Protein AF-A0A6F8TZR4-F1 (afdb_monomer)

Foldseek 3Di:
DVLVCLLVPADAQGKDKDKAWACLLCVLVVVLLVQLQVQLVPVDDVPDDLLVSNVVSLVVVVVVVVVPDVSCVVVVVVVVVSVVLVVDDSVVCCVPRNDPPGDHYALVVVVVSNVVSQKAFDFFPFLLVVVCVQQADPVLVVVLVPDPDVSVSRRSSCNRRSGTMTTTMIGRNDDDDDPVRVVVVQQAWKKAFQFFLVPDAQWDHGSNGIDGHDCLQQVQLSVVRNLRAIDGLNVSVVSNVVSVHDPVRSVSNVSRCVNVSRMATFDDPVQLVVCLVVQLVQLLVLLVCLLPDQPDQWGAFSGRRGTRGHHSLSSLLVNQVVVPDDALQSSLVSSLVSQVVVVHADDDVNHGDPDSVVRSVVSSVVSVCCNVTVVSNCVSSSSD

Organism: NCBI:txid115561

Solvent-accessible surface area (backbone atoms only — not comparable to full-atom values): 21092 Å² total; per-residue (Å²): 112,67,52,60,48,48,42,76,67,53,52,81,66,33,76,43,81,51,71,50,45,18,31,69,46,33,58,84,50,48,65,59,35,52,50,35,35,48,37,36,69,72,72,43,60,93,86,62,53,72,69,56,28,52,53,52,23,52,53,50,50,51,58,52,56,73,73,62,45,67,70,46,74,79,35,61,68,52,61,62,48,54,63,49,57,74,73,50,59,68,70,57,48,45,62,75,50,54,44,85,95,67,77,60,41,49,59,64,58,55,50,61,61,34,44,89,39,43,43,34,85,70,48,66,68,46,45,61,71,74,43,50,82,39,49,42,55,72,67,53,49,52,57,44,69,70,45,86,51,70,67,58,31,52,44,54,46,33,58,74,61,44,30,44,66,46,43,32,35,27,20,21,66,66,76,85,71,53,74,64,57,48,51,55,56,50,33,70,36,32,35,25,46,62,54,49,75,90,74,66,67,62,56,47,79,40,79,77,44,79,44,79,48,60,58,81,65,50,48,65,53,52,59,73,31,62,79,37,49,73,40,41,42,48,57,53,46,51,58,34,47,79,62,73,44,51,70,70,58,49,55,51,49,52,33,49,36,42,53,70,48,40,33,38,60,33,58,55,72,65,61,22,62,75,38,36,72,60,33,38,53,49,28,53,51,54,41,59,46,48,72,82,42,85,86,66,45,61,38,45,19,31,36,53,73,42,73,42,82,39,55,67,68,56,33,37,37,53,47,26,41,77,73,71,37,86,48,30,61,52,21,14,51,50,40,45,56,54,33,54,77,67,79,47,69,51,68,58,98,88,36,77,45,83,48,66,67,62,42,44,52,51,36,23,55,51,31,41,56,36,57,77,48,44,45,61,51,38,47,58,35,43,40,101

pLDDT: mean 93.21, std 5.9, range [65.38, 98.38]

Structure (mmCIF, N/CA/C/O backbone):
data_AF-A0A6F8TZR4-F1
#
_entry.id   AF-A0A6F8TZR4-F1
#
loop_
_atom_site.group_PDB
_atom_site.id
_atom_site.type_symbol
_atom_site.label_atom_id
_atom_site.label_alt_id
_atom_site.label_comp_id
_atom_site.label_asym_id
_atom_site.label_entity_id
_atom_site.label_seq_id
_atom_site.pdbx_PDB_ins_code
_atom_site.Cartn_x
_atom_site.Cartn_y
_atom_site.Cartn_z
_atom_site.occupancy
_atom_site.B_iso_or_equiv
_atom_site.auth_seq_id
_atom_site.auth_comp_id
_atom_site.auth_asym_id
_atom_site.auth_atom_id
_atom_site.pdbx_PDB_model_num
ATOM 1 N N . MET A 1 1 ? 11.010 -25.327 -7.922 1.00 83.56 1 MET A N 1
ATOM 2 C CA . MET A 1 1 ? 10.345 -25.648 -6.637 1.00 83.56 1 MET A CA 1
ATOM 3 C C . MET A 1 1 ? 9.051 -24.848 -6.420 1.00 83.56 1 MET A C 1
ATOM 5 O O . MET A 1 1 ? 8.012 -25.473 -6.262 1.00 83.56 1 MET A O 1
ATOM 9 N N . ILE A 1 2 ? 9.067 -23.506 -6.481 1.00 93.31 2 ILE A N 1
ATOM 10 C CA . ILE A 1 2 ? 7.876 -22.655 -6.230 1.00 93.31 2 ILE A CA 1
ATOM 11 C C . ILE A 1 2 ? 6.729 -22.908 -7.229 1.00 93.31 2 ILE A C 1
ATOM 13 O O . ILE A 1 2 ? 5.598 -23.149 -6.818 1.00 93.31 2 ILE A O 1
ATOM 17 N N . VAL A 1 3 ? 7.012 -22.926 -8.536 1.00 95.62 3 VAL A N 1
ATOM 18 C CA . VAL A 1 3 ? 5.986 -23.160 -9.578 1.00 95.62 3 VAL A CA 1
ATOM 19 C C . VAL A 1 3 ? 5.296 -24.516 -9.404 1.00 95.62 3 VAL A C 1
ATOM 21 O O . VAL A 1 3 ? 4.076 -24.614 -9.508 1.00 95.62 3 VAL A O 1
ATOM 24 N N . ASP A 1 4 ? 6.058 -25.565 -9.084 1.00 97.06 4 ASP A N 1
ATOM 25 C CA . ASP A 1 4 ? 5.491 -26.892 -8.831 1.00 97.06 4 ASP A CA 1
ATOM 26 C C . ASP A 1 4 ? 4.578 -26.902 -7.593 1.00 97.06 4 ASP A C 1
ATOM 28 O O . ASP A 1 4 ? 3.499 -27.499 -7.621 1.00 97.06 4 ASP A O 1
ATOM 32 N N . PHE A 1 5 ? 4.967 -26.192 -6.530 1.00 97.19 5 PHE A N 1
ATOM 33 C CA . PHE A 1 5 ? 4.125 -26.015 -5.350 1.00 97.19 5 PHE A CA 1
ATOM 34 C C . PHE A 1 5 ? 2.800 -25.326 -5.707 1.00 97.19 5 PHE A C 1
ATOM 36 O O . PHE A 1 5 ? 1.735 -25.859 -5.390 1.00 97.19 5 PHE A O 1
ATOM 43 N N . ILE A 1 6 ? 2.846 -24.209 -6.444 1.00 97.56 6 ILE A N 1
ATOM 44 C CA . ILE A 1 6 ? 1.648 -23.491 -6.917 1.00 97.56 6 ILE A CA 1
ATOM 45 C C . ILE A 1 6 ? 0.766 -24.425 -7.755 1.00 97.56 6 ILE A C 1
ATOM 47 O O . ILE A 1 6 ? -0.437 -24.555 -7.507 1.00 97.56 6 ILE A O 1
ATOM 51 N N . ARG A 1 7 ? 1.363 -25.148 -8.709 1.00 97.31 7 ARG A N 1
ATOM 52 C CA . ARG A 1 7 ? 0.655 -26.094 -9.580 1.00 97.31 7 ARG A CA 1
ATOM 53 C C . ARG A 1 7 ? -0.095 -27.162 -8.785 1.00 97.31 7 ARG A C 1
ATOM 55 O O . ARG A 1 7 ? -1.233 -27.470 -9.136 1.00 97.31 7 ARG A O 1
ATOM 62 N N . ARG A 1 8 ? 0.507 -27.721 -7.732 1.00 97.38 8 ARG A N 1
ATOM 63 C CA . ARG A 1 8 ? -0.099 -28.801 -6.934 1.00 97.38 8 ARG A CA 1
ATOM 64 C C . ARG A 1 8 ? -1.078 -28.316 -5.870 1.00 97.38 8 ARG A C 1
ATOM 66 O O . ARG A 1 8 ? -1.984 -29.064 -5.519 1.00 97.38 8 ARG A O 1
ATOM 73 N N . LYS A 1 9 ? -0.873 -27.121 -5.312 1.00 97.62 9 LYS A N 1
ATOM 74 C CA . LYS A 1 9 ? -1.566 -26.683 -4.089 1.00 97.62 9 LYS A CA 1
ATOM 75 C C . LYS A 1 9 ? -2.592 -25.579 -4.308 1.00 97.62 9 LYS A C 1
ATOM 77 O O . LYS A 1 9 ? -3.568 -25.527 -3.565 1.00 97.62 9 LYS A O 1
ATOM 82 N N . LEU A 1 10 ? -2.428 -24.737 -5.328 1.00 98.00 10 LEU A N 1
ATOM 83 C CA . LEU A 1 10 ? -3.420 -23.712 -5.638 1.00 98.00 10 LEU A CA 1
ATOM 84 C C . LEU A 1 10 ? -4.624 -24.352 -6.343 1.00 98.00 10 LEU A C 1
ATOM 86 O O . LEU A 1 10 ? -4.472 -25.018 -7.375 1.00 98.00 10 LEU A O 1
ATOM 90 N N . LYS A 1 11 ? -5.822 -24.165 -5.781 1.00 97.75 11 LYS A N 1
ATOM 91 C CA . LYS A 1 11 ? -7.084 -24.611 -6.392 1.00 97.75 11 LYS A CA 1
ATOM 92 C C . LYS A 1 11 ? -7.347 -23.838 -7.692 1.00 97.75 11 LYS A C 1
ATOM 94 O O . LYS A 1 11 ? -6.839 -22.734 -7.869 1.00 97.75 11 LYS A O 1
ATOM 99 N N . VAL A 1 12 ? -8.133 -24.412 -8.606 1.00 96.75 12 VAL A N 1
ATOM 100 C CA . VAL A 1 12 ? -8.632 -23.676 -9.786 1.00 96.75 12 VAL A CA 1
ATOM 101 C C . VAL A 1 12 ? -9.443 -22.467 -9.308 1.00 96.75 12 VAL A C 1
ATOM 103 O O . VAL A 1 12 ? -10.189 -22.585 -8.339 1.00 96.75 12 VAL A O 1
ATOM 106 N N . GLY A 1 13 ? -9.244 -21.308 -9.938 1.00 96.00 13 GLY A N 1
ATOM 107 C CA . GLY A 1 13 ? -9.779 -20.020 -9.487 1.00 96.00 13 GLY A CA 1
ATOM 108 C C . GLY A 1 13 ? -9.018 -19.389 -8.314 1.00 96.00 13 GLY A C 1
ATOM 109 O O . GLY A 1 13 ? -9.321 -18.267 -7.927 1.00 96.00 13 GLY A O 1
ATOM 110 N N . GLY A 1 14 ? -8.018 -20.074 -7.750 1.00 97.25 14 GLY A N 1
ATOM 111 C CA . GLY A 1 14 ? -7.172 -19.522 -6.698 1.00 97.25 14 GLY A CA 1
ATOM 112 C C . GLY A 1 14 ? -6.299 -18.373 -7.204 1.00 97.25 14 GLY A C 1
ATOM 113 O O . GLY A 1 14 ? -5.836 -18.391 -8.348 1.00 97.25 14 GLY A O 1
ATOM 114 N N . VAL A 1 15 ? -6.060 -17.399 -6.325 1.00 97.81 15 VAL A N 1
ATOM 115 C CA . VAL A 1 15 ? -5.260 -16.199 -6.596 1.00 97.81 15 VAL A CA 1
ATOM 116 C C . VAL A 1 15 ? -3.856 -16.372 -6.018 1.00 97.81 15 VAL A C 1
ATOM 118 O O . VAL A 1 15 ? -3.690 -16.749 -4.859 1.00 97.81 15 VAL A O 1
ATOM 121 N N . LEU A 1 16 ? -2.844 -16.076 -6.826 1.00 98.00 16 LEU A N 1
ATOM 122 C CA . LEU A 1 16 ? -1.448 -15.956 -6.435 1.00 98.00 16 LEU A CA 1
ATOM 123 C C . LEU A 1 16 ? -1.063 -14.477 -6.445 1.00 98.00 16 LEU A C 1
ATOM 125 O O . LEU A 1 16 ? -1.123 -13.835 -7.491 1.00 98.00 16 LEU A O 1
ATOM 129 N N . TYR A 1 17 ? -0.620 -13.966 -5.301 1.00 97.88 17 TYR A N 1
ATOM 130 C CA . TYR A 1 17 ? 0.137 -12.721 -5.224 1.00 97.88 17 TYR A CA 1
ATOM 131 C C . TYR A 1 17 ? 1.622 -13.038 -5.417 1.00 97.88 17 TYR A C 1
ATOM 133 O O . TYR A 1 17 ? 2.163 -13.895 -4.714 1.00 97.88 17 TYR A O 1
ATOM 141 N N . ILE A 1 18 ? 2.284 -12.359 -6.351 1.00 95.50 18 ILE A N 1
ATOM 142 C CA . ILE A 1 18 ? 3.734 -12.461 -6.532 1.00 95.50 18 ILE A CA 1
ATOM 143 C C . ILE A 1 18 ? 4.335 -11.082 -6.751 1.00 95.50 18 ILE A C 1
ATOM 145 O O . ILE A 1 18 ? 3.788 -10.267 -7.493 1.00 95.50 18 ILE A O 1
ATOM 149 N N . SER A 1 19 ? 5.482 -10.837 -6.127 1.00 94.69 19 SER A N 1
ATOM 150 C CA . SER A 1 19 ? 6.227 -9.599 -6.295 1.00 94.69 19 SER A CA 1
ATOM 151 C C . SER A 1 19 ? 7.680 -9.859 -6.660 1.00 94.69 19 SER A C 1
ATOM 153 O O . SER A 1 19 ? 8.279 -10.800 -6.141 1.00 94.69 19 SER A O 1
ATOM 155 N N . TYR A 1 20 ? 8.233 -9.054 -7.564 1.00 93.38 20 TYR A N 1
ATOM 156 C CA . TYR A 1 20 ? 9.579 -9.243 -8.101 1.00 93.38 20 TYR A CA 1
ATOM 157 C C . TYR A 1 20 ? 10.125 -7.963 -8.747 1.00 93.38 20 TYR A C 1
ATOM 159 O O . TYR A 1 20 ? 9.373 -7.126 -9.254 1.00 93.38 20 TYR A O 1
ATOM 167 N N . ASN A 1 21 ? 11.452 -7.834 -8.753 1.00 93.88 21 ASN A N 1
ATOM 168 C CA . ASN A 1 21 ? 12.156 -6.764 -9.454 1.00 93.88 21 ASN A CA 1
ATOM 169 C C . ASN A 1 21 ? 12.135 -6.985 -10.972 1.00 93.88 21 ASN A C 1
ATOM 171 O O . ASN A 1 21 ? 12.234 -8.115 -11.456 1.00 93.88 21 ASN A O 1
ATOM 175 N N . THR A 1 22 ? 12.027 -5.897 -11.731 1.00 94.88 22 THR A N 1
ATOM 176 C CA . THR A 1 22 ? 11.911 -5.923 -13.195 1.00 94.88 22 THR A CA 1
ATOM 177 C C . THR A 1 22 ? 13.104 -5.283 -13.885 1.00 94.88 22 THR A C 1
ATOM 179 O O . THR A 1 22 ? 13.661 -4.294 -13.413 1.00 94.88 22 THR A O 1
ATOM 182 N N . GLN A 1 23 ? 13.482 -5.843 -15.036 1.00 91.94 23 GLN A N 1
ATOM 183 C CA . GLN A 1 23 ? 14.698 -5.450 -15.752 1.00 91.94 23 GLN A CA 1
ATOM 184 C C . GLN A 1 23 ? 14.734 -3.985 -16.201 1.00 91.94 23 GLN A C 1
ATOM 186 O O . GLN A 1 23 ? 15.752 -3.367 -15.916 1.00 91.94 23 GLN A O 1
ATOM 191 N N . PRO A 1 24 ? 13.703 -3.385 -16.837 1.00 92.69 24 PRO A N 1
ATOM 192 C CA . PRO A 1 24 ? 13.831 -2.031 -17.389 1.00 92.69 24 PRO A CA 1
ATOM 193 C C . PRO A 1 24 ? 14.343 -1.001 -16.371 1.00 92.69 24 PRO A C 1
ATOM 195 O O . PRO A 1 24 ? 15.344 -0.334 -16.615 1.00 92.69 24 PRO A O 1
ATOM 198 N N . GLY A 1 25 ? 13.748 -0.963 -15.177 1.00 92.06 25 GLY A N 1
ATOM 199 C CA . GLY A 1 25 ? 14.139 -0.028 -14.123 1.00 92.06 25 GLY A CA 1
ATOM 200 C C . GLY A 1 25 ? 15.373 -0.428 -13.306 1.00 92.06 25 GLY A C 1
ATOM 201 O O . GLY A 1 25 ? 15.919 0.408 -12.576 1.00 92.06 25 GLY A O 1
ATOM 202 N N . TRP A 1 26 ? 15.819 -1.684 -13.393 1.00 92.38 26 TRP A N 1
ATOM 203 C CA . TRP A 1 26 ? 17.013 -2.171 -12.696 1.00 92.38 26 TRP A CA 1
ATOM 204 C C . TRP A 1 26 ? 18.239 -2.323 -13.584 1.00 92.38 26 TRP A C 1
ATOM 206 O O . TRP A 1 26 ? 19.330 -2.368 -13.031 1.00 92.38 26 TRP A O 1
ATOM 216 N N . ALA A 1 27 ? 18.098 -2.361 -14.910 1.00 92.19 27 ALA A N 1
ATOM 217 C CA . ALA A 1 27 ? 19.167 -2.718 -15.845 1.00 92.19 27 ALA A CA 1
ATOM 218 C C . ALA A 1 27 ? 20.449 -1.918 -15.600 1.00 92.19 27 ALA A C 1
ATOM 220 O O . ALA A 1 27 ? 21.527 -2.491 -15.498 1.00 92.19 27 ALA A O 1
ATOM 221 N N . ALA A 1 28 ? 20.309 -0.607 -15.407 1.00 92.56 28 ALA A N 1
ATOM 222 C CA . ALA A 1 28 ? 21.439 0.260 -15.115 1.00 92.56 28 ALA A CA 1
ATOM 223 C C . ALA A 1 28 ? 22.056 0.032 -13.732 1.00 92.56 28 ALA A C 1
ATOM 225 O O . ALA A 1 28 ? 23.201 0.386 -13.547 1.00 92.56 28 ALA A O 1
ATOM 226 N N . MET A 1 29 ? 21.316 -0.490 -12.751 1.00 91.50 29 MET A N 1
ATOM 227 C CA . MET A 1 29 ? 21.781 -0.678 -11.371 1.00 91.50 29 MET A CA 1
ATOM 228 C C . MET A 1 29 ? 22.346 -2.080 -11.112 1.00 91.50 29 MET A C 1
ATOM 230 O O . MET A 1 29 ? 23.111 -2.236 -10.165 1.00 91.50 29 MET A O 1
ATOM 234 N N . VAL A 1 30 ? 22.004 -3.085 -11.931 1.00 92.19 30 VAL A N 1
ATOM 235 C CA . VAL A 1 30 ? 22.500 -4.466 -11.762 1.00 92.19 30 VAL A CA 1
ATOM 236 C C . VAL A 1 30 ? 24.032 -4.518 -11.665 1.00 92.19 30 VAL A C 1
ATOM 238 O O . VAL A 1 30 ? 24.502 -5.048 -10.663 1.00 92.19 30 VAL A O 1
ATOM 241 N N . PRO A 1 31 ? 24.821 -3.890 -12.568 1.00 92.25 31 PRO A N 1
ATOM 242 C CA . PRO A 1 31 ? 26.282 -3.951 -12.474 1.00 92.25 31 PRO A CA 1
ATOM 243 C C . PRO A 1 31 ? 26.834 -3.351 -11.175 1.00 92.25 31 PRO A C 1
ATOM 245 O O . PRO A 1 31 ? 27.737 -3.913 -10.566 1.00 92.25 31 PRO A O 1
ATOM 248 N N . MET A 1 32 ? 26.267 -2.229 -10.713 1.00 91.88 32 MET A N 1
ATOM 249 C CA . MET A 1 32 ? 26.661 -1.627 -9.434 1.00 91.88 32 MET A CA 1
ATOM 250 C C . MET A 1 32 ? 26.309 -2.532 -8.252 1.00 91.88 32 MET A C 1
ATOM 252 O O . MET A 1 32 ? 27.089 -2.657 -7.318 1.00 91.88 32 MET A O 1
ATOM 256 N N . ARG A 1 33 ? 25.138 -3.172 -8.272 1.00 90.12 33 ARG A N 1
ATOM 257 C CA . ARG A 1 33 ? 24.734 -4.100 -7.213 1.00 90.12 33 ARG A CA 1
ATOM 258 C C . ARG A 1 33 ? 25.640 -5.334 -7.173 1.00 90.12 33 ARG A C 1
ATOM 260 O O . ARG A 1 33 ? 26.016 -5.752 -6.083 1.00 90.12 33 ARG A O 1
ATOM 267 N N . ASP A 1 34 ? 26.001 -5.887 -8.327 1.00 90.69 34 ASP A N 1
ATOM 268 C CA . ASP A 1 34 ? 26.897 -7.045 -8.400 1.00 90.69 34 ASP A CA 1
ATOM 269 C C . ASP A 1 34 ? 28.287 -6.684 -7.860 1.00 90.69 34 ASP A C 1
ATOM 271 O O . ASP A 1 34 ? 28.833 -7.423 -7.047 1.00 90.69 34 ASP A O 1
ATOM 275 N N . LEU A 1 35 ? 28.789 -5.490 -8.192 1.00 91.00 35 LEU A N 1
ATOM 276 C CA . LEU A 1 35 ? 30.036 -4.960 -7.642 1.00 91.00 35 LEU A CA 1
ATOM 277 C C . LEU A 1 35 ? 29.984 -4.771 -6.116 1.00 91.00 35 LEU A C 1
ATOM 279 O O . LEU A 1 35 ? 30.945 -5.095 -5.423 1.00 91.00 35 LEU A O 1
ATOM 283 N N . LEU A 1 36 ? 28.869 -4.263 -5.576 1.00 89.94 36 LEU A N 1
ATOM 284 C CA . LEU A 1 36 ? 28.670 -4.131 -4.127 1.00 89.94 36 LEU A CA 1
ATOM 285 C C . LEU A 1 36 ? 28.701 -5.497 -3.428 1.00 89.94 36 LEU A C 1
ATOM 287 O O . LEU A 1 36 ? 29.358 -5.646 -2.398 1.00 89.94 36 LEU A O 1
ATOM 291 N N . ALA A 1 37 ? 28.002 -6.489 -3.985 1.00 88.75 37 ALA A N 1
ATOM 292 C CA . ALA A 1 37 ? 27.975 -7.843 -3.440 1.00 88.75 37 ALA A CA 1
ATOM 293 C C . ALA A 1 37 ? 29.365 -8.500 -3.495 1.00 88.75 37 ALA A C 1
ATOM 295 O O . ALA A 1 37 ? 29.824 -9.047 -2.496 1.00 88.75 37 ALA A O 1
ATOM 296 N N . GLU A 1 38 ? 30.069 -8.366 -4.621 1.00 89.75 38 GLU A N 1
ATOM 297 C CA . GLU A 1 38 ? 31.429 -8.879 -4.793 1.00 89.75 38 GLU A CA 1
ATOM 298 C C . GLU A 1 38 ? 32.420 -8.209 -3.831 1.00 89.75 38 GLU A C 1
ATOM 300 O O . GLU A 1 38 ? 33.231 -8.892 -3.207 1.00 89.75 38 GLU A O 1
ATOM 305 N N . HIS A 1 39 ? 32.312 -6.894 -3.618 1.00 91.12 39 HIS A N 1
ATOM 306 C CA . HIS A 1 39 ? 33.111 -6.195 -2.613 1.00 91.12 39 HIS A CA 1
ATOM 307 C C . HIS A 1 39 ? 32.853 -6.746 -1.202 1.00 91.12 39 HIS A C 1
ATOM 309 O O . HIS A 1 39 ? 33.793 -7.018 -0.453 1.00 91.12 39 HIS A O 1
ATOM 315 N N . ALA A 1 40 ? 31.586 -6.942 -0.825 1.00 86.81 40 ALA A N 1
ATOM 316 C CA . ALA A 1 40 ? 31.244 -7.507 0.479 1.00 86.81 40 ALA A CA 1
ATOM 317 C C . ALA A 1 40 ? 31.772 -8.940 0.671 1.00 86.81 40 ALA A C 1
ATOM 319 O O . ALA A 1 40 ? 32.107 -9.310 1.798 1.00 86.81 40 ALA A O 1
ATOM 320 N N . ASP A 1 41 ? 31.892 -9.725 -0.399 1.00 84.69 41 ASP A N 1
ATOM 321 C CA . ASP A 1 41 ? 32.411 -11.093 -0.339 1.00 84.69 41 ASP A CA 1
ATOM 322 C C . ASP A 1 41 ? 33.948 -11.155 -0.343 1.00 84.69 41 ASP A C 1
ATOM 324 O O . ASP A 1 41 ? 34.527 -11.941 0.410 1.00 84.69 41 ASP A O 1
ATOM 328 N N . LEU A 1 42 ? 34.618 -10.335 -1.161 1.00 86.56 42 LEU A N 1
ATOM 329 C CA . LEU A 1 42 ? 36.065 -10.424 -1.400 1.00 86.56 42 LEU A CA 1
ATOM 330 C C . LEU A 1 42 ? 36.912 -9.506 -0.513 1.00 86.56 42 LEU A C 1
ATOM 332 O O . LEU A 1 42 ? 38.037 -9.863 -0.168 1.00 86.56 42 LEU A O 1
ATOM 336 N N . MET A 1 43 ? 36.400 -8.325 -0.163 1.00 83.25 43 MET A N 1
ATOM 337 C CA . MET A 1 43 ? 37.186 -7.273 0.502 1.00 83.25 43 MET A CA 1
ATOM 338 C C . MET A 1 43 ? 36.932 -7.188 2.009 1.00 83.25 43 MET A C 1
ATOM 340 O O . MET A 1 43 ? 37.626 -6.462 2.719 1.00 83.25 43 MET A O 1
ATOM 344 N N . SER A 1 44 ? 35.955 -7.937 2.520 1.00 77.38 44 SER A N 1
ATOM 345 C CA . SER A 1 44 ? 35.609 -7.917 3.941 1.00 77.38 44 SER A CA 1
ATOM 346 C C . SER A 1 44 ? 36.524 -8.820 4.765 1.00 77.38 44 SER A C 1
ATOM 348 O O . SER A 1 44 ? 36.782 -9.968 4.404 1.00 77.38 44 SER A O 1
ATOM 350 N N . ALA A 1 45 ? 36.964 -8.332 5.927 1.00 76.12 45 ALA A N 1
ATOM 351 C CA . ALA A 1 45 ? 37.766 -9.125 6.853 1.00 76.12 45 ALA A CA 1
ATOM 352 C C . ALA A 1 45 ? 37.033 -10.412 7.285 1.00 76.12 45 ALA A C 1
ATOM 354 O O . ALA A 1 45 ? 35.818 -10.413 7.521 1.00 76.12 45 ALA A O 1
ATOM 355 N N . GLN A 1 46 ? 37.776 -11.513 7.446 1.00 65.38 46 GLN A N 1
ATOM 356 C CA . GLN A 1 46 ? 37.220 -12.747 8.006 1.00 65.38 46 GLN A CA 1
ATOM 357 C C . GLN A 1 46 ? 36.642 -12.470 9.402 1.00 65.38 46 GLN A C 1
ATOM 359 O O . GLN A 1 46 ? 37.343 -12.008 10.297 1.00 65.38 46 GLN A O 1
ATOM 364 N N . GLY A 1 47 ? 35.346 -12.740 9.575 1.00 70.38 47 GLY A N 1
ATOM 365 C CA . GLY A 1 47 ? 34.620 -12.475 10.823 1.00 70.38 47 GLY A CA 1
ATOM 366 C C . GLY A 1 47 ? 33.929 -11.108 10.904 1.00 70.38 47 GLY A C 1
ATOM 367 O O . GLY A 1 47 ? 33.203 -10.876 11.868 1.00 70.38 47 GLY A O 1
ATOM 368 N N . ALA A 1 48 ? 34.067 -10.230 9.901 1.00 74.31 48 ALA A N 1
ATOM 369 C CA . ALA A 1 48 ? 33.295 -8.988 9.842 1.00 74.31 48 ALA A CA 1
ATOM 370 C C . ALA A 1 48 ? 31.788 -9.293 9.785 1.00 74.31 48 ALA A C 1
ATOM 372 O O . ALA A 1 48 ? 31.340 -10.125 8.983 1.00 74.31 48 ALA A O 1
ATOM 373 N N . GLY A 1 49 ? 31.005 -8.623 10.633 1.00 79.25 49 GLY A N 1
ATOM 374 C CA . GLY A 1 49 ? 29.547 -8.745 10.645 1.00 79.25 49 GLY A CA 1
ATOM 375 C C . GLY A 1 49 ? 28.917 -8.161 9.378 1.00 79.25 49 GLY A C 1
ATOM 376 O O . GLY A 1 49 ? 29.445 -7.211 8.807 1.00 79.25 49 GLY A O 1
ATOM 377 N N . THR A 1 50 ? 27.770 -8.700 8.954 1.00 80.19 50 THR A N 1
ATOM 378 C CA . THR A 1 50 ? 27.072 -8.327 7.706 1.00 80.19 50 THR A CA 1
ATOM 379 C C . THR A 1 50 ? 26.885 -6.817 7.534 1.00 80.19 50 THR A C 1
ATOM 381 O O . THR A 1 50 ? 27.070 -6.304 6.438 1.00 80.19 50 THR A O 1
ATOM 384 N N . LEU A 1 51 ? 26.568 -6.096 8.614 1.00 81.50 51 LEU A N 1
ATOM 385 C CA . LEU A 1 51 ? 26.370 -4.643 8.576 1.00 81.50 51 LEU A CA 1
ATOM 386 C C . LEU A 1 51 ? 27.649 -3.879 8.208 1.00 81.50 51 LEU A C 1
ATOM 388 O O . LEU A 1 51 ? 27.584 -2.977 7.381 1.00 81.50 51 LEU A O 1
ATOM 392 N N . SER A 1 52 ? 28.799 -4.280 8.760 1.00 84.12 52 SER A N 1
ATOM 393 C CA . SER A 1 52 ? 30.098 -3.675 8.426 1.00 84.12 52 SER A CA 1
ATOM 394 C C . SER A 1 52 ? 30.406 -3.854 6.943 1.00 84.12 52 SER A C 1
ATOM 396 O O . SER A 1 52 ? 30.731 -2.892 6.264 1.00 84.12 52 SER A O 1
ATOM 398 N N . ARG A 1 53 ? 30.195 -5.066 6.409 1.00 84.75 53 ARG A N 1
ATOM 399 C CA . ARG A 1 53 ? 30.464 -5.367 4.991 1.00 84.75 53 ARG A CA 1
ATOM 400 C C . ARG A 1 53 ? 29.638 -4.502 4.041 1.00 84.75 53 ARG A C 1
ATOM 402 O O . ARG A 1 53 ? 30.122 -4.099 2.988 1.00 84.75 53 ARG A O 1
ATOM 409 N N . ILE A 1 54 ? 28.387 -4.229 4.414 1.00 84.75 54 ILE A N 1
ATOM 410 C CA . ILE A 1 54 ? 27.482 -3.368 3.645 1.00 84.75 54 ILE A CA 1
ATOM 411 C C . ILE A 1 54 ? 27.979 -1.922 3.661 1.00 84.75 54 ILE A C 1
ATOM 413 O O . ILE A 1 54 ? 28.015 -1.283 2.612 1.00 84.75 54 ILE A O 1
ATOM 417 N N . GLU A 1 55 ? 28.367 -1.406 4.828 1.00 86.50 55 GLU A N 1
ATOM 418 C CA . GLU A 1 55 ? 28.908 -0.047 4.965 1.00 86.50 55 GLU A CA 1
ATOM 419 C C . GLU A 1 55 ? 30.204 0.131 4.172 1.00 86.50 55 GLU A C 1
ATOM 421 O O . GLU A 1 55 ? 30.344 1.118 3.445 1.00 86.50 55 GLU A O 1
ATOM 426 N N . ASP A 1 56 ? 31.102 -0.850 4.239 1.00 88.69 56 ASP A N 1
ATOM 427 C CA . ASP A 1 56 ? 32.362 -0.846 3.499 1.00 88.69 56 ASP A CA 1
ATOM 428 C C . ASP A 1 56 ? 32.110 -0.863 1.984 1.00 88.69 56 ASP A C 1
ATOM 430 O O . ASP A 1 56 ? 32.697 -0.073 1.246 1.00 88.69 56 ASP A O 1
ATOM 434 N N . ALA A 1 57 ? 31.178 -1.698 1.509 1.00 90.31 57 ALA A N 1
ATOM 435 C CA . ALA A 1 57 ? 30.810 -1.756 0.095 1.00 90.31 57 ALA A CA 1
ATOM 436 C C . ALA A 1 57 ? 30.175 -0.449 -0.408 1.00 90.31 57 ALA A C 1
ATOM 438 O O . ALA A 1 57 ? 30.507 0.017 -1.498 1.00 90.31 57 ALA A O 1
ATOM 439 N N . ILE A 1 58 ? 29.292 0.175 0.380 1.00 89.38 58 ILE A N 1
ATOM 440 C CA . ILE A 1 58 ? 28.711 1.482 0.033 1.00 89.38 58 ILE A CA 1
ATOM 441 C C . ILE A 1 58 ? 29.804 2.553 -0.024 1.00 89.38 58 ILE A C 1
ATOM 443 O O . ILE A 1 58 ? 29.841 3.327 -0.978 1.00 89.38 58 ILE A O 1
ATOM 447 N N . THR A 1 59 ? 30.707 2.573 0.956 1.00 91.25 59 THR A N 1
ATOM 448 C CA . THR A 1 59 ? 31.830 3.522 1.007 1.00 91.25 59 THR A CA 1
ATOM 449 C C . THR A 1 59 ? 32.740 3.360 -0.211 1.00 91.25 59 THR A C 1
ATOM 451 O O . THR A 1 59 ? 33.105 4.344 -0.853 1.00 91.25 59 THR A O 1
ATOM 454 N N . PHE A 1 60 ? 33.048 2.120 -0.591 1.00 93.06 60 PHE A N 1
ATOM 455 C CA . PHE A 1 60 ? 33.790 1.825 -1.814 1.00 93.06 60 PHE A CA 1
ATOM 456 C C . PHE A 1 60 ? 33.060 2.323 -3.068 1.00 93.06 60 PHE A C 1
ATOM 458 O O . PHE A 1 60 ? 33.675 2.933 -3.942 1.00 93.06 60 PHE A O 1
ATOM 465 N N . ALA A 1 61 ? 31.743 2.117 -3.161 1.00 92.38 61 ALA A N 1
ATOM 466 C CA . ALA A 1 61 ? 30.971 2.632 -4.284 1.00 92.38 61 ALA A CA 1
ATOM 467 C C . ALA A 1 61 ? 31.024 4.166 -4.360 1.00 92.38 61 ALA A C 1
ATOM 469 O O . ALA A 1 61 ? 31.139 4.691 -5.463 1.00 92.38 61 ALA A O 1
ATOM 470 N N . GLU A 1 62 ? 31.004 4.885 -3.231 1.00 91.81 62 GLU A N 1
ATOM 471 C CA . GLU A 1 62 ? 31.195 6.345 -3.203 1.00 91.81 62 GLU A CA 1
ATOM 472 C C . GLU A 1 62 ? 32.566 6.746 -3.765 1.00 91.81 62 GLU A C 1
ATOM 474 O O . GLU A 1 62 ? 32.624 7.565 -4.683 1.00 91.81 62 GLU A O 1
ATOM 479 N N . GLN A 1 63 ? 33.645 6.105 -3.310 1.00 93.56 63 GLN A N 1
ATOM 480 C CA . GLN A 1 63 ? 35.002 6.339 -3.827 1.00 93.56 63 GLN A CA 1
ATOM 481 C C . GLN A 1 63 ? 35.096 6.059 -5.333 1.00 93.56 63 GLN A C 1
ATOM 483 O O . GLN A 1 63 ? 35.704 6.820 -6.088 1.00 93.56 63 GLN A O 1
ATOM 488 N N . LEU A 1 64 ? 34.442 4.992 -5.802 1.00 93.50 64 LEU A N 1
ATOM 489 C CA . LEU A 1 64 ? 34.347 4.700 -7.226 1.00 93.50 64 LEU A CA 1
ATOM 490 C C . LEU A 1 64 ? 33.586 5.801 -7.976 1.00 93.50 64 LEU A C 1
ATOM 492 O O . LEU A 1 64 ? 33.956 6.124 -9.097 1.00 93.50 64 LEU A O 1
ATOM 496 N N . MET A 1 65 ? 32.536 6.398 -7.406 1.00 91.06 65 MET A N 1
ATOM 497 C CA . MET A 1 65 ? 31.827 7.507 -8.060 1.00 91.06 65 MET A CA 1
ATOM 498 C C . MET A 1 65 ? 32.677 8.779 -8.146 1.00 91.06 65 MET A C 1
ATOM 500 O O . MET A 1 65 ? 32.534 9.526 -9.117 1.00 91.06 65 MET A O 1
ATOM 504 N N . GLU A 1 66 ? 33.550 9.025 -7.166 1.00 93.56 66 GLU A N 1
ATOM 505 C CA . GLU A 1 66 ? 34.432 10.200 -7.120 1.00 93.56 66 GLU A CA 1
ATOM 506 C C . GLU A 1 66 ? 35.465 10.205 -8.251 1.00 93.56 66 GLU A C 1
ATOM 508 O O . GLU A 1 66 ? 35.751 11.264 -8.809 1.00 93.56 66 GLU A O 1
ATOM 513 N N . VAL A 1 67 ? 35.951 9.032 -8.674 1.00 95.69 67 VAL A N 1
ATOM 514 C CA . VAL A 1 67 ? 36.847 8.915 -9.843 1.00 95.69 67 VAL A CA 1
ATOM 515 C C . VAL A 1 67 ? 36.115 9.016 -11.191 1.00 95.69 67 VAL A C 1
ATOM 517 O O . VAL A 1 67 ? 36.729 8.863 -12.243 1.00 95.69 67 VAL A O 1
ATOM 520 N N . ASN A 1 68 ? 34.805 9.291 -11.169 1.00 91.75 68 ASN A N 1
ATOM 521 C CA . ASN A 1 68 ? 33.931 9.530 -12.319 1.00 91.75 68 ASN A CA 1
ATOM 522 C C . ASN A 1 68 ? 34.086 8.511 -13.474 1.00 91.75 68 ASN A C 1
ATOM 524 O O . ASN A 1 68 ? 34.423 8.895 -14.599 1.00 91.75 68 ASN A O 1
ATOM 528 N N . PRO A 1 69 ? 33.831 7.212 -13.226 1.00 95.31 69 PRO A N 1
ATOM 529 C CA . PRO A 1 69 ? 33.988 6.173 -14.230 1.00 95.31 69 PRO A CA 1
ATOM 530 C C . PRO A 1 69 ? 32.956 6.347 -15.344 1.00 95.31 69 PRO A C 1
ATOM 532 O O . PRO A 1 69 ? 31.836 6.810 -15.113 1.00 95.31 69 PRO A O 1
ATOM 535 N N . GLU A 1 70 ? 33.297 5.888 -16.548 1.00 96.25 70 GLU A N 1
ATOM 536 C CA . GLU A 1 70 ? 32.435 6.038 -17.727 1.00 96.25 70 GLU A CA 1
ATOM 537 C C . GLU A 1 70 ? 31.050 5.398 -17.543 1.00 96.25 70 GLU A C 1
ATOM 539 O O . GLU A 1 70 ? 30.043 5.911 -18.024 1.00 96.25 70 GLU A O 1
ATOM 544 N N . TYR A 1 71 ? 30.968 4.335 -16.739 1.00 95.00 71 TYR A N 1
ATOM 545 C CA . TYR A 1 71 ? 29.704 3.740 -16.311 1.00 95.00 71 TYR A CA 1
ATOM 546 C C . TYR A 1 71 ? 28.722 4.768 -15.717 1.00 95.00 71 TYR A C 1
ATOM 548 O O . TYR A 1 71 ? 27.527 4.705 -16.003 1.00 95.00 71 TYR A O 1
ATOM 556 N N . CYS A 1 72 ? 29.204 5.731 -14.929 1.00 91.56 72 CYS A N 1
ATOM 557 C CA . CYS A 1 72 ? 28.380 6.776 -14.321 1.00 91.56 72 CYS A CA 1
ATOM 558 C C . CYS A 1 72 ? 28.013 7.889 -15.294 1.00 91.56 72 CYS A C 1
ATOM 560 O O . CYS A 1 72 ? 26.943 8.476 -15.145 1.00 91.56 72 CYS A O 1
ATOM 562 N N . ASN A 1 73 ? 28.871 8.166 -16.277 1.00 91.75 73 ASN A N 1
ATOM 563 C CA . ASN A 1 73 ? 28.556 9.097 -17.358 1.00 91.75 73 ASN A CA 1
ATOM 564 C C . ASN A 1 73 ? 27.425 8.526 -18.228 1.00 91.75 73 ASN A C 1
ATOM 566 O O . ASN A 1 73 ? 26.469 9.231 -18.541 1.00 91.75 73 ASN A O 1
ATOM 570 N N . ALA A 1 74 ? 27.479 7.225 -18.529 1.00 94.56 74 ALA A N 1
ATOM 571 C CA . ALA A 1 74 ? 26.430 6.511 -19.254 1.00 94.56 74 ALA A CA 1
ATOM 572 C C . ALA A 1 74 ? 25.152 6.278 -18.419 1.00 94.56 74 ALA A C 1
ATOM 574 O O . ALA A 1 74 ? 24.068 6.125 -18.981 1.00 94.56 74 ALA A O 1
ATOM 575 N N . ASN A 1 75 ? 25.260 6.250 -17.084 1.00 93.88 75 ASN A N 1
ATOM 576 C CA . ASN A 1 75 ? 24.156 5.975 -16.156 1.00 93.88 75 ASN A CA 1
ATOM 577 C C . ASN A 1 75 ? 24.082 7.017 -15.018 1.00 93.88 75 ASN A C 1
ATOM 579 O O . ASN A 1 75 ? 24.267 6.672 -13.843 1.00 93.88 75 ASN A O 1
ATOM 583 N N . PRO A 1 76 ? 23.776 8.293 -15.318 1.00 91.31 76 PRO A N 1
ATOM 584 C CA . PRO A 1 76 ? 23.814 9.383 -14.336 1.00 91.31 76 PRO A CA 1
ATOM 585 C C . PRO A 1 76 ? 22.870 9.173 -13.139 1.00 91.31 76 PRO A C 1
ATOM 587 O O . PRO A 1 76 ? 23.143 9.629 -12.028 1.00 91.31 76 PRO A O 1
ATOM 590 N N . GLN A 1 77 ? 21.785 8.418 -13.327 1.00 90.12 77 GLN A N 1
ATOM 591 C CA . GLN A 1 77 ? 20.828 8.041 -12.285 1.00 90.12 77 GLN A CA 1
ATOM 592 C C . GLN A 1 77 ? 21.447 7.254 -11.120 1.00 90.12 77 GLN A C 1
ATOM 594 O O . GLN A 1 77 ? 20.875 7.237 -10.028 1.00 90.12 77 GLN A O 1
ATOM 599 N N . ILE A 1 78 ? 22.595 6.599 -11.325 1.00 90.56 78 ILE A N 1
ATOM 600 C CA . ILE A 1 78 ? 23.231 5.765 -10.299 1.00 90.56 78 ILE A CA 1
ATOM 601 C C . ILE A 1 78 ? 23.744 6.605 -9.132 1.00 90.56 78 ILE A C 1
ATOM 603 O O . ILE A 1 78 ? 23.577 6.188 -7.988 1.00 90.56 78 ILE A O 1
ATOM 607 N N . LYS A 1 79 ? 24.256 7.817 -9.388 1.00 87.31 79 LYS A N 1
ATOM 608 C CA . LYS A 1 79 ? 24.732 8.726 -8.330 1.00 87.31 79 LYS A CA 1
ATOM 609 C C . LYS A 1 79 ? 23.611 9.052 -7.336 1.00 87.31 79 LYS A C 1
ATOM 611 O O . LYS A 1 79 ? 23.759 8.849 -6.133 1.00 87.31 79 LYS A O 1
ATOM 616 N N . ASN A 1 80 ? 22.444 9.446 -7.850 1.00 87.75 80 ASN A N 1
ATOM 617 C CA . ASN A 1 80 ? 21.268 9.736 -7.023 1.00 87.75 80 ASN A CA 1
ATOM 618 C C . ASN A 1 80 ? 20.759 8.492 -6.282 1.00 87.75 80 ASN A C 1
ATOM 620 O O . ASN A 1 80 ? 20.288 8.586 -5.149 1.00 87.75 80 ASN A O 1
ATOM 624 N N . ARG A 1 81 ? 20.851 7.314 -6.910 1.00 87.12 81 ARG A N 1
ATOM 625 C CA . ARG A 1 81 ? 20.410 6.056 -6.302 1.00 87.12 81 ARG A CA 1
ATOM 626 C C . ARG A 1 81 ? 21.320 5.625 -5.153 1.00 87.12 81 ARG A C 1
ATOM 628 O O . ARG A 1 81 ? 20.795 5.251 -4.112 1.00 87.12 81 ARG A O 1
ATOM 635 N N . LEU A 1 82 ? 22.641 5.737 -5.299 1.00 86.38 82 LEU A N 1
ATOM 636 C CA . LEU A 1 82 ? 23.605 5.465 -4.224 1.00 86.38 82 LEU A CA 1
ATOM 637 C C . LEU A 1 82 ? 23.420 6.415 -3.035 1.00 86.38 82 LEU A C 1
ATOM 639 O O . LEU A 1 82 ? 23.339 5.957 -1.897 1.00 86.38 82 LEU A O 1
ATOM 643 N N . ALA A 1 83 ? 23.239 7.713 -3.300 1.00 86.62 83 ALA A N 1
ATOM 644 C CA . ALA A 1 83 ? 22.952 8.692 -2.252 1.00 86.62 83 ALA A CA 1
ATOM 645 C C . ALA A 1 83 ? 21.679 8.346 -1.458 1.00 86.62 83 ALA A C 1
ATOM 647 O O . ALA A 1 83 ? 21.638 8.531 -0.243 1.00 86.62 83 ALA A O 1
ATOM 648 N N . LYS A 1 84 ? 20.654 7.803 -2.131 1.00 85.88 84 LYS A N 1
ATOM 649 C CA . LYS A 1 84 ? 19.428 7.332 -1.477 1.00 85.88 84 LYS A CA 1
ATOM 650 C C . LYS A 1 84 ? 19.650 6.057 -0.661 1.00 85.88 84 LYS A C 1
ATOM 652 O O . LYS A 1 84 ? 19.206 6.006 0.479 1.00 85.88 84 LYS A O 1
ATOM 657 N N . ILE A 1 85 ? 20.369 5.072 -1.206 1.00 85.06 85 ILE A N 1
ATOM 658 C CA . ILE A 1 85 ? 20.680 3.810 -0.509 1.00 85.06 85 ILE A CA 1
ATOM 659 C C . ILE A 1 85 ? 21.342 4.094 0.843 1.00 85.06 85 ILE A C 1
ATOM 661 O O . ILE A 1 85 ? 20.976 3.478 1.834 1.00 85.06 85 ILE A O 1
ATOM 665 N N . LYS A 1 86 ? 22.242 5.079 0.924 1.00 80.88 86 LYS A N 1
ATOM 666 C CA . LYS A 1 86 ? 22.907 5.477 2.178 1.00 80.88 86 LYS A CA 1
ATOM 667 C C . LYS A 1 86 ? 21.945 5.900 3.298 1.00 80.88 86 LYS A C 1
ATOM 669 O O . LYS A 1 86 ? 22.287 5.793 4.472 1.00 80.88 86 LYS A O 1
ATOM 674 N N . GLN A 1 87 ? 20.768 6.408 2.940 1.00 82.88 87 GLN A N 1
ATOM 675 C CA . GLN A 1 87 ? 19.759 6.892 3.885 1.00 82.88 87 GLN A CA 1
ATOM 676 C C . GLN A 1 87 ? 18.761 5.800 4.295 1.00 82.88 87 GLN A C 1
ATOM 678 O O . GLN A 1 87 ? 18.011 5.991 5.253 1.00 82.88 87 GLN A O 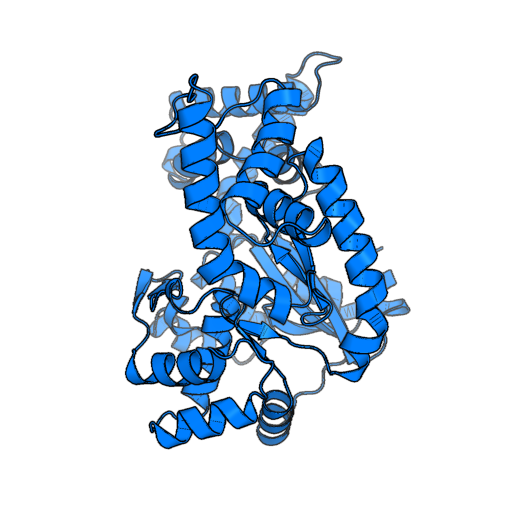1
ATOM 683 N N . ASP A 1 88 ? 18.734 4.671 3.583 1.00 81.12 88 ASP A N 1
ATOM 684 C CA . ASP A 1 88 ? 17.785 3.591 3.829 1.00 81.12 88 ASP A CA 1
ATOM 685 C C . ASP A 1 88 ? 18.196 2.725 5.036 1.00 81.12 88 ASP A C 1
ATOM 687 O O . ASP A 1 88 ? 19.332 2.724 5.516 1.00 81.12 88 ASP A O 1
ATOM 691 N N . ASN A 1 89 ? 17.242 1.948 5.556 1.00 79.69 89 ASN A N 1
ATOM 692 C CA . ASN A 1 89 ? 17.496 1.029 6.662 1.00 79.69 89 ASN A CA 1
ATOM 693 C C . ASN A 1 89 ? 18.511 -0.054 6.245 1.00 79.69 89 ASN A C 1
ATOM 695 O O . ASN A 1 89 ? 18.308 -0.756 5.256 1.00 79.69 89 ASN A O 1
ATOM 699 N N . LYS A 1 90 ? 19.563 -0.259 7.043 1.00 79.12 90 LYS A N 1
ATOM 700 C CA . LYS A 1 90 ? 20.644 -1.211 6.734 1.00 79.12 90 LYS A CA 1
ATOM 701 C C . LYS A 1 90 ? 20.163 -2.652 6.529 1.00 79.12 90 LYS A C 1
ATOM 703 O O . LYS A 1 90 ? 20.692 -3.346 5.666 1.00 79.12 90 LYS A O 1
ATOM 708 N N . ASN A 1 91 ? 19.126 -3.089 7.248 1.00 78.12 91 ASN A N 1
ATOM 709 C CA . ASN A 1 91 ? 18.526 -4.410 7.037 1.00 78.12 91 ASN A CA 1
ATOM 710 C C . ASN A 1 91 ? 17.830 -4.494 5.672 1.00 78.12 91 ASN A C 1
ATOM 712 O O . ASN A 1 91 ? 17.949 -5.500 4.979 1.00 78.12 91 ASN A O 1
ATOM 716 N N . TYR A 1 92 ? 17.144 -3.427 5.251 1.00 77.56 92 TYR A N 1
ATOM 717 C CA . TYR A 1 92 ? 16.546 -3.359 3.917 1.00 77.56 92 TYR A CA 1
ATOM 718 C C . TYR A 1 92 ? 17.620 -3.412 2.824 1.00 77.56 92 TYR A C 1
ATOM 720 O O . TYR A 1 92 ? 17.493 -4.190 1.883 1.00 77.56 92 TYR A O 1
ATOM 728 N N . ILE A 1 93 ? 18.715 -2.663 2.986 1.00 80.50 93 ILE A N 1
ATOM 729 C CA . ILE A 1 93 ? 19.839 -2.676 2.041 1.00 80.50 93 ILE A CA 1
ATOM 730 C C . ILE A 1 93 ? 20.440 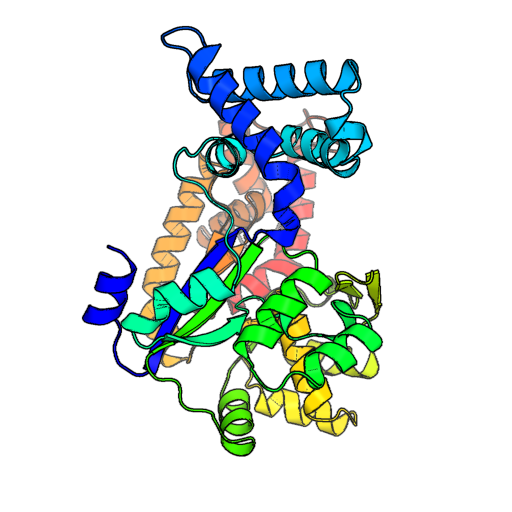-4.081 1.927 1.00 80.50 93 ILE A C 1
ATOM 732 O O . ILE A 1 93 ? 20.673 -4.556 0.815 1.00 80.50 93 ILE A O 1
ATOM 736 N N . ALA A 1 94 ? 20.642 -4.765 3.058 1.00 78.38 94 ALA A N 1
ATOM 737 C CA . ALA A 1 94 ? 21.138 -6.139 3.088 1.00 78.38 94 ALA A CA 1
ATOM 738 C C . ALA A 1 94 ? 20.260 -7.076 2.244 1.00 78.38 94 ALA A C 1
ATOM 740 O O . ALA A 1 94 ? 20.767 -7.839 1.421 1.00 78.38 94 ALA A O 1
ATOM 741 N N . HIS A 1 95 ? 18.939 -6.992 2.424 1.00 74.44 95 HIS A N 1
ATOM 742 C CA . HIS A 1 95 ? 17.983 -7.821 1.695 1.00 74.44 95 HIS A CA 1
ATOM 743 C C . HIS A 1 95 ? 17.892 -7.472 0.204 1.00 74.44 95 HIS A C 1
ATOM 745 O O . HIS A 1 95 ? 17.760 -8.382 -0.614 1.00 74.44 95 HIS A O 1
ATOM 751 N N . GLU A 1 96 ? 17.967 -6.188 -0.147 1.00 77.56 96 GLU A N 1
ATOM 752 C CA . GLU A 1 96 ? 17.740 -5.717 -1.516 1.00 77.56 96 GLU A CA 1
ATOM 753 C C . GLU A 1 96 ? 18.989 -5.825 -2.405 1.00 77.56 96 GLU A C 1
ATOM 755 O O . GLU A 1 96 ? 18.872 -6.166 -3.580 1.00 77.56 96 GLU A O 1
ATOM 760 N N . TYR A 1 97 ? 20.184 -5.565 -1.864 1.00 77.31 97 TYR A N 1
ATOM 761 C CA . TYR A 1 97 ? 21.416 -5.451 -2.658 1.00 77.31 97 TYR A CA 1
ATOM 762 C C . TYR A 1 97 ? 22.391 -6.617 -2.464 1.00 77.31 97 TYR A C 1
ATOM 764 O O . TYR A 1 97 ? 23.100 -6.970 -3.404 1.00 77.31 97 TYR A O 1
ATOM 772 N N . PHE A 1 98 ? 22.396 -7.264 -1.296 1.00 78.81 98 PHE A N 1
ATOM 773 C CA . PHE A 1 98 ? 23.425 -8.247 -0.924 1.00 78.81 98 PHE A CA 1
ATOM 774 C C . PHE A 1 98 ? 22.912 -9.694 -0.874 1.00 78.81 98 PHE A C 1
ATOM 776 O O . PHE A 1 98 ? 23.658 -10.612 -0.541 1.00 78.81 98 PHE A O 1
ATOM 783 N N . ASN A 1 99 ? 21.647 -9.939 -1.229 1.00 76.25 99 ASN A N 1
ATOM 784 C CA . ASN A 1 99 ? 21.134 -11.301 -1.365 1.00 76.25 99 ASN A CA 1
ATOM 785 C C . ASN A 1 99 ? 21.725 -11.967 -2.614 1.00 76.25 99 ASN A C 1
ATOM 787 O O . ASN A 1 99 ? 21.493 -11.470 -3.708 1.00 76.25 99 ASN A O 1
ATOM 791 N N . ARG A 1 100 ? 22.447 -13.085 -2.468 1.00 68.12 100 ARG A N 1
ATOM 792 C CA . ARG A 1 100 ? 23.179 -13.747 -3.563 1.00 68.12 100 ARG A CA 1
ATOM 793 C C . ARG A 1 100 ? 22.288 -14.118 -4.752 1.00 68.12 100 ARG A C 1
ATOM 795 O O . ARG A 1 100 ? 22.629 -13.816 -5.893 1.00 68.12 100 ARG A O 1
ATOM 802 N N . ASP A 1 101 ? 21.132 -14.717 -4.480 1.00 69.88 101 ASP A N 1
ATOM 803 C CA . ASP A 1 101 ? 20.232 -15.254 -5.505 1.00 69.88 101 ASP A CA 1
ATOM 804 C C . ASP A 1 101 ? 19.142 -14.224 -5.861 1.00 69.88 101 ASP A C 1
ATOM 806 O O . ASP A 1 101 ? 17.953 -14.403 -5.585 1.00 69.88 101 ASP A O 1
ATOM 810 N N . TRP A 1 102 ? 19.567 -13.109 -6.458 1.00 75.69 102 TRP A N 1
ATOM 811 C CA . TRP A 1 102 ? 18.713 -11.987 -6.860 1.00 75.69 102 TRP A CA 1
ATOM 812 C C . TRP A 1 102 ? 18.896 -11.694 -8.355 1.00 75.69 102 TRP A C 1
ATOM 814 O O . TRP A 1 102 ? 20.011 -11.472 -8.817 1.00 75.69 102 TRP A O 1
ATOM 824 N N . GLU A 1 103 ? 17.801 -11.707 -9.122 1.00 83.50 103 GLU A N 1
ATOM 825 C CA . GLU A 1 103 ? 17.805 -11.413 -10.562 1.00 83.50 103 GLU A CA 1
ATOM 826 C C . GLU A 1 103 ? 16.520 -10.649 -10.942 1.00 83.50 103 GLU A C 1
ATOM 828 O O . GLU A 1 103 ? 15.419 -11.207 -10.841 1.00 83.50 103 GLU A O 1
ATOM 833 N N . PRO A 1 104 ? 16.610 -9.389 -11.412 1.00 90.50 104 PRO A N 1
ATOM 834 C CA . PRO A 1 104 ? 15.483 -8.708 -12.026 1.00 90.50 104 PRO A CA 1
ATOM 835 C C . PRO A 1 104 ? 15.059 -9.447 -13.291 1.00 90.50 104 PRO A C 1
ATOM 837 O O . PRO A 1 104 ? 15.888 -9.806 -14.130 1.00 90.50 104 PRO A O 1
ATOM 840 N N . MET A 1 105 ? 13.755 -9.633 -13.478 1.00 93.12 105 MET A N 1
ATOM 841 C CA . MET A 1 105 ? 13.233 -10.389 -14.615 1.00 93.12 105 MET A CA 1
ATOM 842 C C . MET A 1 105 ? 12.170 -9.623 -15.390 1.00 93.12 105 MET A C 1
ATOM 844 O O . MET A 1 105 ? 11.366 -8.878 -14.833 1.00 93.12 105 MET A O 1
ATOM 848 N N . ALA A 1 106 ? 12.155 -9.818 -16.705 1.00 94.94 106 ALA A N 1
ATOM 849 C CA . ALA A 1 106 ? 11.089 -9.302 -17.550 1.00 94.94 106 ALA A CA 1
ATOM 850 C C . ALA A 1 106 ? 9.750 -9.983 -17.221 1.00 94.94 106 ALA A C 1
ATOM 852 O O . ALA A 1 106 ? 9.709 -11.187 -16.948 1.00 94.94 106 ALA A O 1
ATOM 853 N N . PHE A 1 107 ? 8.641 -9.247 -17.348 1.00 96.44 107 PHE A N 1
ATOM 854 C CA . PHE A 1 107 ? 7.291 -9.793 -17.181 1.00 96.44 107 PHE A CA 1
ATOM 855 C C . PHE A 1 107 ? 7.055 -11.065 -18.013 1.00 96.44 107 PHE A C 1
ATOM 857 O O . PHE A 1 107 ? 6.542 -12.058 -17.502 1.00 96.44 107 PHE A O 1
ATOM 864 N N . ALA A 1 108 ? 7.510 -11.090 -19.269 1.00 96.12 108 ALA A N 1
ATOM 865 C CA . ALA A 1 108 ? 7.378 -12.264 -20.132 1.00 96.12 108 ALA A CA 1
ATOM 866 C C . ALA A 1 108 ? 8.109 -13.513 -19.591 1.00 96.12 108 ALA A C 1
ATOM 868 O O . ALA A 1 108 ? 7.640 -14.633 -19.796 1.00 96.12 108 ALA A O 1
ATOM 869 N N . LYS A 1 109 ? 9.240 -13.353 -18.882 1.00 95.69 109 LYS A N 1
ATOM 870 C CA . LYS A 1 109 ? 9.949 -14.472 -18.228 1.00 95.69 109 LYS A CA 1
ATOM 871 C C . LYS A 1 109 ? 9.111 -15.020 -17.070 1.00 95.69 109 LYS A C 1
ATOM 873 O O . LYS A 1 109 ? 8.922 -16.231 -17.009 1.00 95.69 109 LYS A O 1
ATOM 878 N N . MET A 1 110 ? 8.533 -14.141 -16.245 1.00 95.56 110 MET A N 1
ATOM 879 C CA . MET A 1 110 ? 7.616 -14.537 -15.169 1.00 95.56 110 MET A CA 1
ATOM 880 C C . MET A 1 110 ? 6.376 -15.268 -15.708 1.00 95.56 110 MET A C 1
ATOM 882 O O . MET A 1 110 ? 6.035 -16.343 -15.221 1.00 95.56 110 MET A O 1
ATOM 886 N N . ALA A 1 111 ? 5.744 -14.737 -16.759 1.00 96.31 111 ALA A N 1
ATOM 887 C CA . ALA A 1 111 ? 4.575 -15.359 -17.381 1.00 96.31 111 ALA A CA 1
ATOM 888 C C . ALA A 1 111 ? 4.871 -16.795 -17.855 1.00 96.31 111 ALA A C 1
ATOM 890 O O . ALA A 1 111 ? 4.132 -17.720 -17.524 1.00 96.31 111 ALA A O 1
ATOM 891 N N . ARG A 1 112 ? 6.002 -17.002 -18.548 1.00 96.25 112 ARG A N 1
ATOM 892 C CA . ARG A 1 112 ? 6.444 -18.337 -18.993 1.00 96.25 112 ARG A CA 1
ATOM 893 C C . ARG A 1 112 ? 6.741 -19.285 -17.833 1.00 96.25 112 ARG A C 1
ATOM 895 O O . ARG A 1 112 ? 6.457 -20.472 -17.924 1.00 96.25 112 ARG A O 1
ATOM 902 N N . TRP A 1 113 ? 7.306 -18.791 -16.732 1.00 95.50 113 TRP A N 1
ATOM 903 C CA . TRP A 1 113 ? 7.548 -19.622 -15.548 1.00 95.50 113 TRP A CA 1
ATOM 904 C C . TRP A 1 113 ? 6.257 -20.105 -14.895 1.00 95.50 113 TRP A C 1
ATOM 906 O O . TRP A 1 113 ? 6.221 -21.220 -14.380 1.00 95.50 113 TRP A O 1
ATOM 916 N N . LEU A 1 114 ? 5.207 -19.286 -14.906 1.00 97.00 114 LEU A N 1
ATOM 917 C CA . LEU A 1 114 ? 3.932 -19.615 -14.275 1.00 97.00 114 LEU A CA 1
ATOM 918 C C . LEU A 1 114 ? 2.979 -20.403 -15.195 1.00 97.00 114 LEU A C 1
ATOM 920 O O . LEU A 1 114 ? 2.037 -21.030 -14.702 1.00 97.00 114 LEU A O 1
ATOM 924 N N . GLU A 1 115 ? 3.245 -20.444 -16.502 1.00 96.19 115 GLU A N 1
ATOM 925 C CA . GLU A 1 115 ? 2.444 -21.161 -17.504 1.00 96.19 115 GLU A CA 1
ATOM 926 C C . GLU A 1 115 ? 2.205 -22.649 -17.161 1.00 96.19 115 GLU A C 1
ATOM 928 O O . GLU A 1 115 ? 1.043 -23.069 -17.168 1.00 96.19 115 GLU A O 1
ATOM 933 N N . PRO A 1 116 ? 3.203 -23.462 -16.738 1.00 96.75 116 PRO A N 1
ATOM 934 C CA . PRO A 1 116 ? 2.967 -24.865 -16.374 1.00 96.75 116 PRO A CA 1
ATOM 935 C C . PRO A 1 116 ? 2.043 -25.049 -15.160 1.00 96.75 116 PRO A C 1
ATOM 937 O O . PRO A 1 116 ? 1.495 -26.134 -14.944 1.00 96.75 116 PRO A O 1
ATOM 940 N N . ALA A 1 117 ? 1.872 -24.003 -14.345 1.00 97.69 117 ALA A N 1
ATOM 941 C CA . ALA A 1 117 ? 0.929 -23.973 -13.233 1.00 97.69 117 ALA A CA 1
ATOM 942 C C . ALA A 1 117 ? -0.473 -23.474 -13.640 1.00 97.69 117 ALA A C 1
ATOM 944 O O . ALA A 1 117 ? -1.365 -23.454 -12.788 1.00 97.69 117 ALA A O 1
ATOM 945 N N . LYS A 1 118 ? -0.685 -23.168 -14.931 1.00 97.19 118 LYS A N 1
ATOM 946 C CA . LYS A 1 118 ? -1.921 -22.637 -15.532 1.00 97.19 118 LYS A CA 1
ATOM 947 C C . LYS A 1 118 ? -2.344 -21.300 -14.925 1.00 97.19 118 LYS A C 1
ATOM 949 O O . LYS A 1 118 ? -3.515 -21.108 -14.603 1.00 97.19 118 LYS A O 1
ATOM 954 N N . MET A 1 119 ? -1.371 -20.426 -14.694 1.00 97.81 119 MET A N 1
ATOM 955 C CA . MET A 1 119 ? -1.607 -19.110 -14.114 1.00 97.81 119 MET A CA 1
ATOM 956 C C . MET A 1 119 ? -1.793 -18.069 -15.211 1.00 97.81 119 MET A C 1
ATOM 958 O O . MET A 1 119 ? -0.907 -17.864 -16.036 1.00 97.81 119 MET A O 1
ATOM 962 N N . ASP A 1 120 ? -2.908 -17.357 -15.149 1.00 96.19 120 ASP A N 1
ATOM 963 C CA . ASP A 1 120 ? -3.219 -16.242 -16.029 1.00 96.19 120 ASP A CA 1
ATOM 964 C C . ASP A 1 120 ? -3.010 -14.927 -15.280 1.00 96.19 120 ASP A C 1
ATOM 966 O O . ASP A 1 120 ? -3.437 -14.780 -14.130 1.00 96.19 120 ASP A O 1
ATOM 970 N N . TRP A 1 121 ? -2.376 -13.947 -15.923 1.00 96.31 121 TRP A N 1
ATOM 971 C CA . TRP A 1 121 ? -2.243 -12.619 -15.329 1.00 96.31 121 TRP A CA 1
ATOM 972 C C . TRP A 1 121 ? -3.622 -11.953 -15.205 1.00 96.31 121 TRP A C 1
ATOM 974 O O . TRP A 1 121 ? -4.389 -11.880 -16.178 1.00 96.31 121 TRP A O 1
ATOM 984 N N . ALA A 1 122 ? -3.939 -11.469 -14.001 1.00 94.94 122 ALA A N 1
ATOM 985 C CA . ALA A 1 122 ? -5.207 -10.813 -13.710 1.00 94.94 122 ALA A CA 1
ATOM 986 C C . ALA A 1 122 ? -5.063 -9.289 -13.702 1.00 94.94 122 ALA A C 1
ATOM 988 O O . ALA A 1 122 ? -5.715 -8.622 -14.506 1.00 94.94 122 ALA A O 1
ATOM 989 N N . CYS A 1 123 ? -4.226 -8.753 -12.814 1.00 94.56 123 CYS A N 1
ATOM 990 C CA . CYS A 1 123 ? -3.963 -7.322 -12.676 1.00 94.56 123 CYS A CA 1
ATOM 991 C C . CYS A 1 123 ? -2.735 -7.067 -11.785 1.00 94.56 123 CYS A C 1
ATOM 993 O O 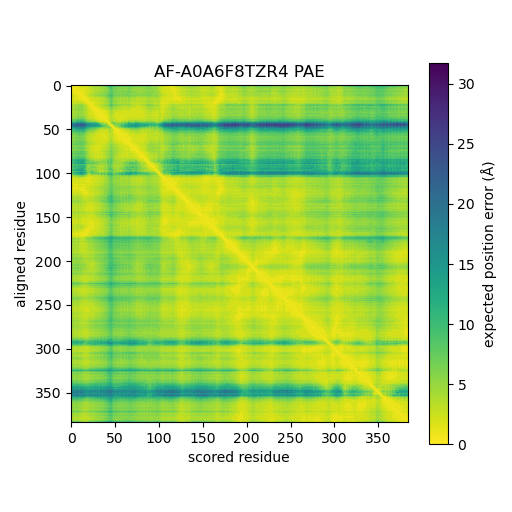. CYS A 1 123 ? -2.244 -7.975 -11.112 1.00 94.56 123 CYS A O 1
ATOM 995 N N . SER A 1 124 ? -2.279 -5.813 -11.741 1.00 95.38 124 SER A N 1
ATOM 996 C CA . SER A 1 124 ? -1.371 -5.362 -10.682 1.00 95.38 124 SER A CA 1
ATOM 997 C C . SER A 1 124 ? -2.080 -5.381 -9.325 1.00 95.38 124 SER A C 1
ATOM 999 O O . SER A 1 124 ? -3.258 -5.041 -9.218 1.00 95.38 124 SER A O 1
ATOM 1001 N N . ALA A 1 125 ? -1.338 -5.723 -8.277 1.00 96.19 125 ALA A N 1
ATOM 1002 C CA . ALA A 1 125 ? -1.775 -5.618 -6.891 1.00 96.19 125 ALA A CA 1
ATOM 1003 C C . ALA A 1 125 ? -1.681 -4.185 -6.332 1.00 96.19 125 ALA A C 1
ATOM 1005 O O . ALA A 1 125 ? -2.090 -3.937 -5.199 1.00 96.19 125 ALA A O 1
ATOM 1006 N N . ARG A 1 126 ? -1.151 -3.227 -7.106 1.00 93.38 126 ARG A N 1
ATOM 1007 C CA . ARG A 1 126 ? -1.087 -1.808 -6.732 1.00 93.38 126 ARG A CA 1
ATOM 1008 C C . ARG A 1 126 ? -2.203 -1.037 -7.427 1.00 93.38 126 ARG A C 1
ATOM 1010 O O . ARG A 1 126 ? -2.180 -0.864 -8.641 1.00 93.38 126 ARG A O 1
ATOM 1017 N N . TYR A 1 127 ? -3.127 -0.482 -6.647 1.00 93.06 127 TYR A N 1
ATOM 1018 C CA . TYR A 1 127 ? -4.262 0.282 -7.178 1.00 93.06 127 TYR A CA 1
ATOM 1019 C C . TYR A 1 127 ? -3.858 1.447 -8.096 1.00 93.06 127 TYR A C 1
ATOM 1021 O O . TYR A 1 127 ? -4.509 1.675 -9.110 1.00 93.06 127 TYR A O 1
ATOM 1029 N N . ALA A 1 128 ? -2.761 2.148 -7.787 1.00 90.69 128 ALA A N 1
ATOM 1030 C CA . ALA A 1 128 ? -2.279 3.271 -8.597 1.00 90.69 128 ALA A CA 1
ATOM 1031 C C . ALA A 1 128 ? -1.871 2.870 -10.027 1.00 90.69 128 ALA A C 1
ATOM 1033 O O . ALA A 1 128 ? -1.870 3.721 -10.915 1.00 90.69 128 ALA A O 1
ATOM 1034 N N . ASP A 1 129 ? -1.549 1.594 -10.269 1.00 91.44 129 ASP A N 1
ATOM 1035 C CA . ASP A 1 129 ? -1.228 1.105 -11.614 1.00 91.44 129 ASP A CA 1
ATOM 1036 C C . ASP A 1 129 ? -2.483 0.970 -12.487 1.00 91.44 129 ASP A C 1
ATOM 1038 O O . ASP A 1 129 ? -2.387 0.988 -13.712 1.00 91.44 129 ASP A O 1
ATOM 1042 N N . ALA A 1 130 ? -3.672 0.855 -11.888 1.00 89.88 130 ALA A N 1
ATOM 1043 C CA . ALA A 1 130 ? -4.928 0.810 -12.634 1.00 89.88 130 ALA A CA 1
ATOM 1044 C C . ALA A 1 130 ? -5.325 2.181 -13.213 1.00 89.88 130 ALA A C 1
ATOM 1046 O O . ALA A 1 130 ? -6.206 2.249 -14.068 1.00 89.88 130 ALA A O 1
ATOM 1047 N N . ILE A 1 131 ? -4.683 3.266 -12.767 1.00 92.25 131 ILE A N 1
ATOM 1048 C CA . ILE A 1 131 ? -4.963 4.634 -13.211 1.00 92.25 131 ILE A CA 1
ATOM 1049 C C . ILE A 1 131 ? -3.958 5.018 -14.298 1.00 92.25 131 ILE A C 1
ATOM 1051 O O . ILE A 1 131 ? -2.897 5.569 -14.021 1.00 92.25 131 ILE A O 1
ATOM 1055 N N . GLU A 1 132 ? -4.265 4.705 -15.553 1.00 92.44 132 GLU A N 1
ATOM 1056 C CA . GLU A 1 132 ? -3.306 4.885 -16.655 1.00 92.44 132 GLU A CA 1
ATOM 1057 C C . GLU A 1 132 ? -2.924 6.350 -16.888 1.00 92.44 132 GLU A C 1
ATOM 1059 O O . GLU A 1 132 ? -1.756 6.640 -17.132 1.00 92.44 132 GLU A O 1
ATOM 1064 N N . SER A 1 133 ? -3.866 7.279 -16.715 1.00 91.56 133 SER A N 1
ATOM 1065 C CA . SER A 1 133 ? -3.671 8.712 -16.974 1.00 91.56 133 SER A CA 1
ATOM 1066 C C . SER A 1 133 ? -2.609 9.387 -16.104 1.00 91.56 133 SER A C 1
ATOM 1068 O O . SER A 1 133 ? -2.083 10.425 -16.496 1.00 91.56 133 SER A O 1
ATOM 1070 N N . ILE A 1 134 ? -2.268 8.813 -14.945 1.00 93.06 134 ILE A N 1
ATOM 1071 C CA . ILE A 1 134 ? -1.204 9.339 -14.075 1.00 93.06 134 ILE A CA 1
ATOM 1072 C C . ILE A 1 134 ? 0.136 8.614 -14.277 1.00 93.06 134 ILE A C 1
ATOM 1074 O O . ILE A 1 134 ? 1.164 9.071 -13.774 1.00 93.06 134 ILE A O 1
ATOM 1078 N N . GLN A 1 135 ? 0.138 7.485 -14.998 1.00 94.00 135 GLN A N 1
ATOM 1079 C CA . GLN A 1 135 ? 1.323 6.649 -15.227 1.00 94.00 135 GLN A CA 1
ATOM 1080 C C . GLN A 1 135 ? 1.886 6.779 -16.648 1.00 94.00 135 GLN A C 1
ATOM 1082 O O . GLN A 1 135 ? 3.102 6.712 -16.836 1.00 94.00 135 GLN A O 1
ATOM 1087 N N . LEU A 1 136 ? 1.010 6.953 -17.639 1.00 96.31 136 LEU A N 1
ATOM 1088 C CA . LEU A 1 136 ? 1.306 6.819 -19.062 1.00 96.31 136 LEU A CA 1
ATOM 1089 C C . LEU A 1 136 ? 0.813 8.038 -19.838 1.00 96.31 136 LEU A C 1
ATOM 1091 O O . LEU A 1 136 ? -0.303 8.510 -19.613 1.00 96.31 136 LEU A O 1
ATOM 1095 N N . THR A 1 137 ? 1.619 8.527 -20.784 1.00 97.19 137 THR A N 1
ATOM 1096 C CA . THR A 1 137 ? 1.176 9.597 -21.696 1.00 97.19 137 THR A CA 1
ATOM 1097 C C . THR A 1 137 ? 0.068 9.089 -22.621 1.00 97.19 137 THR A C 1
ATOM 1099 O O . THR A 1 137 ? -0.119 7.878 -22.774 1.00 97.19 137 THR A O 1
ATOM 1102 N N . ASN A 1 138 ? -0.658 9.996 -23.275 1.00 97.31 138 ASN A N 1
ATOM 1103 C CA . ASN A 1 138 ? -1.727 9.616 -24.203 1.00 97.31 138 ASN A CA 1
ATOM 1104 C C . ASN A 1 138 ? -1.199 8.753 -25.363 1.00 97.31 138 ASN A C 1
ATOM 1106 O O . ASN A 1 138 ? -1.842 7.784 -25.761 1.00 97.31 138 ASN A O 1
ATOM 1110 N N . GLU A 1 139 ? 0.004 9.044 -25.861 1.00 98.06 139 GLU A N 1
ATOM 1111 C CA . GLU A 1 139 ? 0.661 8.284 -26.930 1.00 98.06 139 GLU A CA 1
ATOM 1112 C C . GLU A 1 139 ? 1.039 6.877 -26.456 1.00 98.06 139 GLU A C 1
ATOM 1114 O O . GLU A 1 139 ? 0.868 5.903 -27.190 1.00 98.06 139 GLU A O 1
ATOM 1119 N N . GLN A 1 140 ? 1.512 6.749 -25.211 1.00 98.06 140 GLN A N 1
ATOM 1120 C CA . GLN A 1 140 ? 1.822 5.455 -24.603 1.00 98.06 140 GLN A CA 1
ATOM 1121 C C . GLN A 1 140 ? 0.556 4.618 -24.392 1.00 98.06 140 GLN A C 1
ATOM 1123 O O . GLN A 1 140 ? 0.556 3.427 -24.703 1.00 98.06 140 GLN A O 1
ATOM 1128 N N . GLN A 1 141 ? -0.531 5.233 -23.914 1.00 97.31 141 GLN A N 1
ATOM 1129 C CA . GLN A 1 141 ? -1.832 4.573 -23.774 1.00 97.31 141 GLN A CA 1
ATOM 1130 C C . GLN A 1 141 ? -2.351 4.085 -25.133 1.00 97.31 141 GLN A C 1
ATOM 1132 O O . GLN A 1 141 ? -2.743 2.925 -25.258 1.00 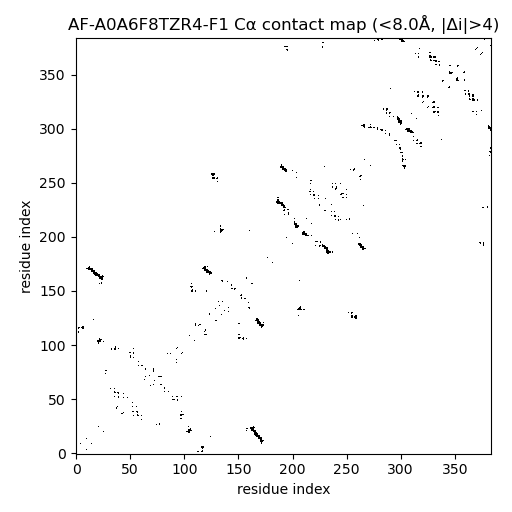97.31 141 GLN A O 1
ATOM 1137 N N . ALA A 1 142 ? -2.278 4.923 -26.172 1.00 97.75 142 ALA A N 1
ATOM 1138 C CA . ALA A 1 142 ? -2.686 4.555 -27.527 1.00 97.75 142 ALA A CA 1
ATOM 1139 C C . ALA A 1 142 ? -1.850 3.390 -28.089 1.00 97.75 142 ALA A C 1
ATOM 1141 O O . ALA A 1 142 ? -2.404 2.427 -28.622 1.00 97.75 142 ALA A O 1
ATOM 1142 N N . LEU A 1 143 ? -0.523 3.434 -27.920 1.00 97.94 143 LEU A N 1
ATOM 1143 C CA . LEU A 1 143 ? 0.374 2.350 -28.328 1.00 97.94 143 LEU A CA 1
ATOM 1144 C C . LEU A 1 143 ? 0.013 1.031 -27.633 1.00 97.94 143 LEU A C 1
ATOM 1146 O O . LEU A 1 143 ? -0.136 0.006 -28.296 1.00 97.94 143 LEU A O 1
ATOM 1150 N N . ILE A 1 144 ? -0.146 1.051 -26.307 1.00 97.31 144 ILE A N 1
ATOM 1151 C CA . ILE A 1 144 ? -0.457 -0.146 -25.516 1.00 97.31 144 ILE A CA 1
ATOM 1152 C C . ILE A 1 144 ? -1.850 -0.687 -25.864 1.00 97.31 144 ILE A C 1
ATOM 1154 O O . ILE A 1 144 ? -2.017 -1.903 -26.000 1.00 97.31 144 ILE A O 1
ATOM 1158 N N . GLY A 1 145 ? -2.835 0.194 -26.055 1.00 96.31 145 GLY A N 1
ATOM 1159 C CA . GLY A 1 145 ? -4.203 -0.169 -26.428 1.00 96.31 145 GLY A CA 1
ATOM 1160 C C . GLY A 1 145 ? -4.288 -0.931 -27.753 1.00 96.31 145 GLY A C 1
ATOM 1161 O O . GLY A 1 145 ? -5.079 -1.867 -27.872 1.00 96.31 145 GLY A O 1
ATOM 1162 N N . ASN A 1 146 ? -3.412 -0.608 -28.710 1.00 96.94 146 ASN A N 1
ATOM 1163 C CA . ASN A 1 146 ? -3.374 -1.239 -30.033 1.00 96.94 146 ASN A CA 1
ATOM 1164 C C . ASN A 1 146 ? -2.715 -2.629 -30.060 1.00 96.94 146 ASN A C 1
ATOM 1166 O O . ASN A 1 146 ? -2.840 -3.347 -31.050 1.00 96.94 146 ASN A O 1
ATOM 1170 N N . ILE A 1 147 ? -2.020 -3.048 -29.000 1.00 98.00 147 ILE A N 1
ATOM 1171 C CA . ILE A 1 147 ? -1.372 -4.367 -28.944 1.00 98.00 147 ILE A CA 1
ATOM 1172 C C . ILE A 1 147 ? -2.438 -5.437 -28.663 1.00 98.00 147 ILE A C 1
ATOM 1174 O O . ILE A 1 147 ? -3.069 -5.359 -27.617 1.00 98.00 147 ILE A O 1
ATOM 1178 N N . PRO A 1 148 ? -2.647 -6.482 -29.483 1.00 96.38 148 PRO A N 1
ATOM 1179 C CA . PRO A 1 148 ? -3.691 -7.481 -29.205 1.00 96.38 148 PRO A CA 1
ATOM 1180 C C . PRO A 1 148 ? -3.351 -8.431 -28.048 1.00 96.38 148 PRO A C 1
ATOM 1182 O O . PRO A 1 148 ? -4.228 -8.835 -27.287 1.00 96.38 148 PRO A O 1
ATOM 1185 N N . ASN A 1 149 ? -2.072 -8.794 -27.903 1.00 95.50 149 ASN A N 1
ATOM 1186 C CA . ASN A 1 149 ? -1.630 -9.758 -26.898 1.00 95.50 149 ASN A CA 1
ATOM 1187 C C . ASN A 1 149 ? -1.531 -9.098 -25.502 1.00 95.50 149 ASN A C 1
ATOM 1189 O O . ASN A 1 149 ? -0.672 -8.234 -25.300 1.00 95.50 149 ASN A O 1
ATOM 1193 N N . PRO A 1 150 ? -2.337 -9.522 -24.508 1.00 92.19 150 PRO A N 1
ATOM 1194 C CA . PRO A 1 150 ? -2.378 -8.877 -23.195 1.00 92.19 150 PRO A CA 1
ATOM 1195 C C . PRO A 1 150 ? -1.093 -9.055 -22.375 1.00 92.19 150 PRO A C 1
ATOM 1197 O O . PRO A 1 150 ? -0.774 -8.191 -21.563 1.00 92.19 150 PRO A O 1
ATOM 1200 N N . LEU A 1 151 ? -0.329 -10.132 -22.590 1.00 94.44 151 LEU A N 1
ATOM 1201 C CA . LEU A 1 151 ? 0.958 -10.327 -21.917 1.00 94.44 151 LEU A CA 1
ATOM 1202 C C . LEU A 1 151 ? 2.034 -9.416 -22.514 1.00 94.44 151 LEU A C 1
ATOM 1204 O O . LEU A 1 151 ? 2.839 -8.835 -21.784 1.00 94.44 151 LEU A O 1
ATOM 1208 N N . PHE A 1 152 ? 2.023 -9.238 -23.837 1.00 97.12 152 PHE A N 1
ATOM 1209 C CA . PHE A 1 152 ? 2.955 -8.327 -24.493 1.00 97.12 152 PHE A CA 1
ATOM 1210 C C . PHE A 1 152 ? 2.665 -6.862 -24.145 1.00 97.12 152 PHE A C 1
ATOM 1212 O O . PHE A 1 152 ? 3.611 -6.111 -23.915 1.00 97.12 152 PHE A O 1
ATOM 1219 N N . ARG A 1 153 ? 1.386 -6.478 -23.968 1.00 96.75 153 ARG A N 1
ATOM 1220 C CA . ARG A 1 153 ? 1.008 -5.161 -23.411 1.00 96.75 153 ARG A CA 1
ATOM 1221 C C . ARG A 1 153 ? 1.756 -4.854 -22.117 1.00 96.75 153 ARG A C 1
ATOM 1223 O O . ARG A 1 153 ? 2.285 -3.760 -21.972 1.00 96.75 153 ARG A O 1
ATOM 1230 N N . GLN A 1 154 ? 1.826 -5.818 -21.197 1.00 96.38 154 GLN A N 1
ATOM 1231 C CA . GLN A 1 154 ? 2.507 -5.636 -19.913 1.00 96.38 154 GLN A CA 1
ATOM 1232 C C . GLN A 1 154 ? 4.020 -5.471 -20.073 1.00 96.38 154 GLN A C 1
ATOM 1234 O O . GLN A 1 154 ? 4.615 -4.635 -19.402 1.00 96.38 154 GLN A O 1
ATOM 1239 N N . SER A 1 155 ? 4.636 -6.207 -21.002 1.00 96.56 155 SER A N 1
ATOM 1240 C CA . SER A 1 155 ? 6.062 -6.026 -21.301 1.00 96.56 155 SER A CA 1
ATOM 1241 C C . SER A 1 155 ? 6.350 -4.648 -21.898 1.00 96.56 155 SER A C 1
ATOM 1243 O O . SER A 1 155 ? 7.280 -3.994 -21.448 1.00 96.56 155 SER A O 1
ATOM 1245 N N . VAL A 1 156 ? 5.536 -4.162 -22.843 1.00 97.62 156 VAL A N 1
ATOM 1246 C CA . VAL A 1 156 ? 5.684 -2.800 -23.395 1.00 97.62 156 VAL A CA 1
ATOM 1247 C C . VAL A 1 156 ? 5.446 -1.740 -22.319 1.00 97.62 156 VAL A C 1
ATOM 1249 O O . VAL A 1 156 ? 6.225 -0.796 -22.196 1.00 97.62 156 VAL A O 1
ATOM 1252 N N . ARG A 1 157 ? 4.425 -1.933 -21.480 1.00 96.62 157 ARG A N 1
ATOM 1253 C CA . ARG A 1 157 ? 4.127 -1.046 -20.355 1.00 96.62 157 ARG A CA 1
ATOM 1254 C C . ARG A 1 157 ? 5.298 -0.927 -19.379 1.00 96.62 157 ARG A C 1
ATOM 1256 O O . ARG A 1 157 ? 5.586 0.182 -18.936 1.00 96.62 157 ARG A O 1
ATOM 1263 N N . ASP A 1 158 ? 6.015 -2.018 -19.102 1.00 96.81 158 ASP A N 1
ATOM 1264 C CA . ASP A 1 158 ? 7.194 -1.978 -18.228 1.00 96.81 158 ASP A CA 1
ATOM 1265 C C . ASP A 1 158 ? 8.292 -1.044 -18.762 1.00 96.81 158 ASP A C 1
ATOM 1267 O O . ASP A 1 158 ? 8.955 -0.369 -17.972 1.00 96.81 158 ASP A O 1
ATOM 1271 N N . PHE A 1 159 ? 8.458 -0.951 -20.086 1.00 96.75 159 PHE A N 1
ATOM 1272 C CA . PHE A 1 159 ? 9.369 0.016 -20.707 1.00 96.75 159 PHE A CA 1
ATOM 1273 C C . PHE A 1 159 ? 8.825 1.443 -20.637 1.00 96.75 159 PHE A C 1
ATOM 1275 O O . PHE A 1 159 ? 9.571 2.355 -20.283 1.00 96.75 159 PHE A O 1
ATOM 1282 N N . CYS A 1 160 ? 7.531 1.648 -20.910 1.00 96.50 160 CYS A N 1
ATOM 1283 C CA . CYS A 1 160 ? 6.908 2.970 -20.796 1.00 96.50 160 CYS A CA 1
ATOM 1284 C C . CYS A 1 160 ? 7.030 3.543 -19.380 1.00 96.50 160 CYS A C 1
ATOM 1286 O O . CYS A 1 160 ? 7.259 4.740 -19.228 1.00 96.50 160 CYS A O 1
ATOM 1288 N N . GLU A 1 161 ? 6.917 2.700 -18.352 1.00 94.69 161 GLU A N 1
ATOM 1289 C CA . GLU A 1 161 ? 6.994 3.110 -16.949 1.00 94.69 161 GLU A CA 1
ATOM 1290 C C . GLU A 1 161 ? 8.425 3.129 -16.390 1.00 94.69 161 GLU A C 1
ATOM 1292 O O . GLU A 1 161 ? 8.645 3.693 -15.317 1.00 94.69 161 GLU A O 1
ATOM 1297 N N . ASN A 1 162 ? 9.407 2.575 -17.111 1.00 94.81 162 ASN A N 1
ATOM 1298 C CA . ASN A 1 162 ? 10.723 2.221 -16.569 1.00 94.81 162 ASN A CA 1
ATOM 1299 C C . ASN A 1 162 ? 10.595 1.403 -15.267 1.00 94.81 162 ASN A C 1
ATOM 1301 O O . ASN A 1 162 ? 11.170 1.724 -14.223 1.00 94.81 162 ASN A O 1
ATOM 1305 N N . ARG A 1 163 ? 9.740 0.377 -15.318 1.00 94.62 163 ARG A N 1
ATOM 1306 C CA . ARG A 1 163 ? 9.275 -0.379 -14.155 1.00 94.62 163 ARG A CA 1
ATOM 1307 C C . ARG A 1 163 ? 10.456 -1.004 -13.414 1.00 94.62 163 ARG A C 1
ATOM 1309 O O . ARG A 1 163 ? 11.255 -1.728 -14.012 1.00 94.62 163 ARG A O 1
ATOM 1316 N N . GLN A 1 164 ? 10.539 -0.759 -12.106 1.00 93.12 164 GLN A N 1
ATOM 1317 C CA . GLN A 1 164 ? 11.548 -1.351 -11.212 1.00 93.12 164 GLN A CA 1
ATOM 1318 C C . GLN A 1 164 ? 11.026 -2.567 -10.448 1.00 93.12 164 GLN A C 1
ATOM 1320 O O . GLN A 1 164 ? 11.783 -3.486 -10.156 1.00 93.12 164 GLN A O 1
ATOM 1325 N N . PHE A 1 165 ? 9.739 -2.570 -10.117 1.00 93.75 165 PHE A N 1
ATOM 1326 C CA . PHE A 1 165 ? 9.144 -3.578 -9.256 1.00 93.75 165 PHE A CA 1
ATOM 1327 C C . PHE A 1 165 ? 7.712 -3.866 -9.685 1.00 93.75 165 PHE A C 1
ATOM 1329 O O . PHE A 1 165 ? 6.932 -2.950 -9.977 1.00 93.75 165 PHE A O 1
ATOM 1336 N N . ARG A 1 166 ? 7.345 -5.141 -9.681 1.00 95.19 166 ARG A N 1
ATOM 1337 C CA . ARG A 1 166 ? 5.978 -5.606 -9.886 1.00 95.19 166 ARG A CA 1
ATOM 1338 C C . ARG A 1 166 ? 5.470 -6.300 -8.637 1.00 95.19 166 ARG A C 1
ATOM 1340 O O . ARG A 1 166 ? 6.214 -6.994 -7.957 1.00 95.19 166 ARG A O 1
ATOM 1347 N N . ALA A 1 167 ? 4.187 -6.104 -8.378 1.00 96.75 167 ALA A N 1
ATOM 1348 C CA . ALA A 1 167 ? 3.383 -6.908 -7.479 1.00 96.75 167 ALA A CA 1
ATOM 1349 C C . ALA A 1 167 ? 2.101 -7.197 -8.253 1.00 96.75 167 ALA A C 1
ATOM 1351 O O . ALA A 1 167 ? 1.381 -6.263 -8.594 1.00 96.75 167 ALA A O 1
ATOM 1352 N N . ASP A 1 168 ? 1.870 -8.454 -8.603 1.00 97.12 168 ASP A N 1
ATOM 1353 C CA . ASP A 1 168 ? 0.821 -8.863 -9.531 1.00 97.12 168 ASP A CA 1
ATOM 1354 C C . ASP A 1 168 ? -0.052 -9.953 -8.905 1.00 97.12 168 ASP A C 1
ATOM 1356 O O . ASP A 1 168 ? 0.439 -10.841 -8.199 1.00 97.12 168 ASP A O 1
ATOM 1360 N N . TYR A 1 169 ? -1.343 -9.912 -9.230 1.00 97.62 169 TYR A N 1
ATOM 1361 C CA . TYR A 1 169 ? -2.267 -11.012 -9.009 1.00 97.62 169 TYR A CA 1
ATOM 1362 C C . TYR A 1 169 ? -2.359 -11.883 -10.264 1.00 97.62 169 TYR A C 1
ATOM 1364 O O . TYR A 1 169 ? -2.625 -11.405 -11.370 1.00 97.62 169 TYR A O 1
ATOM 1372 N N . TRP A 1 170 ? -2.182 -13.186 -10.070 1.00 97.75 170 TRP A N 1
ATOM 1373 C CA . TRP A 1 170 ? -2.343 -14.219 -11.088 1.00 97.75 170 TRP A CA 1
ATOM 1374 C C . TRP A 1 170 ? -3.423 -15.195 -10.643 1.00 97.75 170 TRP A C 1
ATOM 1376 O O . TRP A 1 170 ? -3.483 -15.556 -9.470 1.00 97.75 170 TRP A O 1
ATOM 1386 N N . VAL A 1 171 ? -4.265 -15.657 -11.559 1.00 97.75 171 VAL A N 1
ATOM 1387 C CA . VAL A 1 171 ? -5.375 -16.561 -11.239 1.00 97.75 171 VAL A CA 1
ATOM 1388 C C . VAL A 1 171 ? -5.198 -17.869 -11.984 1.00 97.75 171 VAL A C 1
ATOM 1390 O O . VAL A 1 171 ? -4.881 -17.881 -13.170 1.00 97.75 171 VAL A O 1
ATOM 1393 N N . LYS A 1 172 ? -5.396 -18.989 -11.289 1.00 98.06 172 LYS A N 1
ATOM 1394 C CA . LYS A 1 172 ? -5.278 -20.309 -11.906 1.00 98.06 172 LYS A CA 1
ATOM 1395 C C . LYS A 1 172 ? -6.504 -20.634 -12.758 1.00 98.06 172 LYS A C 1
ATOM 1397 O O . LYS A 1 172 ? -7.558 -20.939 -12.197 1.00 98.06 172 LYS A O 1
ATOM 1402 N N . GLY A 1 173 ? -6.360 -20.628 -14.082 1.00 95.12 173 GLY A N 1
ATOM 1403 C CA . GLY A 1 173 ? -7.464 -20.836 -15.021 1.00 95.12 173 GLY A CA 1
ATOM 1404 C C . GLY A 1 173 ? -8.507 -19.726 -14.915 1.00 95.12 173 GLY A C 1
ATOM 1405 O O . GLY A 1 173 ? -9.666 -19.988 -14.585 1.00 95.12 173 GLY A O 1
ATOM 1406 N N . ALA A 1 174 ? -8.075 -18.483 -15.123 1.00 92.88 174 ALA A N 1
ATOM 1407 C CA . ALA A 1 174 ? -8.915 -17.307 -14.960 1.00 92.88 174 ALA A CA 1
ATOM 1408 C C . ALA A 1 174 ? -10.121 -17.329 -15.905 1.00 92.88 174 ALA A C 1
ATOM 1410 O O . ALA A 1 174 ? -10.019 -17.669 -17.084 1.00 92.88 174 ALA A O 1
ATOM 1411 N N . ARG A 1 175 ? -11.270 -16.878 -15.397 1.00 90.44 175 ARG A N 1
ATOM 1412 C CA . ARG A 1 175 ? -12.451 -16.567 -16.206 1.00 90.44 175 ARG A CA 1
ATOM 1413 C C . ARG A 1 175 ? -12.672 -15.067 -16.183 1.00 90.44 175 ARG A C 1
ATOM 1415 O O . ARG A 1 175 ? -12.560 -14.439 -15.132 1.00 90.44 175 ARG A O 1
ATOM 1422 N N . ARG A 1 176 ? -12.942 -14.485 -17.349 1.00 90.31 176 ARG A N 1
ATOM 1423 C CA . ARG A 1 176 ? -13.255 -13.059 -17.446 1.00 90.31 176 ARG A CA 1
ATOM 1424 C C . ARG A 1 176 ? -14.695 -12.842 -16.997 1.00 90.31 176 ARG A C 1
ATOM 1426 O O . ARG A 1 176 ? -15.590 -13.541 -17.461 1.00 90.31 176 ARG A O 1
ATOM 1433 N N . LEU A 1 177 ? -14.872 -11.893 -16.086 1.00 91.81 177 LEU A N 1
ATOM 1434 C CA . LEU A 1 177 ? -16.181 -11.405 -15.673 1.00 91.81 177 LEU A CA 1
ATOM 1435 C C . LEU A 1 177 ? -16.791 -10.580 -16.807 1.00 91.81 177 LEU A C 1
ATOM 1437 O O . LEU A 1 177 ? -16.059 -9.883 -17.521 1.00 91.81 177 LEU A O 1
ATOM 1441 N N . SER A 1 178 ? -18.114 -10.643 -16.956 1.00 94.31 178 SER A N 1
ATOM 1442 C CA . SER A 1 178 ? -18.821 -9.671 -17.784 1.00 94.31 178 SER A CA 1
ATOM 1443 C C . SER A 1 178 ? -18.763 -8.279 -17.136 1.00 94.31 178 SER A C 1
ATOM 1445 O O . SER A 1 178 ? -18.382 -8.129 -15.972 1.00 94.31 178 SER A O 1
ATOM 1447 N N . GLY A 1 179 ? -19.129 -7.238 -17.891 1.00 91.62 179 GLY A N 1
ATOM 1448 C CA . GLY A 1 179 ? -19.249 -5.889 -17.328 1.00 91.62 179 GLY A CA 1
ATOM 1449 C C . GLY A 1 179 ? -20.253 -5.840 -16.173 1.00 91.62 179 GLY A C 1
ATOM 1450 O O . GLY A 1 179 ? -19.943 -5.266 -15.135 1.00 91.62 179 GLY A O 1
ATOM 1451 N N . LEU A 1 180 ? -21.392 -6.524 -16.335 1.00 92.81 180 LEU A N 1
ATOM 1452 C CA . LEU A 1 180 ? -22.438 -6.622 -15.319 1.00 92.81 180 LEU A CA 1
ATOM 1453 C C . LEU A 1 180 ? -21.931 -7.326 -14.055 1.00 92.81 180 LEU A C 1
ATOM 1455 O O . LEU A 1 180 ? -21.999 -6.739 -12.982 1.00 92.81 180 LEU A O 1
ATOM 1459 N N . ASP A 1 181 ? -21.335 -8.519 -14.187 1.00 94.88 181 ASP A N 1
ATOM 1460 C CA . ASP A 1 181 ? -20.818 -9.265 -13.027 1.00 94.88 181 ASP A CA 1
ATOM 1461 C C . ASP A 1 181 ? -19.761 -8.451 -12.273 1.00 94.88 181 ASP A C 1
ATOM 1463 O O . ASP A 1 181 ? -19.699 -8.463 -11.047 1.00 94.88 181 ASP A O 1
ATOM 1467 N N . LYS A 1 182 ? -18.905 -7.726 -13.005 1.00 93.00 182 LYS A N 1
ATOM 1468 C CA . LYS A 1 182 ? -17.891 -6.865 -12.396 1.00 93.00 182 LYS A CA 1
ATOM 1469 C C . LYS A 1 182 ? -18.539 -5.755 -11.570 1.00 93.00 182 LYS A C 1
ATOM 1471 O O . LYS A 1 182 ? -18.079 -5.505 -10.459 1.00 93.00 182 LYS A O 1
ATOM 1476 N N . ASP A 1 183 ? -19.546 -5.077 -12.114 1.00 91.12 183 ASP A N 1
ATOM 1477 C CA . ASP A 1 183 ? -20.229 -3.994 -11.409 1.00 91.12 183 ASP A CA 1
ATOM 1478 C C . ASP A 1 183 ? -21.009 -4.511 -10.193 1.00 91.12 183 ASP A C 1
ATOM 1480 O O . ASP A 1 183 ? -20.860 -3.931 -9.120 1.00 91.12 183 ASP A O 1
ATOM 1484 N N . GLU A 1 184 ? -21.725 -5.633 -10.312 1.00 94.69 184 GLU A N 1
ATOM 1485 C CA . GLU A 1 184 ? -22.439 -6.270 -9.193 1.00 94.69 184 GLU A CA 1
ATOM 1486 C C . GLU A 1 184 ? -21.482 -6.727 -8.081 1.00 94.69 184 GLU A C 1
ATOM 1488 O O . GLU A 1 184 ? -21.728 -6.492 -6.897 1.00 94.69 184 GLU A O 1
ATOM 1493 N N . MET A 1 185 ? -20.347 -7.335 -8.445 1.00 95.00 185 MET A N 1
ATOM 1494 C CA . MET A 1 185 ? -19.331 -7.736 -7.470 1.00 95.00 185 MET A CA 1
ATOM 1495 C C . MET A 1 185 ? -18.690 -6.532 -6.781 1.00 95.00 185 MET A C 1
ATOM 1497 O O . MET A 1 185 ? -18.453 -6.591 -5.576 1.00 95.00 185 MET A O 1
ATOM 1501 N N . LEU A 1 186 ? -18.402 -5.453 -7.521 1.00 94.00 186 LEU A N 1
ATOM 1502 C CA . LEU A 1 186 ? -17.882 -4.215 -6.940 1.00 94.00 186 LEU A CA 1
ATOM 1503 C C . LEU A 1 186 ? -18.892 -3.600 -5.976 1.00 94.00 186 LEU A C 1
ATOM 1505 O O . LEU A 1 186 ? -18.500 -3.240 -4.875 1.00 94.00 186 LEU A O 1
ATOM 1509 N N . ASP A 1 187 ? -20.167 -3.537 -6.358 1.00 96.50 187 ASP A N 1
ATOM 1510 C CA . ASP A 1 187 ? -21.260 -2.994 -5.546 1.00 96.50 187 ASP A CA 1
ATOM 1511 C C . ASP A 1 187 ? -21.453 -3.739 -4.220 1.00 96.50 187 ASP A C 1
ATOM 1513 O O . ASP A 1 187 ? -21.811 -3.122 -3.215 1.00 96.50 187 ASP A O 1
ATOM 1517 N N . GLY A 1 188 ? -21.163 -5.043 -4.202 1.00 96.88 188 GLY A N 1
ATOM 1518 C CA . GLY A 1 188 ? -21.178 -5.872 -2.998 1.00 96.88 188 GLY A CA 1
ATOM 1519 C C . GLY A 1 188 ? -19.969 -5.695 -2.070 1.00 96.88 188 GLY A C 1
ATOM 1520 O O . GLY A 1 188 ? -19.991 -6.208 -0.949 1.00 96.88 188 GLY A O 1
ATOM 1521 N N . LEU A 1 189 ? -18.912 -4.989 -2.489 1.00 97.12 189 LEU A N 1
ATOM 1522 C CA . LEU A 1 189 ? -17.771 -4.704 -1.617 1.00 97.12 189 LEU A CA 1
ATOM 1523 C C . LEU A 1 189 ? -18.132 -3.635 -0.588 1.00 97.12 189 LEU A C 1
ATOM 1525 O O . LEU A 1 189 ? -18.817 -2.660 -0.893 1.00 97.12 189 LEU A O 1
ATOM 1529 N N . ARG A 1 190 ? -17.593 -3.788 0.623 1.00 97.94 190 ARG A N 1
ATOM 1530 C CA . ARG A 1 190 ? -17.667 -2.774 1.676 1.00 97.94 190 ARG A CA 1
ATOM 1531 C C . ARG A 1 190 ? -16.331 -2.067 1.819 1.00 97.94 190 ARG A C 1
ATOM 1533 O O . ARG A 1 190 ? -15.273 -2.698 1.745 1.00 97.94 190 ARG A O 1
ATOM 1540 N N . VAL A 1 191 ? -16.387 -0.769 2.070 1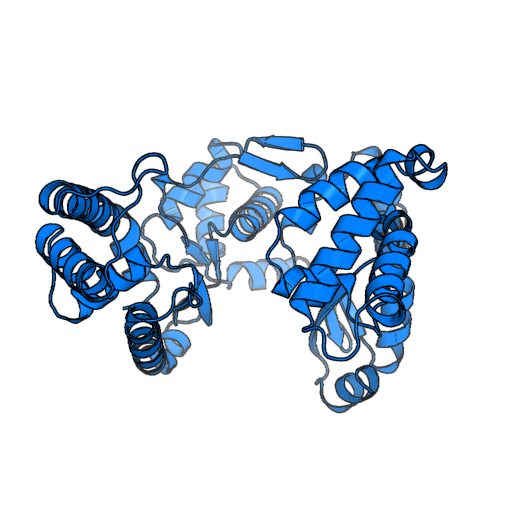.00 98.25 191 VAL A N 1
ATOM 1541 C CA . VAL A 1 191 ? -15.220 0.072 2.324 1.00 98.25 191 VAL A CA 1
ATOM 1542 C C . VAL A 1 191 ? -15.436 0.937 3.559 1.00 98.25 191 VAL A C 1
ATOM 1544 O O . VAL A 1 191 ? -16.563 1.262 3.919 1.00 98.25 191 VAL A O 1
ATOM 1547 N N . ILE A 1 192 ? -14.340 1.302 4.214 1.00 98.12 192 ILE A N 1
ATOM 1548 C CA . ILE A 1 192 ? -14.317 2.173 5.393 1.00 98.12 192 ILE A CA 1
ATOM 1549 C C . ILE A 1 192 ? -13.202 3.210 5.243 1.00 98.12 192 ILE A C 1
ATOM 1551 O O . ILE A 1 192 ? -12.160 2.920 4.651 1.00 98.12 192 ILE A O 1
ATOM 1555 N N . MET A 1 193 ? -13.401 4.414 5.783 1.00 97.38 193 MET A N 1
ATOM 1556 C CA . MET A 1 193 ? -12.357 5.437 5.840 1.00 97.38 193 MET A CA 1
ATOM 1557 C C . MET A 1 193 ? -11.237 5.016 6.806 1.00 97.38 193 MET A C 1
ATOM 1559 O O . MET A 1 193 ? -11.495 4.712 7.965 1.00 97.38 193 MET A O 1
ATOM 1563 N N . GLY A 1 194 ? -9.995 4.988 6.318 1.00 96.06 194 GLY A N 1
ATOM 1564 C CA . GLY A 1 194 ? -8.801 4.543 7.048 1.00 96.06 194 GLY A CA 1
ATOM 1565 C C . GLY A 1 194 ? -7.926 5.669 7.606 1.00 96.06 194 GLY A C 1
ATOM 1566 O O . GLY A 1 194 ? -6.942 5.394 8.288 1.00 96.06 194 GLY A O 1
ATOM 1567 N N . VAL A 1 195 ? -8.264 6.928 7.321 1.00 96.00 195 VAL A N 1
ATOM 1568 C CA . VAL A 1 195 ? -7.551 8.125 7.795 1.00 96.00 195 VAL A CA 1
ATOM 1569 C C . VAL A 1 195 ? -8.559 9.200 8.189 1.00 96.00 195 VAL A C 1
ATOM 1571 O O . VAL A 1 195 ? -9.646 9.222 7.623 1.00 96.00 195 VAL A O 1
ATOM 1574 N N . PRO A 1 196 ? -8.247 10.128 9.102 1.00 95.56 196 PRO A N 1
ATOM 1575 C CA . PRO A 1 196 ? -9.226 11.150 9.451 1.00 95.56 196 PRO A CA 1
ATOM 1576 C C . PRO A 1 196 ? -9.567 12.068 8.282 1.00 95.56 196 PRO A C 1
ATOM 1578 O O . PRO A 1 196 ? -8.691 12.478 7.521 1.00 95.56 196 PRO A O 1
ATOM 1581 N N . ARG A 1 197 ? -10.847 12.436 8.166 1.00 94.88 197 ARG A N 1
ATOM 1582 C CA . ARG A 1 197 ? -11.385 13.248 7.060 1.00 94.88 197 ARG A CA 1
ATOM 1583 C C . ARG A 1 197 ? -10.597 14.539 6.803 1.00 94.88 197 ARG A C 1
ATOM 1585 O O . ARG A 1 197 ? -10.463 14.940 5.645 1.00 94.88 197 ARG A O 1
ATOM 1592 N N . LYS A 1 198 ? -10.083 15.172 7.866 1.00 94.19 198 LYS A N 1
ATOM 1593 C CA . LYS A 1 198 ? -9.285 16.410 7.809 1.00 94.19 198 LYS A CA 1
ATOM 1594 C C . LYS A 1 198 ? -7.903 16.223 7.163 1.00 94.19 198 LYS A C 1
ATOM 1596 O O . LYS A 1 198 ? -7.358 17.177 6.622 1.00 94.19 198 LYS A O 1
ATOM 1601 N N . ASP A 1 199 ? -7.369 15.002 7.175 1.00 94.81 199 ASP A N 1
ATOM 1602 C CA . ASP A 1 199 ? -6.029 14.683 6.665 1.00 94.81 199 ASP A CA 1
ATOM 1603 C C . ASP A 1 199 ? -6.047 14.238 5.194 1.00 94.81 199 ASP A C 1
ATOM 1605 O O . ASP A 1 199 ? -4.998 14.032 4.577 1.00 94.81 199 ASP A O 1
ATOM 1609 N N . VAL A 1 200 ? -7.237 14.071 4.607 1.00 96.69 200 VAL A N 1
ATOM 1610 C CA . VAL A 1 200 ? -7.372 13.640 3.217 1.00 96.69 200 VAL A CA 1
ATOM 1611 C C . VAL A 1 200 ? -6.977 14.776 2.278 1.00 96.69 200 VAL A C 1
ATOM 1613 O O . VAL A 1 200 ? -7.699 15.755 2.106 1.00 96.69 200 VAL A O 1
ATOM 1616 N N . GLN A 1 201 ? -5.840 14.608 1.607 1.00 96.69 201 GLN A N 1
ATOM 1617 C CA . GLN A 1 201 ? -5.388 15.525 0.565 1.00 96.69 201 GLN A CA 1
ATOM 1618 C C . GLN A 1 201 ? -5.982 15.156 -0.797 1.00 96.69 201 GLN A C 1
ATOM 1620 O O . GLN A 1 201 ? -5.791 14.035 -1.284 1.00 96.69 201 GLN A O 1
ATOM 1625 N N . LEU A 1 202 ? -6.610 16.134 -1.455 1.00 97.44 202 LEU A N 1
ATOM 1626 C CA . LEU A 1 202 ? -7.141 16.032 -2.819 1.00 97.44 202 LEU A CA 1
ATOM 1627 C C . LEU A 1 202 ? -6.046 16.171 -3.889 1.00 97.44 202 LEU A C 1
ATOM 1629 O O . LEU A 1 202 ? -6.160 16.951 -4.828 1.00 97.44 202 LEU A O 1
ATOM 1633 N N . LYS A 1 203 ? -4.965 15.407 -3.726 1.00 96.38 203 LYS A N 1
ATOM 1634 C CA . LYS A 1 203 ? -3.835 15.328 -4.658 1.00 96.38 203 LYS A CA 1
ATOM 1635 C C . LYS A 1 203 ? -3.343 13.895 -4.778 1.00 96.38 203 LYS A C 1
ATOM 1637 O O . LYS A 1 203 ? -3.376 13.144 -3.799 1.00 96.38 203 LYS A O 1
ATOM 1642 N N . ILE A 1 204 ? -2.836 13.514 -5.942 1.00 94.81 204 ILE A N 1
ATOM 1643 C CA . ILE A 1 204 ? -2.170 12.229 -6.160 1.00 94.81 204 ILE A CA 1
ATOM 1644 C C . ILE A 1 204 ? -0.906 12.418 -6.998 1.00 94.81 204 ILE A C 1
ATOM 1646 O O . ILE A 1 204 ? -0.902 13.162 -7.974 1.00 94.81 204 ILE A O 1
ATOM 1650 N N . ALA A 1 205 ? 0.167 11.735 -6.607 1.00 93.31 205 ALA A N 1
ATOM 1651 C CA . ALA A 1 205 ? 1.382 11.647 -7.401 1.00 93.31 205 ALA A CA 1
ATOM 1652 C C . ALA A 1 205 ? 1.319 10.398 -8.290 1.00 93.31 205 ALA A C 1
ATOM 1654 O O . ALA A 1 205 ? 1.002 9.304 -7.818 1.00 93.31 205 ALA A O 1
ATOM 1655 N N . GLY A 1 206 ? 1.644 10.565 -9.565 1.00 92.62 206 GLY A N 1
ATOM 1656 C CA . GLY A 1 206 ? 1.897 9.488 -10.513 1.00 92.62 206 GLY A CA 1
ATOM 1657 C C . GLY A 1 206 ? 3.249 9.679 -11.192 1.00 92.62 206 GLY A C 1
ATOM 1658 O O . GLY A 1 206 ? 3.969 10.641 -10.923 1.00 92.62 206 GLY A O 1
ATOM 1659 N N . ARG A 1 207 ? 3.607 8.770 -12.100 1.00 92.06 207 ARG A N 1
ATOM 1660 C CA . ARG A 1 207 ? 4.860 8.867 -12.861 1.00 92.06 207 ARG A CA 1
ATOM 1661 C C . ARG A 1 207 ? 4.956 10.157 -13.682 1.00 92.06 207 ARG A C 1
ATOM 1663 O O . ARG A 1 207 ? 6.048 10.691 -13.842 1.00 92.06 207 ARG A O 1
ATOM 1670 N N . LEU A 1 208 ? 3.830 10.649 -14.198 1.00 93.56 208 LEU A N 1
ATOM 1671 C CA . LEU A 1 208 ? 3.786 11.864 -15.017 1.00 93.56 208 LEU A CA 1
ATOM 1672 C C . LEU A 1 208 ? 3.791 13.172 -14.207 1.00 93.56 208 LEU A C 1
ATOM 1674 O O . LEU A 1 208 ? 3.850 14.243 -14.803 1.00 93.56 208 LEU A O 1
ATOM 1678 N N . GLY A 1 209 ? 3.734 13.105 -12.874 1.00 94.50 209 GLY A N 1
ATOM 1679 C CA . GLY A 1 209 ? 3.733 14.280 -12.004 1.00 94.50 209 GLY A CA 1
ATOM 1680 C C . GLY A 1 209 ? 2.648 14.237 -10.933 1.00 94.50 209 GLY A C 1
ATOM 1681 O O . GLY A 1 209 ? 2.167 13.172 -10.545 1.00 94.50 209 GLY A O 1
ATOM 1682 N N . ASN A 1 210 ? 2.280 15.415 -10.433 1.00 95.50 210 ASN A N 1
ATOM 1683 C CA . ASN A 1 210 ? 1.234 15.581 -9.427 1.00 95.50 210 ASN A CA 1
ATOM 1684 C C . ASN A 1 210 ? -0.074 16.016 -10.087 1.00 95.50 210 ASN A C 1
ATOM 1686 O O . ASN A 1 210 ? -0.072 16.890 -10.950 1.00 95.50 210 ASN A O 1
ATOM 1690 N N . PHE A 1 211 ? -1.179 15.434 -9.635 1.00 95.44 211 PHE A N 1
ATOM 1691 C CA . PHE A 1 211 ? -2.519 15.673 -10.153 1.00 95.44 211 PHE A CA 1
ATOM 1692 C C . PHE A 1 211 ? -3.450 16.083 -9.017 1.00 95.44 211 PHE A C 1
ATOM 1694 O O . PHE A 1 211 ? -3.423 15.482 -7.938 1.00 95.44 211 PHE A O 1
ATOM 1701 N N . ASP A 1 212 ? -4.291 17.080 -9.271 1.00 96.88 212 ASP A N 1
ATOM 1702 C CA . ASP A 1 212 ? -5.361 17.463 -8.358 1.00 96.88 212 ASP A CA 1
ATOM 1703 C C . ASP A 1 212 ? -6.563 16.526 -8.517 1.00 96.88 212 ASP A C 1
ATOM 1705 O O . ASP A 1 212 ? -6.898 16.077 -9.615 1.00 96.88 212 ASP A O 1
ATOM 1709 N N . LEU A 1 213 ? -7.213 16.220 -7.397 1.00 96.69 213 LEU A N 1
ATOM 1710 C CA . LEU A 1 213 ? -8.424 15.409 -7.355 1.00 96.69 213 LEU A CA 1
ATOM 1711 C C . LEU A 1 213 ? -9.646 16.346 -7.342 1.00 96.69 213 LEU A C 1
ATOM 1713 O O . LEU A 1 213 ? -9.793 17.109 -6.384 1.00 96.69 213 LEU A O 1
ATOM 1717 N N . PRO A 1 214 ? -10.527 16.318 -8.363 1.00 96.31 214 PRO A N 1
ATOM 1718 C CA . PRO A 1 214 ? -11.642 17.261 -8.459 1.00 96.31 214 PRO A CA 1
ATOM 1719 C C . PRO A 1 214 ? -12.587 17.188 -7.253 1.00 96.31 214 PRO A C 1
ATOM 1721 O O . PRO A 1 214 ? -13.219 16.163 -7.000 1.00 96.31 214 PRO A O 1
ATOM 1724 N N . SER A 1 215 ? -12.713 18.281 -6.499 1.00 97.00 215 SER A N 1
ATOM 1725 C CA . SER A 1 215 ? -13.487 18.304 -5.248 1.00 97.00 215 SER A CA 1
ATOM 1726 C C . SER A 1 215 ? -14.958 17.927 -5.440 1.00 97.00 215 SER A C 1
ATOM 1728 O O . SER A 1 215 ? -15.527 17.262 -4.579 1.00 97.00 215 SER A O 1
ATOM 1730 N N . ASN A 1 216 ? -15.551 18.261 -6.588 1.00 95.62 216 ASN A N 1
ATOM 1731 C CA . ASN A 1 216 ? -16.920 17.885 -6.944 1.00 95.62 216 ASN A CA 1
ATOM 1732 C C . ASN A 1 216 ? -17.133 16.363 -7.047 1.00 95.62 216 ASN A C 1
ATOM 1734 O O . ASN A 1 216 ? -18.260 15.906 -6.901 1.00 95.62 216 ASN A O 1
ATOM 1738 N N . ILE A 1 217 ? -16.071 15.585 -7.285 1.00 96.56 217 ILE A N 1
ATOM 1739 C CA . ILE A 1 217 ? -16.121 14.117 -7.300 1.00 96.56 217 ILE A CA 1
ATOM 1740 C C . ILE A 1 217 ? -15.806 13.560 -5.911 1.00 96.56 217 ILE A C 1
ATOM 1742 O O . ILE A 1 217 ? -16.511 12.689 -5.416 1.00 96.56 217 ILE A O 1
ATOM 1746 N N . TYR A 1 218 ? -14.723 14.028 -5.287 1.00 98.12 218 TYR A N 1
ATOM 1747 C CA . TYR A 1 218 ? -14.170 13.364 -4.105 1.00 98.12 218 TYR A CA 1
ATOM 1748 C C . TYR A 1 218 ? -14.828 13.795 -2.795 1.00 98.12 218 TYR A C 1
ATOM 1750 O O . TYR A 1 218 ? -15.004 12.954 -1.918 1.00 98.12 218 TYR A O 1
ATOM 1758 N N . THR A 1 219 ? -15.205 15.068 -2.642 1.00 97.94 219 THR A N 1
ATOM 1759 C CA . THR A 1 219 ? -15.794 15.569 -1.391 1.00 97.94 219 THR A CA 1
ATOM 1760 C C . THR A 1 219 ? -17.078 14.820 -1.013 1.00 97.94 219 THR A C 1
ATOM 1762 O O . THR A 1 219 ? -17.112 14.305 0.102 1.00 97.94 219 THR A O 1
ATOM 1765 N N . PRO A 1 220 ? -18.068 14.620 -1.911 1.00 97.75 220 PRO A N 1
ATOM 1766 C CA . PRO A 1 220 ? -19.288 13.885 -1.560 1.00 97.75 220 PRO A CA 1
ATOM 1767 C C . PRO A 1 220 ? -19.022 12.449 -1.091 1.00 97.75 220 PRO A C 1
ATOM 1769 O O . PRO A 1 220 ? -19.617 11.982 -0.121 1.00 97.75 220 PRO A O 1
ATOM 1772 N N . LEU A 1 221 ? -18.081 11.754 -1.740 1.00 98.19 221 LEU A N 1
ATOM 1773 C CA . LEU A 1 221 ? -17.701 10.388 -1.366 1.00 98.19 221 LEU A CA 1
ATOM 1774 C C . LEU A 1 221 ? -17.033 10.351 0.013 1.00 98.19 221 LEU A C 1
ATOM 1776 O O . LEU A 1 221 ? -17.329 9.483 0.831 1.00 98.19 221 LEU A O 1
ATOM 1780 N N . LEU A 1 222 ? -16.128 11.296 0.279 1.00 98.19 222 LEU A N 1
ATOM 1781 C CA . LEU A 1 222 ? -15.433 11.403 1.561 1.00 98.19 222 LEU A CA 1
ATOM 1782 C C . LEU A 1 222 ? -16.380 11.782 2.700 1.00 98.19 222 LEU A C 1
ATOM 1784 O O . LEU A 1 222 ? -16.194 11.313 3.820 1.00 98.19 222 LEU A O 1
ATOM 1788 N N . ASP A 1 223 ? -17.386 12.604 2.423 1.00 97.25 223 ASP A N 1
ATOM 1789 C CA . ASP A 1 223 ? -18.373 13.012 3.415 1.00 97.25 223 ASP A CA 1
ATOM 1790 C C . ASP A 1 223 ? -19.310 11.842 3.759 1.00 97.25 223 ASP A C 1
ATOM 1792 O O . ASP A 1 223 ? -19.548 11.592 4.941 1.00 97.25 223 ASP A O 1
ATOM 1796 N N . ALA A 1 224 ? -19.715 11.025 2.777 1.00 96.94 224 ALA A N 1
ATOM 1797 C CA . ALA A 1 224 ? -20.445 9.772 3.019 1.00 96.94 224 ALA A CA 1
ATOM 1798 C C . ALA A 1 224 ? -19.650 8.774 3.889 1.00 96.94 224 ALA A C 1
ATOM 1800 O O . ALA A 1 224 ? -20.214 8.058 4.715 1.00 96.94 224 ALA A O 1
ATOM 1801 N N . LEU A 1 225 ? -18.323 8.761 3.746 1.00 97.06 225 LEU A N 1
ATOM 1802 C CA . LEU A 1 225 ? -17.406 7.908 4.508 1.00 97.06 225 LEU A CA 1
ATOM 1803 C C . LEU A 1 225 ? -17.010 8.481 5.885 1.00 97.06 225 LEU A C 1
ATOM 1805 O O . LEU A 1 225 ? -16.368 7.787 6.677 1.00 97.06 225 LEU A O 1
ATOM 1809 N N . SER A 1 226 ? -17.362 9.737 6.183 1.00 95.06 226 SER A N 1
ATOM 1810 C CA . SER A 1 226 ? -16.896 10.465 7.376 1.00 95.06 226 SER A CA 1
ATOM 1811 C C . SER A 1 226 ? -17.495 9.966 8.697 1.00 95.06 226 SER A C 1
ATOM 1813 O O . SER A 1 226 ? -16.977 10.285 9.766 1.00 95.06 226 SER A O 1
ATOM 1815 N N . SER A 1 227 ? -18.534 9.127 8.632 1.00 92.81 227 SER A N 1
ATOM 1816 C CA . SER A 1 227 ? -19.089 8.407 9.786 1.00 92.81 227 SER A CA 1
ATOM 1817 C C . SER A 1 227 ? -18.154 7.313 10.324 1.00 92.81 227 SER A C 1
ATOM 1819 O O . SER A 1 227 ? -18.417 6.741 11.385 1.00 92.81 227 SER A O 1
ATOM 1821 N N . TYR A 1 228 ? -17.082 6.994 9.584 1.00 95.75 228 TYR A N 1
ATOM 1822 C CA . TYR A 1 228 ? -16.172 5.876 9.839 1.00 95.75 228 TYR A CA 1
ATOM 1823 C C . TYR A 1 228 ? -16.890 4.525 9.969 1.00 95.75 228 TYR A C 1
ATOM 1825 O O . TYR A 1 228 ? -16.372 3.607 10.593 1.00 95.75 228 TYR A O 1
ATOM 1833 N N . GLN A 1 229 ? -18.076 4.369 9.381 1.00 96.00 229 GLN A N 1
ATOM 1834 C CA . GLN A 1 229 ? -18.745 3.073 9.303 1.00 96.00 229 GLN A CA 1
ATOM 1835 C C . GLN A 1 229 ? -18.435 2.384 7.970 1.00 96.00 229 GLN A C 1
ATOM 1837 O O . GLN A 1 229 ? -18.251 3.067 6.959 1.00 96.00 229 GLN A O 1
ATOM 1842 N N . PRO A 1 230 ? -18.370 1.040 7.934 1.00 97.50 230 PRO A N 1
ATOM 1843 C CA . PRO A 1 230 ? -18.315 0.324 6.671 1.00 97.50 230 PRO A CA 1
ATOM 1844 C C . PRO A 1 230 ? -19.583 0.575 5.850 1.00 97.50 230 PRO A C 1
ATOM 1846 O O . PRO A 1 230 ? -20.681 0.279 6.320 1.00 97.50 230 PRO A O 1
ATOM 1849 N N . ILE A 1 231 ? -19.419 1.039 4.616 1.00 97.56 231 ILE A N 1
ATOM 1850 C CA . ILE A 1 231 ? -20.507 1.245 3.650 1.00 97.56 231 ILE A CA 1
ATOM 1851 C C . ILE A 1 231 ? -20.249 0.428 2.390 1.00 97.56 231 ILE A C 1
ATOM 1853 O O . ILE A 1 231 ? -19.097 0.125 2.062 1.00 97.56 231 ILE A O 1
ATOM 1857 N N . PHE A 1 232 ? -21.305 0.063 1.676 1.00 98.25 232 PHE A N 1
ATOM 1858 C CA . PHE A 1 232 ? -21.183 -0.617 0.396 1.00 98.25 232 PHE A CA 1
ATOM 1859 C C . PHE A 1 232 ? -20.756 0.349 -0.711 1.00 98.25 232 PHE A C 1
ATOM 1861 O O . PHE A 1 232 ? -21.109 1.530 -0.735 1.00 98.25 232 PHE A O 1
ATOM 1868 N N . VAL A 1 233 ? -20.024 -0.168 -1.694 1.00 98.12 233 VAL A N 1
ATOM 1869 C CA . VAL A 1 233 ? -19.687 0.581 -2.912 1.00 98.12 233 VAL A CA 1
ATOM 1870 C C . VAL A 1 233 ? -20.948 0.985 -3.686 1.00 98.12 233 VAL A C 1
ATOM 1872 O O . VAL A 1 233 ? -20.962 2.046 -4.308 1.00 98.12 233 VAL A O 1
ATOM 1875 N N . SER A 1 234 ? -22.028 0.205 -3.599 1.00 98.12 234 SER A N 1
ATOM 1876 C CA . SER A 1 234 ? -23.332 0.566 -4.170 1.00 98.12 234 SER A CA 1
ATOM 1877 C C . SER A 1 234 ? -23.932 1.841 -3.564 1.00 98.12 234 SER A C 1
ATOM 1879 O O . SER A 1 234 ? -24.574 2.612 -4.278 1.00 98.12 234 SER A O 1
ATOM 1881 N N . GLU A 1 235 ? -23.687 2.113 -2.280 1.00 98.25 235 GLU A N 1
ATOM 1882 C CA . GLU A 1 235 ? -24.116 3.348 -1.610 1.00 98.25 235 GLU A CA 1
ATOM 1883 C C . GLU A 1 235 ? -23.280 4.538 -2.090 1.00 98.25 235 GLU A C 1
ATOM 1885 O O . GLU A 1 235 ? -23.827 5.576 -2.466 1.00 98.25 235 GLU A O 1
ATOM 1890 N N . LEU A 1 236 ? -21.956 4.361 -2.197 1.00 97.94 236 LEU A N 1
ATOM 1891 C CA . LEU A 1 236 ? -21.069 5.356 -2.812 1.00 97.94 236 LEU A CA 1
ATOM 1892 C C . LEU A 1 236 ? -21.456 5.657 -4.262 1.00 97.94 236 LEU A C 1
ATOM 1894 O O . LEU A 1 236 ? -21.299 6.785 -4.728 1.00 97.94 236 LEU A O 1
ATOM 1898 N N . TRP A 1 237 ? -21.982 4.664 -4.976 1.00 97.75 237 TRP A N 1
ATOM 1899 C CA . TRP A 1 237 ? -22.504 4.855 -6.319 1.00 97.75 237 TRP A CA 1
ATOM 1900 C C . TRP A 1 237 ? -23.747 5.735 -6.370 1.00 97.75 237 TRP A C 1
ATOM 1902 O O . TRP A 1 237 ? -23.822 6.584 -7.259 1.00 97.75 237 TRP A O 1
ATOM 1912 N N . GLN A 1 238 ? -24.672 5.618 -5.414 1.00 98.12 238 GLN A N 1
ATOM 1913 C CA . GLN A 1 238 ? -25.808 6.543 -5.345 1.00 98.12 238 GLN A CA 1
ATOM 1914 C C . GLN A 1 238 ? -25.335 7.979 -5.101 1.00 98.12 238 GLN A C 1
ATOM 1916 O O . GLN A 1 238 ? -25.699 8.873 -5.863 1.00 98.12 238 GLN A O 1
ATOM 1921 N N . VAL A 1 239 ? -24.425 8.177 -4.140 1.00 97.94 239 VAL A N 1
ATOM 1922 C CA . VAL A 1 239 ? -23.840 9.497 -3.839 1.00 97.94 239 VAL A CA 1
ATOM 1923 C C . VAL A 1 239 ? -23.155 10.095 -5.071 1.00 97.94 239 VAL A C 1
ATOM 1925 O O . VAL A 1 239 ? -23.371 11.259 -5.411 1.00 97.94 239 VAL A O 1
ATOM 1928 N N . ALA A 1 240 ? -22.352 9.297 -5.778 1.00 97.56 240 ALA A N 1
ATOM 1929 C CA . ALA A 1 240 ? -21.677 9.718 -7.001 1.00 97.56 240 ALA A CA 1
ATOM 1930 C C . ALA A 1 240 ? -22.682 10.147 -8.084 1.00 97.56 240 ALA A C 1
ATOM 1932 O O . ALA A 1 240 ? -22.529 11.205 -8.699 1.00 97.56 240 ALA A O 1
ATOM 1933 N N . LYS A 1 241 ? -23.730 9.345 -8.292 1.00 97.44 241 LYS A N 1
ATOM 1934 C CA . LYS A 1 241 ? -24.761 9.586 -9.303 1.00 97.44 241 LYS A CA 1
ATOM 1935 C C . LYS A 1 241 ? -25.551 10.868 -9.030 1.00 97.44 241 LYS A C 1
ATOM 1937 O O . LYS A 1 241 ? -25.792 11.625 -9.968 1.00 97.44 241 LYS A O 1
ATOM 1942 N N . GLU A 1 242 ? -25.904 11.140 -7.776 1.00 97.56 242 GLU A N 1
ATOM 1943 C CA . GLU A 1 242 ? -26.575 12.383 -7.357 1.00 97.56 242 GLU A CA 1
ATOM 1944 C C . GLU A 1 242 ? -25.740 13.634 -7.666 1.00 97.56 242 GLU A C 1
ATOM 1946 O O . GLU A 1 242 ? -26.287 14.688 -7.981 1.00 97.56 242 GLU A O 1
ATOM 1951 N N . HIS A 1 243 ? -24.412 13.495 -7.668 1.00 97.12 243 HIS A N 1
ATOM 1952 C CA . HIS A 1 243 ? -23.464 14.559 -7.999 1.00 97.12 243 HIS A CA 1
ATOM 1953 C C . HIS A 1 243 ? -23.026 14.547 -9.476 1.00 97.12 243 HIS A C 1
ATOM 1955 O O . HIS A 1 243 ? -22.051 15.204 -9.846 1.00 97.12 243 HIS A O 1
ATOM 1961 N N . GLY A 1 244 ? -23.723 13.800 -10.342 1.00 96.88 244 GLY A N 1
ATOM 1962 C CA . GLY A 1 244 ? -23.442 13.744 -11.780 1.00 96.88 244 GLY A CA 1
ATOM 1963 C C . GLY A 1 244 ? -22.151 13.004 -12.151 1.00 96.88 244 GLY A C 1
ATOM 1964 O O . GLY A 1 244 ? -21.649 13.157 -13.265 1.00 96.88 244 GLY A O 1
ATOM 1965 N N . VAL A 1 245 ? -21.593 12.199 -11.244 1.00 97.06 245 VAL A N 1
ATOM 1966 C CA . VAL A 1 245 ? -20.371 11.420 -11.479 1.00 97.06 245 VAL A CA 1
ATOM 1967 C C . VAL A 1 245 ? -20.724 10.088 -12.141 1.00 97.06 245 VAL A C 1
ATOM 1969 O O . VAL A 1 245 ? -21.491 9.288 -11.610 1.00 97.06 245 VAL A O 1
ATOM 1972 N N . GLY A 1 246 ? -20.138 9.818 -13.309 1.00 95.62 246 GLY A N 1
ATOM 1973 C CA . GLY A 1 246 ? -20.328 8.552 -14.023 1.00 95.62 246 GLY A CA 1
ATOM 1974 C C . GLY A 1 246 ? -19.613 7.362 -13.368 1.00 95.62 246 GLY A C 1
ATOM 1975 O O . GLY A 1 246 ? -18.590 7.517 -12.700 1.00 95.62 246 GLY A O 1
ATOM 1976 N N . ARG A 1 247 ? -20.101 6.141 -13.630 1.00 93.50 247 ARG A N 1
ATOM 1977 C CA . ARG A 1 247 ? -19.564 4.889 -13.056 1.00 93.50 247 ARG A CA 1
ATOM 1978 C C . ARG A 1 247 ? -18.052 4.693 -13.276 1.00 93.50 247 ARG A C 1
ATOM 1980 O O . ARG A 1 247 ? -17.368 4.344 -12.314 1.00 93.50 247 ARG A O 1
ATOM 1987 N N . PRO A 1 248 ? -17.474 4.966 -14.467 1.00 92.50 248 PRO A N 1
ATOM 1988 C CA . PRO A 1 248 ? -16.025 4.869 -14.654 1.00 92.50 248 PRO A CA 1
ATOM 1989 C C . PRO A 1 248 ? -15.231 5.833 -13.761 1.00 92.50 248 PRO A C 1
ATOM 1991 O O . PRO A 1 248 ? -14.181 5.459 -13.244 1.00 92.50 248 PRO A O 1
ATOM 1994 N N . ALA A 1 249 ? -15.742 7.050 -13.543 1.00 94.19 249 ALA A N 1
ATOM 1995 C CA . ALA A 1 249 ? -15.098 8.042 -12.685 1.00 94.19 249 ALA A CA 1
ATOM 1996 C C . ALA A 1 249 ? -15.163 7.636 -11.204 1.00 94.19 249 ALA A C 1
ATOM 1998 O O . ALA A 1 249 ? -14.157 7.767 -10.509 1.00 94.19 249 ALA A O 1
ATOM 1999 N N . LEU A 1 250 ? -16.283 7.059 -10.743 1.00 95.56 250 LEU A N 1
ATOM 2000 C CA . LEU A 1 250 ? -16.368 6.459 -9.406 1.00 95.56 250 LEU A CA 1
ATOM 2001 C C . LEU A 1 250 ? -15.345 5.330 -9.234 1.00 95.56 250 LEU A C 1
ATOM 2003 O O . LEU A 1 250 ? -14.608 5.321 -8.253 1.00 95.56 250 LEU A O 1
ATOM 2007 N N . ASN A 1 251 ? -15.275 4.392 -10.181 1.00 93.75 251 ASN A N 1
ATOM 2008 C CA . ASN A 1 251 ? -14.353 3.258 -10.092 1.00 93.75 251 ASN A CA 1
ATOM 2009 C C . ASN A 1 251 ? -12.889 3.730 -9.999 1.00 93.75 251 ASN A C 1
ATOM 2011 O O . ASN A 1 251 ? -12.120 3.220 -9.181 1.00 93.75 251 ASN A O 1
ATOM 2015 N N . SER A 1 252 ? -12.519 4.753 -10.777 1.00 94.00 252 SER A N 1
ATOM 2016 C CA . SER A 1 252 ? -11.214 5.415 -10.669 1.00 94.00 252 SER A CA 1
ATOM 2017 C C . SER A 1 252 ? -11.026 6.118 -9.321 1.00 94.00 252 SER A C 1
ATOM 2019 O O . SER A 1 252 ? -9.960 5.997 -8.718 1.00 94.00 252 SER A O 1
ATOM 2021 N N . ALA A 1 253 ? -12.047 6.811 -8.806 1.00 96.25 253 ALA A N 1
ATOM 2022 C CA . ALA A 1 253 ? -11.990 7.470 -7.503 1.00 96.25 253 ALA A CA 1
ATOM 2023 C C . ALA A 1 253 ? -11.773 6.465 -6.361 1.00 96.25 253 ALA A C 1
ATOM 2025 O O . ALA A 1 253 ? -10.892 6.686 -5.531 1.00 96.25 253 ALA A O 1
ATOM 2026 N N . ILE A 1 254 ? -12.486 5.334 -6.361 1.00 96.31 254 ILE A N 1
ATOM 2027 C CA . ILE A 1 254 ? -12.310 4.236 -5.397 1.00 96.31 254 ILE A CA 1
ATOM 2028 C C . ILE A 1 254 ? -10.876 3.700 -5.457 1.00 96.31 254 ILE A C 1
ATOM 2030 O O . ILE A 1 254 ? -10.211 3.610 -4.426 1.00 96.31 254 ILE A O 1
ATOM 2034 N N . ALA A 1 255 ? -10.355 3.404 -6.651 1.00 95.12 255 ALA A N 1
ATOM 2035 C CA . ALA A 1 255 ? -8.982 2.925 -6.808 1.00 95.12 255 ALA A CA 1
ATOM 2036 C C . ALA A 1 255 ? -7.939 3.955 -6.332 1.00 95.12 255 ALA A C 1
ATOM 2038 O O . ALA A 1 255 ? -6.967 3.588 -5.672 1.00 95.12 255 ALA A O 1
ATOM 2039 N N . ILE A 1 256 ? -8.147 5.250 -6.592 1.00 96.81 256 ILE A N 1
ATOM 2040 C CA . ILE A 1 256 ? -7.265 6.326 -6.115 1.00 96.81 256 ILE A CA 1
ATOM 2041 C C . ILE A 1 256 ? -7.314 6.420 -4.588 1.00 96.81 256 ILE A C 1
ATOM 2043 O O . ILE A 1 256 ? -6.261 6.401 -3.949 1.00 96.81 256 ILE A O 1
ATOM 2047 N N . LEU A 1 257 ? -8.502 6.467 -3.986 1.00 97.38 257 LEU A N 1
ATOM 2048 C CA . LEU A 1 257 ? -8.659 6.521 -2.532 1.00 97.38 257 LEU A CA 1
ATOM 2049 C C . LEU A 1 257 ? -8.034 5.292 -1.854 1.00 97.38 257 LEU A C 1
ATOM 2051 O O . LEU A 1 257 ? -7.333 5.443 -0.854 1.00 97.38 257 LEU A O 1
ATOM 2055 N N . ALA A 1 258 ? -8.208 4.101 -2.433 1.00 96.25 258 ALA A N 1
ATOM 2056 C CA . ALA A 1 258 ? -7.589 2.869 -1.950 1.00 96.25 258 ALA A CA 1
ATOM 2057 C C . ALA A 1 258 ? -6.058 2.900 -2.101 1.00 96.25 258 ALA A C 1
ATOM 2059 O O . ALA A 1 258 ? -5.337 2.526 -1.179 1.00 96.25 258 ALA A O 1
ATOM 2060 N N . SER A 1 259 ? -5.534 3.420 -3.220 1.00 95.00 259 SER A N 1
ATOM 2061 C CA . SER A 1 259 ? -4.086 3.582 -3.437 1.00 95.00 259 SER A CA 1
ATOM 2062 C C . SER A 1 259 ? -3.428 4.513 -2.419 1.00 95.00 259 SER A C 1
ATOM 2064 O O . SER A 1 259 ? -2.275 4.308 -2.047 1.00 95.00 259 SER A O 1
ATOM 2066 N N . LYS A 1 260 ? -4.175 5.521 -1.954 1.00 95.00 260 LYS A N 1
ATOM 2067 C CA . LYS A 1 260 ? -3.743 6.488 -0.943 1.00 95.00 260 LYS A CA 1
ATOM 2068 C C . LYS A 1 260 ? -3.945 5.977 0.490 1.00 95.00 260 LYS A C 1
ATOM 2070 O O . LYS A 1 260 ? -3.609 6.698 1.423 1.00 95.00 260 LYS A O 1
ATOM 2075 N N . GLY A 1 261 ? -4.530 4.788 0.669 1.00 94.81 261 GLY A N 1
ATOM 2076 C CA . GLY A 1 261 ? -4.915 4.253 1.978 1.00 94.81 261 GLY A CA 1
ATOM 2077 C C . GLY A 1 261 ? -6.033 5.042 2.669 1.00 94.81 261 GLY A C 1
ATOM 2078 O O . GLY A 1 261 ? -6.246 4.872 3.865 1.00 94.81 261 GLY A O 1
ATOM 2079 N N . VAL A 1 262 ? -6.741 5.913 1.938 1.00 97.44 262 VAL A N 1
ATOM 2080 C CA . VAL A 1 262 ? -7.845 6.719 2.484 1.00 97.44 262 VAL A CA 1
ATOM 2081 C C . VAL A 1 262 ? -9.066 5.852 2.742 1.00 97.44 262 VAL A C 1
ATOM 2083 O O . VAL A 1 262 ? -9.752 6.054 3.739 1.00 97.44 262 VAL A O 1
ATOM 2086 N N . ILE A 1 263 ? -9.317 4.876 1.868 1.00 97.56 263 ILE A N 1
ATOM 2087 C CA . ILE A 1 263 ? -10.319 3.835 2.089 1.00 97.56 263 ILE A CA 1
ATOM 2088 C C . ILE A 1 263 ? -9.652 2.470 2.167 1.00 97.56 263 ILE A C 1
ATOM 2090 O O . ILE A 1 263 ? -8.663 2.204 1.480 1.00 97.56 263 ILE A O 1
ATOM 2094 N N . LEU A 1 264 ? -10.223 1.606 2.993 1.00 97.56 264 LEU A N 1
ATOM 2095 C CA . LEU A 1 264 ? -9.785 0.237 3.213 1.00 97.56 264 LEU A CA 1
ATOM 2096 C C . LEU A 1 264 ? -10.962 -0.708 2.952 1.00 97.56 264 LEU A C 1
ATOM 2098 O O . LEU A 1 264 ? -12.107 -0.317 3.200 1.00 97.56 264 LEU A O 1
ATOM 2102 N N . PRO A 1 265 ? -10.718 -1.938 2.468 1.00 96.94 265 PRO A N 1
ATOM 2103 C CA . PRO A 1 265 ? -11.771 -2.941 2.394 1.00 96.94 265 PRO A CA 1
ATOM 2104 C C . PRO A 1 265 ? -12.284 -3.257 3.803 1.00 96.94 265 PRO A C 1
ATOM 2106 O O . PRO A 1 265 ? -11.508 -3.266 4.760 1.00 96.94 265 PRO A O 1
ATOM 2109 N N . ALA A 1 266 ? -13.578 -3.539 3.922 1.00 97.94 266 ALA A N 1
ATOM 2110 C CA . ALA A 1 266 ? -14.203 -3.970 5.164 1.00 97.94 266 ALA A CA 1
ATOM 2111 C C . ALA A 1 266 ? -14.823 -5.366 5.009 1.00 97.94 266 ALA A C 1
ATOM 2113 O O . ALA A 1 266 ? -15.470 -5.674 4.008 1.00 97.94 266 ALA A O 1
ATOM 2114 N N . GLN A 1 267 ? -14.616 -6.217 6.011 1.00 97.50 267 GLN A N 1
ATOM 2115 C CA . GLN A 1 267 ? -15.184 -7.561 6.098 1.00 97.50 267 GLN A CA 1
ATOM 2116 C C . GLN A 1 267 ? -16.694 -7.509 6.387 1.00 97.50 267 GLN A C 1
ATOM 2118 O O . GLN A 1 267 ? -17.243 -6.452 6.698 1.00 97.50 267 GLN A O 1
ATOM 2123 N N . SER A 1 268 ? -17.388 -8.648 6.295 1.00 97.12 268 SER A N 1
ATOM 2124 C CA . SER A 1 268 ? -18.782 -8.758 6.748 1.00 97.12 268 SER A CA 1
ATOM 2125 C C . SER A 1 268 ? -18.874 -8.666 8.274 1.00 97.12 268 SER A C 1
ATOM 2127 O O . SER A 1 268 ? -17.924 -8.995 8.983 1.00 97.12 268 SER A O 1
ATOM 2129 N N . ASP A 1 269 ? -20.030 -8.264 8.802 1.00 96.94 269 ASP A N 1
ATOM 2130 C CA . ASP A 1 269 ? -20.207 -8.126 10.255 1.00 96.94 269 ASP A CA 1
ATOM 2131 C C . ASP A 1 269 ? -20.042 -9.464 10.999 1.00 96.94 269 ASP A C 1
ATOM 2133 O O . ASP A 1 269 ? -19.539 -9.490 12.124 1.00 96.94 269 ASP A O 1
ATOM 2137 N N . ASP A 1 270 ? -20.385 -10.577 10.347 1.00 97.81 270 ASP A N 1
ATOM 2138 C CA . ASP A 1 270 ? -20.178 -11.936 10.855 1.00 97.81 270 ASP A CA 1
ATOM 2139 C C . ASP A 1 270 ? -18.681 -12.270 10.999 1.00 97.81 270 ASP A C 1
ATOM 2141 O O . ASP A 1 270 ? -18.232 -12.671 12.076 1.00 97.81 270 ASP A O 1
ATOM 2145 N N . GLU A 1 271 ? -17.871 -12.010 9.967 1.00 97.50 271 GLU A N 1
ATOM 2146 C CA . GLU A 1 271 ? -16.417 -12.220 10.029 1.00 97.50 271 GLU A CA 1
ATOM 2147 C C . GLU A 1 271 ? -15.749 -11.299 11.057 1.00 97.50 271 GLU A C 1
ATOM 2149 O O . GLU A 1 271 ? -14.924 -11.755 11.853 1.00 97.50 271 GLU A O 1
ATOM 2154 N N . ILE A 1 272 ? -16.164 -10.028 11.124 1.00 98.12 272 ILE A N 1
ATOM 2155 C CA . ILE A 1 272 ? -15.684 -9.076 12.136 1.00 98.12 272 ILE A CA 1
ATOM 2156 C C . ILE A 1 272 ? -15.946 -9.625 13.542 1.00 98.12 272 ILE A C 1
ATOM 2158 O O . ILE A 1 272 ? -15.052 -9.620 14.392 1.00 98.12 272 ILE A O 1
ATOM 2162 N N . SER A 1 273 ? -17.163 -10.110 13.789 1.00 97.94 273 SER A N 1
ATOM 2163 C CA . SER A 1 273 ? -17.589 -10.613 15.097 1.00 97.94 273 SER A CA 1
ATOM 2164 C C . SER A 1 273 ? -16.818 -11.870 15.507 1.00 97.94 273 SER A C 1
ATOM 2166 O O . SER A 1 273 ? -16.378 -11.967 16.654 1.00 97.94 273 SER A O 1
ATOM 2168 N N . LYS A 1 274 ? -16.565 -12.791 14.566 1.00 98.00 274 LYS A N 1
ATOM 2169 C CA . LYS A 1 274 ? -15.781 -14.018 14.799 1.00 98.00 274 LYS A CA 1
ATOM 2170 C C . LYS A 1 274 ? -14.353 -13.742 15.271 1.00 98.00 274 LYS A C 1
ATOM 2172 O O . LYS A 1 274 ? -13.833 -14.483 16.108 1.00 98.00 274 LYS A O 1
ATOM 2177 N N . VAL A 1 275 ? -13.696 -12.707 14.740 1.00 97.56 275 VAL A N 1
ATOM 2178 C CA . VAL A 1 275 ? -12.263 -12.464 15.001 1.00 97.56 275 VAL A CA 1
ATOM 2179 C C . VAL A 1 275 ? -11.981 -11.331 15.989 1.00 97.56 275 VAL A C 1
ATOM 2181 O O . VAL A 1 275 ? -10.874 -11.285 16.527 1.00 97.56 275 VAL A O 1
ATOM 2184 N N . ALA A 1 276 ? -12.959 -10.474 16.309 1.00 97.81 276 ALA A N 1
ATOM 2185 C CA . ALA A 1 276 ? -12.778 -9.287 17.156 1.00 97.81 276 ALA A CA 1
ATOM 2186 C C . ALA A 1 276 ? -12.061 -9.577 18.486 1.00 97.81 276 ALA A C 1
ATOM 2188 O O . ALA A 1 276 ? -11.050 -8.948 18.797 1.00 97.81 276 ALA A O 1
ATOM 2189 N N . ALA A 1 277 ? -12.514 -10.582 19.243 1.00 97.88 277 ALA A N 1
ATOM 2190 C CA . ALA A 1 277 ? -11.911 -10.918 20.534 1.00 97.88 277 ALA A CA 1
ATOM 2191 C C . ALA A 1 277 ? -10.452 -11.398 20.405 1.00 97.88 277 ALA A C 1
ATOM 2193 O O . ALA A 1 277 ? -9.618 -11.116 21.267 1.00 97.88 277 ALA A O 1
ATOM 2194 N N . LYS A 1 278 ? -10.121 -12.133 19.333 1.00 97.75 278 LYS A N 1
ATOM 2195 C CA . LYS A 1 278 ? -8.748 -12.591 19.066 1.00 97.75 278 LYS A CA 1
ATOM 2196 C C . LYS A 1 278 ? -7.858 -11.419 18.653 1.00 97.75 278 LYS A C 1
ATOM 2198 O O . LYS A 1 278 ? -6.730 -11.329 19.134 1.00 97.75 278 LYS A O 1
ATOM 2203 N N . THR A 1 279 ? -8.381 -10.518 17.825 1.00 98.25 279 THR A N 1
ATOM 2204 C CA . THR A 1 279 ? -7.690 -9.295 17.412 1.00 98.25 279 THR A CA 1
ATOM 2205 C C . THR A 1 279 ? -7.391 -8.388 18.603 1.00 98.25 279 THR A C 1
ATOM 2207 O O . THR A 1 279 ? -6.247 -7.973 18.761 1.00 98.25 279 THR A O 1
ATOM 2210 N N . GLY A 1 280 ? -8.352 -8.177 19.508 1.00 97.94 280 GLY A N 1
ATOM 2211 C CA . GLY A 1 280 ? -8.136 -7.383 20.723 1.00 97.94 280 GLY A CA 1
ATOM 2212 C C . GLY A 1 280 ? -7.019 -7.939 21.616 1.00 97.94 280 GLY A C 1
ATOM 2213 O O . GLY A 1 280 ? -6.179 -7.183 22.104 1.00 97.94 280 GLY A O 1
ATOM 2214 N N . ARG A 1 281 ? -6.933 -9.271 21.776 1.00 98.06 281 ARG A N 1
ATOM 2215 C CA . ARG A 1 281 ? -5.820 -9.909 22.510 1.00 98.06 281 ARG A CA 1
ATOM 2216 C C . ARG A 1 281 ? -4.471 -9.698 21.824 1.00 98.06 281 ARG A C 1
ATOM 2218 O O . ARG A 1 281 ? -3.498 -9.385 22.507 1.00 98.06 281 ARG A O 1
ATOM 2225 N N . LEU A 1 282 ? -4.411 -9.856 20.499 1.00 97.88 282 LEU A N 1
ATOM 2226 C CA . LEU A 1 282 ? -3.189 -9.610 19.728 1.00 97.88 282 LEU A CA 1
ATOM 2227 C C . LEU A 1 282 ? -2.744 -8.149 19.857 1.00 97.88 282 LEU A C 1
ATOM 2229 O O . LEU A 1 282 ? -1.589 -7.893 20.174 1.00 97.88 282 LEU A O 1
ATOM 2233 N N . ASN A 1 283 ? -3.657 -7.197 19.679 1.00 98.19 283 ASN A N 1
ATOM 2234 C CA . ASN A 1 283 ? -3.332 -5.777 19.767 1.00 98.19 283 ASN A CA 1
ATOM 2235 C C . ASN A 1 283 ? -2.868 -5.388 21.166 1.00 98.19 283 ASN A C 1
ATOM 2237 O O . ASN A 1 283 ? -1.876 -4.677 21.291 1.00 98.19 283 ASN A O 1
ATOM 2241 N N . ARG A 1 284 ? -3.517 -5.893 22.224 1.00 97.06 284 ARG A N 1
ATOM 2242 C CA . ARG A 1 284 ? -3.060 -5.669 23.602 1.00 97.06 284 ARG A CA 1
ATOM 2243 C C . ARG A 1 284 ? -1.640 -6.194 23.814 1.00 97.06 284 ARG A C 1
ATOM 2245 O O . ARG A 1 284 ? -0.837 -5.510 24.443 1.00 97.06 284 ARG A O 1
ATOM 2252 N N . PHE A 1 285 ? -1.310 -7.364 23.266 1.00 96.44 285 PHE A N 1
ATOM 2253 C CA . PHE A 1 285 ? 0.054 -7.892 23.302 1.00 96.44 285 PHE A CA 1
ATOM 2254 C C . PHE A 1 285 ? 1.040 -6.979 22.555 1.00 96.44 285 PHE A C 1
ATOM 2256 O O . PHE A 1 285 ? 2.051 -6.586 23.131 1.00 96.44 285 PHE A O 1
ATOM 2263 N N . LEU A 1 286 ? 0.729 -6.575 21.319 1.00 96.12 286 LEU A N 1
ATOM 2264 C CA . LEU A 1 286 ? 1.596 -5.709 20.507 1.00 96.12 286 LEU A CA 1
ATOM 2265 C C . LEU A 1 286 ? 1.828 -4.337 21.161 1.00 96.12 286 LEU A C 1
ATOM 2267 O O . LEU A 1 286 ? 2.970 -3.900 21.273 1.00 96.12 286 LEU A O 1
ATOM 2271 N N . MET A 1 287 ? 0.773 -3.701 21.674 1.00 95.81 287 MET A N 1
ATOM 2272 C CA . MET A 1 287 ? 0.878 -2.441 22.420 1.00 95.81 287 MET A CA 1
ATOM 2273 C C . MET A 1 287 ? 1.663 -2.601 23.726 1.00 95.81 287 MET A C 1
ATOM 2275 O O . MET A 1 287 ? 2.385 -1.699 24.130 1.00 95.81 287 MET A O 1
ATOM 2279 N N . SER A 1 288 ? 1.577 -3.756 24.391 1.00 94.06 288 SER A N 1
ATOM 2280 C CA . SER A 1 288 ? 2.398 -4.016 25.581 1.00 94.06 288 SER A CA 1
ATOM 2281 C C . SER A 1 288 ? 3.881 -4.133 25.217 1.00 94.06 288 SER A C 1
ATOM 2283 O O . SER A 1 288 ? 4.728 -3.616 25.943 1.00 94.06 288 SER A O 1
ATOM 2285 N N . GLN A 1 289 ? 4.196 -4.755 24.076 1.00 94.25 289 GLN A N 1
ATOM 2286 C CA . GLN A 1 289 ? 5.564 -4.854 23.560 1.00 94.25 289 GLN A CA 1
ATOM 2287 C C . GLN A 1 289 ? 6.127 -3.495 23.126 1.00 94.25 289 GLN A C 1
ATOM 2289 O O . GLN A 1 289 ? 7.327 -3.266 23.276 1.00 94.25 289 GLN A O 1
ATOM 2294 N N . SER A 1 290 ? 5.291 -2.562 22.653 1.00 91.38 290 SER A N 1
ATOM 2295 C CA . SER A 1 290 ? 5.755 -1.228 22.240 1.00 91.38 290 SER A CA 1
ATOM 2296 C C . SER A 1 290 ? 6.419 -0.438 23.378 1.00 91.38 290 SER A C 1
ATOM 2298 O O . SER A 1 290 ? 7.198 0.485 23.142 1.00 91.38 290 SER A O 1
ATOM 2300 N N . ARG A 1 291 ? 6.182 -0.840 24.636 1.00 89.56 291 ARG A N 1
ATOM 2301 C CA . ARG A 1 291 ? 6.863 -0.292 25.815 1.00 89.56 291 ARG A CA 1
ATOM 2302 C C . ARG A 1 291 ? 8.372 -0.525 25.793 1.00 89.56 291 ARG A C 1
ATOM 2304 O O . ARG A 1 291 ? 9.077 0.252 26.421 1.00 89.56 291 ARG A O 1
ATOM 2311 N N . SER A 1 292 ? 8.872 -1.561 25.119 1.00 87.12 292 SER A N 1
ATOM 2312 C CA . SER A 1 292 ? 10.302 -1.909 25.085 1.00 87.12 292 SER A CA 1
ATOM 2313 C C . SER A 1 292 ? 10.905 -1.962 23.680 1.00 87.12 292 SER A C 1
ATOM 2315 O O . SER A 1 292 ? 12.125 -1.889 23.553 1.00 87.12 292 SER A O 1
ATOM 2317 N N . THR A 1 293 ? 10.088 -2.042 22.625 1.00 83.12 293 THR A N 1
ATOM 2318 C CA . THR A 1 293 ? 10.545 -2.037 21.226 1.00 83.12 293 THR A CA 1
ATOM 2319 C C . THR A 1 293 ? 9.819 -0.990 20.386 1.00 83.12 293 THR A C 1
ATOM 2321 O O . THR A 1 293 ? 8.631 -0.738 20.564 1.00 83.12 293 THR A O 1
ATOM 2324 N N . THR A 1 294 ? 10.531 -0.399 19.429 1.00 80.81 294 THR A N 1
ATOM 2325 C CA . THR A 1 294 ? 9.977 0.538 18.440 1.00 80.81 294 THR A CA 1
ATOM 2326 C C . THR A 1 294 ? 9.778 -0.103 17.065 1.00 80.81 294 THR A C 1
ATOM 2328 O O . THR A 1 294 ? 9.400 0.580 16.119 1.00 80.81 294 THR A O 1
ATOM 2331 N N . GLU A 1 295 ? 10.048 -1.404 16.926 1.00 81.94 295 GLU A N 1
ATOM 2332 C CA . GLU A 1 295 ? 9.984 -2.114 15.640 1.00 81.94 295 GLU A CA 1
ATOM 2333 C C . GLU A 1 295 ? 8.544 -2.414 15.196 1.00 81.94 295 GLU A C 1
ATOM 2335 O O . GLU A 1 295 ? 8.276 -2.632 14.014 1.00 81.94 295 GLU A O 1
ATOM 2340 N N . LEU A 1 296 ? 7.594 -2.403 16.134 1.00 86.50 296 LEU A N 1
ATOM 2341 C CA . LEU A 1 296 ? 6.188 -2.693 15.874 1.00 86.50 296 LEU A CA 1
ATOM 2342 C C . LEU A 1 296 ? 5.419 -1.391 15.644 1.00 86.50 296 LEU A C 1
ATOM 2344 O O . LEU A 1 296 ? 5.236 -0.598 16.561 1.00 86.50 296 LEU A O 1
ATOM 2348 N N . SER A 1 297 ? 4.951 -1.180 14.413 1.00 91.00 297 SER A N 1
ATOM 2349 C CA . SER A 1 297 ? 4.191 0.018 14.007 1.00 91.00 297 SER A CA 1
ATOM 2350 C C . SER A 1 297 ? 2.824 -0.308 13.399 1.00 91.00 297 SER A C 1
ATOM 2352 O O . SER A 1 297 ? 2.243 0.522 12.703 1.00 91.00 297 SER A O 1
ATOM 2354 N N . TYR A 1 298 ? 2.311 -1.520 13.627 1.00 96.00 298 TYR A N 1
ATOM 2355 C CA . TYR A 1 298 ? 1.032 -1.973 13.084 1.00 96.00 298 TYR A CA 1
ATOM 2356 C C . TYR A 1 298 ? 0.212 -2.705 14.143 1.00 96.00 298 TYR A C 1
ATOM 2358 O O . TYR A 1 298 ? 0.744 -3.537 14.876 1.00 96.00 298 TYR A O 1
ATOM 2366 N N . LEU A 1 299 ? -1.092 -2.434 14.172 1.00 97.75 299 LEU A N 1
ATOM 2367 C CA . LEU A 1 299 ? -2.086 -3.179 14.947 1.00 97.75 299 LEU A CA 1
ATOM 2368 C C . LEU A 1 299 ? -3.094 -3.823 13.993 1.00 97.75 299 LEU A C 1
ATOM 2370 O O . LEU A 1 299 ? -3.367 -3.294 12.920 1.00 97.75 299 LEU A O 1
ATOM 2374 N N . ALA A 1 300 ? -3.645 -4.975 14.351 1.00 98.06 300 ALA A N 1
ATOM 2375 C CA . ALA A 1 300 ? -4.626 -5.662 13.522 1.00 98.06 300 ALA A CA 1
ATOM 2376 C C . ALA A 1 300 ? -6.013 -5.009 13.649 1.00 98.06 300 ALA A C 1
ATOM 2378 O O . ALA A 1 300 ? -6.417 -4.593 14.732 1.00 98.06 300 ALA A O 1
ATOM 2379 N N . SER A 1 301 ? -6.776 -4.961 12.559 1.00 98.38 301 SER A N 1
ATOM 2380 C CA . SER A 1 301 ? -8.184 -4.555 12.575 1.00 98.38 301 SER A CA 1
ATOM 2381 C C . SER A 1 301 ? -9.060 -5.739 12.165 1.00 98.38 301 SER A C 1
ATOM 2383 O O . SER A 1 301 ? -8.880 -6.279 11.070 1.00 98.38 301 SER A O 1
ATOM 2385 N N . PRO A 1 302 ? -10.042 -6.155 12.990 1.00 98.12 302 PRO A N 1
ATOM 2386 C CA . PRO A 1 302 ? -11.003 -7.159 12.562 1.00 98.12 302 PRO A CA 1
ATOM 2387 C C . PRO A 1 302 ? -11.937 -6.595 11.483 1.00 98.12 302 PRO A C 1
ATOM 2389 O O . PRO A 1 302 ? -12.515 -7.374 10.743 1.00 98.12 302 PRO A O 1
ATOM 2392 N N . VAL A 1 303 ? -12.068 -5.268 11.354 1.00 98.25 303 VAL A N 1
ATOM 2393 C CA . VAL A 1 303 ? -12.887 -4.632 10.312 1.00 98.25 303 VAL A CA 1
ATOM 2394 C C . VAL A 1 303 ? -12.256 -4.804 8.942 1.00 98.25 303 VAL A C 1
ATOM 2396 O O . VAL A 1 303 ? -12.945 -5.218 8.020 1.00 98.25 303 VAL A O 1
ATOM 2399 N N . THR A 1 304 ? -10.953 -4.561 8.805 1.00 97.62 304 THR A N 1
ATOM 2400 C CA . THR A 1 304 ? -10.276 -4.661 7.501 1.00 97.62 304 THR A CA 1
ATOM 2401 C C . THR A 1 304 ? -9.684 -6.040 7.221 1.00 97.62 304 THR A C 1
ATOM 2403 O O . THR A 1 304 ? -9.359 -6.351 6.078 1.00 97.62 304 THR A O 1
ATOM 2406 N N . GLY A 1 305 ? -9.510 -6.867 8.258 1.00 95.75 305 GLY A N 1
ATOM 2407 C CA . GLY A 1 305 ? -8.804 -8.147 8.168 1.00 95.75 305 GLY A CA 1
ATOM 2408 C C . GLY A 1 305 ? -7.286 -8.003 8.005 1.00 95.75 305 GLY A C 1
ATOM 2409 O O . GLY A 1 305 ? -6.600 -8.998 7.780 1.00 95.75 305 GLY A O 1
ATOM 2410 N N . GLY A 1 306 ? -6.755 -6.780 8.116 1.00 94.69 306 GLY A N 1
ATOM 2411 C CA . GLY A 1 306 ? -5.346 -6.454 7.904 1.00 94.69 306 GLY A CA 1
ATOM 2412 C C . GLY A 1 306 ? -4.732 -5.620 9.029 1.00 94.69 306 GLY A C 1
ATOM 2413 O O . GLY A 1 306 ? -5.360 -5.341 10.052 1.00 94.69 306 GLY A O 1
ATOM 2414 N N . GLY A 1 307 ? -3.470 -5.233 8.833 1.00 95.75 307 GLY A N 1
ATOM 2415 C CA . GLY A 1 307 ? -2.743 -4.336 9.731 1.00 95.75 307 GLY A CA 1
ATOM 2416 C C . GLY A 1 307 ? -3.016 -2.864 9.421 1.00 95.75 307 GLY A C 1
ATOM 2417 O O . GLY A 1 307 ? -3.032 -2.461 8.260 1.00 95.75 307 GLY A O 1
ATOM 2418 N N . ILE A 1 308 ? -3.190 -2.060 10.464 1.00 96.88 308 ILE A N 1
ATOM 2419 C CA . ILE A 1 308 ? -3.327 -0.605 10.425 1.00 96.88 308 ILE A CA 1
ATOM 2420 C C . ILE A 1 308 ? -2.067 -0.002 11.031 1.00 96.88 308 ILE A C 1
ATOM 2422 O O . ILE A 1 308 ? -1.651 -0.417 12.112 1.00 96.88 308 ILE A O 1
ATOM 2426 N N . ALA A 1 309 ? -1.458 0.960 10.341 1.00 94.88 309 ALA A N 1
ATOM 2427 C CA . ALA A 1 309 ? -0.286 1.652 10.854 1.00 94.88 309 ALA A CA 1
ATOM 2428 C C . ALA A 1 309 ? -0.662 2.489 12.087 1.00 94.88 309 ALA A C 1
ATOM 2430 O O . ALA A 1 309 ? -1.549 3.341 12.026 1.00 94.88 309 ALA A O 1
ATOM 2431 N N . VAL A 1 310 ? 0.027 2.257 13.203 1.00 95.62 310 VAL A N 1
ATOM 2432 C CA . VAL A 1 310 ? -0.175 2.978 14.462 1.00 95.62 310 VAL A CA 1
ATOM 2433 C C . VAL A 1 310 ? 1.193 3.364 15.015 1.00 95.62 310 VAL A C 1
ATOM 2435 O O . VAL A 1 310 ? 2.005 2.502 15.354 1.00 95.62 310 VAL A O 1
ATOM 2438 N N . SER A 1 311 ? 1.454 4.671 15.088 1.00 93.25 311 SER A N 1
ATOM 2439 C CA . SER A 1 311 ? 2.711 5.209 15.617 1.00 93.25 311 SER A CA 1
ATOM 2440 C C . SER A 1 311 ? 2.911 4.824 17.085 1.00 93.25 311 SER A C 1
ATOM 2442 O O . SER A 1 311 ? 1.955 4.507 17.795 1.00 93.25 311 SER A O 1
ATOM 2444 N N . LEU A 1 312 ? 4.156 4.886 17.559 1.00 93.19 312 LEU A N 1
ATOM 2445 C CA . LEU A 1 312 ? 4.506 4.517 18.931 1.00 93.19 312 LEU A CA 1
ATOM 2446 C C . LEU A 1 312 ? 3.668 5.265 19.983 1.00 93.19 312 LEU A C 1
ATOM 2448 O O . LEU A 1 312 ? 3.087 4.635 20.863 1.00 93.19 312 LEU A O 1
ATOM 2452 N N . PHE A 1 313 ? 3.551 6.593 19.867 1.00 94.06 313 PHE A N 1
ATOM 2453 C CA . PHE A 1 313 ? 2.771 7.391 20.819 1.00 94.06 313 PHE A CA 1
ATOM 2454 C C . PHE A 1 313 ? 1.282 7.042 20.783 1.00 94.06 313 PHE A C 1
ATOM 2456 O O . PHE A 1 313 ? 0.668 6.894 21.834 1.00 94.06 313 PHE A O 1
ATOM 2463 N N . HIS A 1 314 ? 0.711 6.799 19.599 1.00 96.12 314 HIS A N 1
ATOM 2464 C CA . HIS A 1 314 ? -0.675 6.340 19.503 1.00 96.12 314 HIS A CA 1
ATOM 2465 C C . HIS A 1 314 ? -0.869 4.956 20.137 1.00 96.12 314 HIS A C 1
ATOM 2467 O O . HIS A 1 314 ? -1.914 4.713 20.730 1.00 96.12 314 HIS A O 1
ATOM 2473 N N . GLN A 1 315 ? 0.120 4.057 20.072 1.00 97.19 315 GLN A N 1
ATOM 2474 C CA . GLN A 1 315 ? 0.057 2.778 20.790 1.00 97.19 315 GLN A CA 1
ATOM 2475 C C . GLN A 1 315 ? 0.069 2.977 22.312 1.00 97.19 315 GLN A C 1
ATOM 2477 O O . GLN A 1 315 ? -0.685 2.300 23.006 1.00 97.19 315 GLN A O 1
ATOM 2482 N N . PHE A 1 316 ? 0.865 3.916 22.839 1.00 96.69 316 PHE A N 1
ATOM 2483 C CA . PHE A 1 316 ? 0.830 4.256 24.269 1.00 96.69 316 PHE A CA 1
ATOM 2484 C C . PHE A 1 316 ? -0.520 4.835 24.684 1.00 96.69 316 PHE A C 1
ATOM 2486 O O . PHE A 1 316 ? -1.066 4.423 25.703 1.00 96.69 316 PHE A O 1
ATOM 2493 N N . PHE A 1 317 ? -1.081 5.737 23.882 1.00 98.06 317 PHE A N 1
ATOM 2494 C CA . PHE A 1 317 ? -2.390 6.333 24.133 1.00 98.06 317 PHE A CA 1
ATOM 2495 C C . PHE A 1 317 ? -3.518 5.299 24.083 1.00 98.06 317 PHE A C 1
ATOM 2497 O O . PHE A 1 317 ? -4.339 5.256 24.992 1.00 98.06 317 PHE A O 1
ATOM 2504 N N . LEU A 1 318 ? -3.520 4.400 23.094 1.00 97.81 318 LEU A N 1
ATOM 2505 C CA . LEU A 1 318 ? -4.477 3.290 23.028 1.00 97.81 318 LEU A CA 1
ATOM 2506 C C . LEU A 1 318 ? -4.342 2.339 24.224 1.00 97.81 318 LEU A C 1
ATOM 2508 O O . LEU A 1 318 ? -5.353 1.900 24.773 1.00 97.81 318 LEU A O 1
ATOM 2512 N N . LEU A 1 319 ? -3.112 2.028 24.647 1.00 96.75 319 LEU A N 1
ATOM 2513 C CA . LEU A 1 319 ? -2.876 1.196 25.826 1.00 96.75 319 LEU A CA 1
ATOM 2514 C C . LEU A 1 319 ? -3.384 1.877 27.103 1.00 96.75 319 LEU A C 1
ATOM 2516 O O . LEU A 1 319 ? -4.068 1.230 27.890 1.00 96.75 319 LEU A O 1
ATOM 2520 N N . ALA A 1 320 ? -3.132 3.179 27.266 1.00 97.44 320 ALA A N 1
ATOM 2521 C CA . ALA A 1 320 ? -3.666 3.973 28.370 1.00 97.44 320 ALA A CA 1
ATOM 2522 C C . ALA A 1 320 ? -5.203 3.959 28.384 1.00 97.44 320 ALA A C 1
ATOM 2524 O O . ALA A 1 320 ? -5.808 3.749 29.433 1.00 97.44 320 ALA A O 1
ATOM 2525 N N . THR A 1 321 ? -5.842 4.094 27.216 1.00 97.56 321 THR A N 1
ATOM 2526 C CA . THR A 1 321 ? -7.303 3.989 27.088 1.00 97.56 321 THR A CA 1
ATOM 2527 C C . THR A 1 321 ? -7.822 2.616 27.515 1.00 97.56 321 THR A C 1
ATOM 2529 O O . THR A 1 321 ? -8.827 2.523 28.215 1.00 97.56 321 THR A O 1
ATOM 2532 N N . LEU A 1 322 ? -7.124 1.536 27.154 1.00 96.00 322 LEU A N 1
ATOM 2533 C CA . LEU A 1 322 ? -7.473 0.179 27.589 1.00 96.00 322 LEU A CA 1
ATOM 2534 C C . LEU A 1 322 ? -7.266 -0.070 29.093 1.00 96.00 322 LEU A C 1
ATOM 2536 O O . LEU A 1 322 ? -7.814 -1.045 29.617 1.00 96.00 322 LEU A O 1
ATOM 2540 N N . GLU A 1 323 ? -6.476 0.769 29.763 1.00 95.25 323 GLU A N 1
ATOM 2541 C CA . GLU A 1 323 ? -6.260 0.772 31.215 1.00 95.25 323 GLU A CA 1
ATOM 2542 C C . GLU A 1 323 ? -7.184 1.758 31.958 1.00 95.25 323 GLU A C 1
ATOM 2544 O O . GLU A 1 323 ? -7.082 1.892 33.175 1.00 95.25 323 GLU A O 1
ATOM 2549 N N . GLY A 1 324 ? -8.121 2.398 31.249 1.00 95.50 324 GLY A N 1
ATOM 2550 C CA . GLY A 1 324 ? -9.149 3.265 31.832 1.00 95.50 324 GLY A CA 1
ATOM 2551 C C . GLY A 1 324 ? -8.874 4.766 31.734 1.00 95.50 324 GLY A C 1
ATOM 2552 O O . GLY A 1 324 ? -9.640 5.534 32.302 1.00 95.50 324 GLY A O 1
ATOM 2553 N N . GLY A 1 325 ? -7.824 5.195 31.027 1.00 95.44 325 GLY A N 1
ATOM 2554 C CA . GLY A 1 325 ? -7.604 6.614 30.729 1.00 95.44 325 GLY A CA 1
ATOM 2555 C C . GLY A 1 325 ? -8.607 7.147 29.701 1.00 95.44 325 GLY A C 1
ATOM 2556 O O . GLY A 1 325 ? -8.822 6.529 28.655 1.00 95.44 325 GLY A O 1
ATOM 2557 N N . ASP A 1 326 ? -9.205 8.300 29.974 1.00 93.94 326 ASP A N 1
ATOM 2558 C CA . ASP A 1 326 ? -10.270 8.894 29.159 1.00 93.94 326 ASP A CA 1
ATOM 2559 C C . ASP A 1 326 ? -10.025 10.361 28.768 1.00 93.94 326 ASP A C 1
ATOM 2561 O O . ASP A 1 326 ? -10.758 10.890 27.931 1.00 93.94 326 ASP A O 1
ATOM 2565 N N . ASP A 1 327 ? -8.965 10.992 29.281 1.00 97.25 327 ASP A N 1
ATOM 2566 C CA . ASP A 1 327 ? -8.608 12.382 28.993 1.00 97.25 327 ASP A CA 1
ATOM 2567 C C . ASP A 1 327 ? -7.142 12.556 28.545 1.00 97.25 327 ASP A C 1
ATOM 2569 O O . ASP A 1 327 ? -6.273 11.707 28.755 1.00 97.25 327 ASP A O 1
ATOM 2573 N N . ALA A 1 328 ? -6.835 13.686 27.905 1.00 97.88 328 ALA A N 1
ATOM 2574 C CA . ALA A 1 328 ? -5.503 13.935 27.353 1.00 97.88 328 ALA A CA 1
ATOM 2575 C C . ALA A 1 328 ? -4.388 13.853 28.414 1.00 97.88 328 ALA A C 1
ATOM 2577 O O . ALA A 1 328 ? -3.300 13.341 28.142 1.00 97.88 328 ALA A O 1
ATO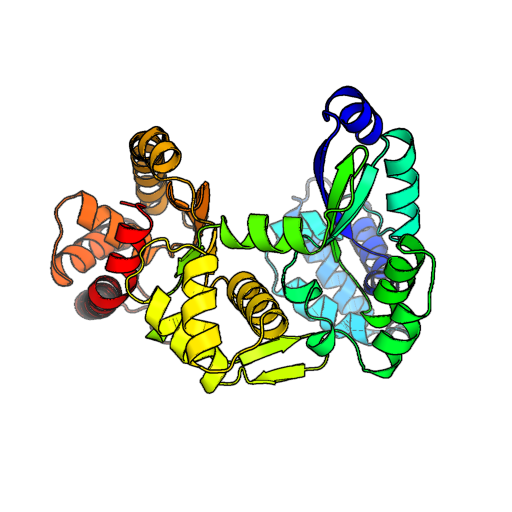M 2578 N N . LYS A 1 329 ? -4.673 14.303 29.639 1.00 97.75 329 LYS A N 1
ATOM 2579 C CA . LYS A 1 329 ? -3.716 14.360 30.744 1.00 97.75 329 LYS A CA 1
ATOM 2580 C C . LYS A 1 329 ? -3.343 12.971 31.260 1.00 97.75 329 LYS A C 1
ATOM 2582 O O . LYS A 1 329 ? -2.163 12.690 31.490 1.00 97.75 329 LYS A O 1
ATOM 2587 N N . THR A 1 330 ? -4.318 12.084 31.429 1.00 97.75 330 THR A N 1
ATOM 2588 C CA . THR A 1 330 ? -4.108 10.696 31.863 1.00 97.75 330 THR A CA 1
ATOM 2589 C C . THR A 1 330 ? -3.344 9.904 30.806 1.00 97.75 330 THR A C 1
ATOM 2591 O O . THR A 1 330 ? -2.376 9.213 31.138 1.00 97.75 330 THR A O 1
ATOM 2594 N N . LEU A 1 331 ? -3.693 10.078 29.527 1.00 98.06 331 LEU A N 1
ATOM 2595 C CA . LEU A 1 331 ? -2.994 9.468 28.394 1.00 98.06 331 LEU A CA 1
ATOM 2596 C C . LEU A 1 331 ? -1.530 9.940 28.305 1.00 98.06 331 LEU A C 1
ATOM 2598 O O . LEU A 1 331 ? -0.617 9.121 28.155 1.00 98.06 331 LEU A O 1
ATOM 2602 N N . ALA A 1 332 ? -1.291 11.245 28.444 1.00 97.56 332 ALA A N 1
ATOM 2603 C CA . ALA A 1 332 ? 0.046 11.833 28.438 1.00 97.56 332 ALA A CA 1
ATOM 2604 C C . ALA A 1 332 ? 0.903 11.347 29.610 1.00 97.56 332 ALA A C 1
ATOM 2606 O O . ALA A 1 332 ? 2.041 10.921 29.414 1.00 97.56 332 ALA A O 1
ATOM 2607 N N . THR A 1 333 ? 0.335 11.333 30.818 1.00 97.00 333 THR A N 1
ATOM 2608 C CA . THR A 1 333 ? 1.010 10.849 32.031 1.00 97.00 333 THR A CA 1
ATOM 2609 C C . THR A 1 333 ? 1.421 9.383 31.887 1.00 97.00 333 THR A C 1
ATOM 2611 O O . THR A 1 333 ? 2.534 8.996 32.252 1.00 97.00 333 THR A O 1
ATOM 2614 N N . PHE A 1 334 ? 0.548 8.556 31.304 1.00 96.88 334 PHE A N 1
ATOM 2615 C CA . PHE A 1 334 ? 0.848 7.155 31.028 1.00 96.88 334 PHE A CA 1
ATOM 2616 C C . PHE A 1 334 ? 2.030 6.996 30.061 1.00 96.88 334 PHE A C 1
ATOM 2618 O O . PHE A 1 334 ? 2.961 6.235 30.345 1.00 96.88 334 PHE A O 1
ATOM 2625 N N . ALA A 1 335 ? 2.009 7.723 28.940 1.00 96.12 335 ALA A N 1
ATOM 2626 C CA . ALA A 1 335 ? 3.085 7.700 27.953 1.00 96.12 335 ALA A CA 1
ATOM 2627 C C . ALA A 1 335 ? 4.413 8.191 28.554 1.00 96.12 335 ALA A C 1
ATOM 2629 O O . ALA A 1 335 ? 5.447 7.543 28.377 1.00 96.12 335 ALA A O 1
ATOM 2630 N N . TRP A 1 336 ? 4.379 9.280 29.327 1.00 95.88 336 TRP A N 1
ATOM 2631 C CA . TRP A 1 336 ? 5.554 9.832 29.999 1.00 95.88 336 TRP A CA 1
ATOM 2632 C C . TRP A 1 336 ? 6.198 8.831 30.956 1.00 95.88 336 TRP A C 1
ATOM 2634 O O . TRP A 1 336 ? 7.402 8.600 30.874 1.00 95.88 336 TRP A O 1
ATOM 2644 N N . ARG A 1 337 ? 5.402 8.146 31.788 1.00 94.75 337 ARG A N 1
ATOM 2645 C CA . ARG A 1 337 ? 5.898 7.109 32.708 1.00 94.75 337 ARG A CA 1
ATOM 2646 C C . ARG A 1 337 ? 6.718 6.034 31.985 1.00 94.75 337 ARG A C 1
ATOM 2648 O O . ARG A 1 337 ? 7.732 5.575 32.508 1.00 94.75 337 ARG A O 1
ATOM 2655 N N . ILE A 1 338 ? 6.297 5.632 30.783 1.00 93.50 338 ILE A N 1
ATOM 2656 C CA . ILE A 1 338 ? 7.019 4.643 29.970 1.00 93.50 338 ILE A CA 1
ATOM 2657 C C . ILE A 1 338 ? 8.344 5.219 29.457 1.00 93.50 338 ILE A C 1
ATOM 2659 O O . ILE A 1 338 ? 9.371 4.544 29.561 1.00 93.50 338 ILE A O 1
ATOM 2663 N N . LEU A 1 339 ? 8.338 6.446 28.930 1.00 92.44 339 LEU A N 1
ATOM 2664 C CA . LEU A 1 339 ? 9.535 7.104 28.394 1.00 92.44 339 LEU A CA 1
ATOM 2665 C C . LEU A 1 339 ? 10.572 7.389 29.486 1.00 92.44 339 LEU A C 1
ATOM 2667 O O . LEU A 1 339 ? 11.732 7.000 29.341 1.00 92.44 339 LEU A O 1
ATOM 2671 N N . ALA A 1 340 ? 10.140 7.982 30.601 1.00 91.56 340 ALA A N 1
ATOM 2672 C CA . ALA A 1 340 ? 10.989 8.320 31.737 1.00 91.56 340 ALA A CA 1
ATOM 2673 C C . ALA A 1 340 ? 11.668 7.074 32.325 1.00 91.56 340 ALA A C 1
ATOM 2675 O O . ALA A 1 340 ? 12.869 7.090 32.583 1.00 91.56 340 ALA A O 1
ATOM 2676 N N . SER A 1 341 ? 10.950 5.944 32.424 1.00 91.88 341 SER A N 1
ATOM 2677 C CA . SER A 1 341 ? 11.527 4.670 32.896 1.00 91.88 341 SER A CA 1
ATOM 2678 C C . SER A 1 341 ? 12.651 4.113 32.008 1.00 91.88 341 SER A C 1
ATOM 2680 O O . SER A 1 341 ? 13.407 3.245 32.437 1.00 91.88 341 SER A O 1
ATOM 2682 N N . G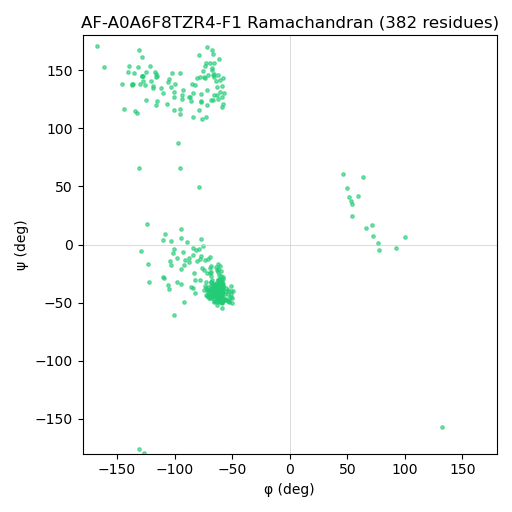LN A 1 342 ? 12.764 4.607 30.774 1.00 89.50 342 GLN A N 1
ATOM 2683 C CA . GLN A 1 342 ? 13.789 4.230 29.801 1.00 89.50 342 GLN A CA 1
ATOM 2684 C C . GLN A 1 342 ? 14.831 5.332 29.581 1.00 89.50 342 GLN A C 1
ATOM 2686 O O . GLN A 1 342 ? 15.626 5.221 28.649 1.00 89.50 342 GLN A O 1
ATOM 2691 N N . ASN A 1 343 ? 14.819 6.399 30.388 1.00 87.25 343 ASN A N 1
ATOM 2692 C CA . ASN A 1 343 ? 15.636 7.599 30.184 1.00 87.25 343 ASN A CA 1
ATOM 2693 C C . ASN A 1 343 ? 15.460 8.213 28.778 1.00 87.25 343 ASN A C 1
ATOM 2695 O O . ASN A 1 343 ? 16.414 8.717 28.184 1.00 87.25 343 ASN A O 1
ATOM 2699 N N . LYS A 1 344 ? 14.243 8.141 28.219 1.00 87.06 344 LYS A N 1
ATOM 2700 C CA . LYS A 1 344 ? 13.883 8.743 26.926 1.00 87.06 344 LYS A CA 1
ATOM 2701 C C . LYS A 1 344 ? 13.099 10.036 27.142 1.00 87.06 344 LYS A C 1
ATOM 2703 O O . LYS A 1 344 ? 12.308 10.137 28.073 1.00 87.06 344 LYS A O 1
ATOM 2708 N N . CYS A 1 345 ? 13.274 10.985 26.230 1.00 86.94 345 CYS A N 1
ATOM 2709 C CA . CYS A 1 345 ? 12.519 12.236 26.164 1.00 86.94 345 CYS A CA 1
ATOM 2710 C C . CYS A 1 345 ? 11.998 12.474 24.742 1.00 86.94 345 CYS A C 1
ATOM 2712 O O . CYS A 1 345 ? 12.399 11.792 23.791 1.00 86.94 345 CYS A O 1
ATOM 2714 N N . LEU A 1 346 ? 11.079 13.427 24.601 1.00 86.69 346 LEU A N 1
ATOM 2715 C CA . LEU A 1 346 ? 10.592 13.865 23.303 1.00 86.69 346 LEU A CA 1
ATOM 2716 C C . LEU A 1 346 ? 11.649 14.715 22.592 1.00 86.69 346 LEU A C 1
ATOM 2718 O O . LEU A 1 346 ? 12.482 15.378 23.212 1.00 86.69 346 LEU A O 1
ATOM 2722 N N . LEU A 1 347 ? 11.575 14.711 21.262 1.00 84.94 347 LEU A N 1
ATOM 2723 C CA . LEU A 1 347 ? 12.321 15.636 20.423 1.00 84.94 347 LEU A CA 1
ATOM 2724 C C . LEU A 1 347 ? 11.393 16.761 19.974 1.00 84.94 347 LEU A C 1
ATOM 2726 O O . LEU A 1 347 ? 10.351 16.502 19.373 1.00 84.94 347 LEU A O 1
ATOM 2730 N N . LYS A 1 348 ? 11.805 18.006 20.202 1.00 78.88 348 LYS A N 1
ATOM 2731 C CA . LYS A 1 348 ? 11.167 19.202 19.653 1.00 78.88 348 LYS A CA 1
ATOM 2732 C C . LYS A 1 348 ? 12.164 19.881 18.724 1.00 78.88 348 LYS A C 1
ATOM 2734 O O . LYS A 1 348 ? 13.280 20.185 19.131 1.00 78.88 348 LYS A O 1
ATOM 2739 N N . GLU A 1 349 ? 11.799 20.023 17.449 1.00 77.00 349 GLU A N 1
ATOM 2740 C CA . GLU A 1 349 ? 12.692 20.559 16.401 1.00 77.00 349 GLU A CA 1
ATOM 2741 C C . GLU A 1 349 ? 14.048 19.825 16.323 1.00 77.00 349 GLU A C 1
ATOM 2743 O O . GLU A 1 349 ? 15.104 20.419 16.120 1.00 77.00 349 GLU A O 1
ATOM 2748 N N . GLY A 1 350 ? 14.025 18.503 16.532 1.00 78.88 350 GLY A N 1
ATOM 2749 C CA . GLY A 1 350 ? 15.223 17.657 16.522 1.00 78.88 350 GLY A CA 1
ATOM 2750 C C . GLY A 1 350 ? 16.092 17.749 17.781 1.00 78.88 350 GLY A C 1
ATOM 2751 O O . GLY A 1 350 ? 17.107 17.060 17.850 1.00 78.88 350 GLY A O 1
ATOM 2752 N N . LYS A 1 351 ? 15.705 18.547 18.786 1.00 82.38 351 LYS A N 1
ATOM 2753 C CA . LYS A 1 351 ? 16.426 18.672 20.059 1.00 82.38 351 LYS A CA 1
ATOM 2754 C C . LYS A 1 351 ? 15.694 17.951 21.197 1.00 82.38 351 LYS A C 1
ATOM 2756 O O . LYS A 1 351 ? 14.468 18.045 21.268 1.00 82.38 351 LYS A O 1
ATOM 2761 N N . PRO A 1 352 ? 16.419 17.256 22.091 1.00 84.69 352 PRO A N 1
ATOM 2762 C CA . PRO A 1 352 ? 15.852 16.686 23.310 1.00 84.69 352 PRO A CA 1
ATOM 2763 C C . PRO A 1 352 ? 15.189 17.753 24.180 1.00 84.69 352 PRO A C 1
ATOM 2765 O O . PRO A 1 352 ? 15.803 18.779 24.475 1.00 84.69 352 PRO A O 1
ATOM 2768 N N . VAL A 1 353 ? 13.960 17.494 24.615 1.00 86.25 353 VAL A N 1
ATOM 2769 C CA . VAL A 1 353 ? 13.293 18.292 25.647 1.00 86.25 353 VAL A CA 1
ATOM 2770 C C . VAL A 1 353 ? 13.756 17.764 27.003 1.00 86.25 353 VAL A C 1
ATOM 2772 O O . VAL A 1 353 ? 13.430 16.638 27.374 1.00 86.25 353 VAL A O 1
ATOM 2775 N N . SER A 1 354 ? 14.561 18.539 27.730 1.00 80.88 354 SER A N 1
ATOM 2776 C CA . SER A 1 354 ? 15.120 18.116 29.022 1.00 80.88 354 SER A CA 1
ATOM 2777 C C . SER A 1 354 ? 14.174 18.335 30.202 1.00 80.88 354 SER A C 1
ATOM 2779 O O . SER A 1 354 ? 14.322 17.664 31.219 1.00 80.88 354 SER A O 1
ATOM 2781 N N . ASP A 1 355 ? 13.231 19.272 30.084 1.00 89.50 355 ASP A N 1
ATOM 2782 C CA . ASP A 1 355 ? 12.290 19.593 31.156 1.00 89.50 355 ASP A CA 1
ATOM 2783 C C . ASP A 1 355 ? 11.084 18.641 31.156 1.00 89.50 355 ASP A C 1
ATOM 2785 O O . ASP A 1 355 ? 10.447 18.404 30.127 1.00 89.50 355 ASP A O 1
ATOM 2789 N N . GLU A 1 356 ? 10.767 18.080 32.321 1.00 89.50 356 GLU A N 1
ATOM 2790 C CA . GLU A 1 356 ? 9.663 17.129 32.485 1.00 89.50 356 GLU A CA 1
ATOM 2791 C C . GLU A 1 356 ? 8.298 17.768 32.194 1.00 89.50 356 GLU A C 1
ATOM 2793 O O . GLU A 1 356 ? 7.465 17.149 31.526 1.00 89.50 356 GLU A O 1
ATOM 2798 N N . ASN A 1 357 ? 8.074 19.014 32.627 1.00 91.31 357 ASN A N 1
ATOM 2799 C CA . ASN A 1 357 ? 6.799 19.693 32.397 1.00 91.31 357 ASN A CA 1
ATOM 2800 C C . ASN A 1 357 ? 6.601 19.991 30.909 1.00 91.31 357 ASN A C 1
ATOM 2802 O O . ASN A 1 357 ? 5.498 19.822 30.392 1.00 91.31 357 ASN A O 1
ATOM 2806 N N . GLU A 1 358 ? 7.665 20.372 30.200 1.00 91.75 358 GLU A N 1
ATOM 2807 C CA . GLU A 1 358 ? 7.624 20.555 28.749 1.00 91.75 358 GLU A CA 1
ATOM 2808 C C . GLU A 1 358 ? 7.327 19.246 28.000 1.00 91.75 358 GLU A C 1
ATOM 2810 O O . GLU A 1 358 ? 6.534 19.251 27.054 1.00 91.75 358 GLU A O 1
ATOM 2815 N N . ASN A 1 359 ? 7.908 18.114 28.424 1.00 92.56 359 ASN A N 1
ATOM 2816 C CA . ASN A 1 359 ? 7.598 16.803 27.838 1.00 92.56 359 ASN A CA 1
ATOM 2817 C C . ASN A 1 359 ? 6.126 16.423 28.051 1.00 92.56 359 ASN A C 1
ATOM 2819 O O . ASN A 1 359 ? 5.457 15.992 27.109 1.00 92.56 359 ASN A O 1
ATOM 2823 N N . LEU A 1 360 ? 5.622 16.584 29.277 1.00 94.38 360 LEU A N 1
ATOM 2824 C CA . LEU A 1 360 ? 4.232 16.286 29.619 1.00 94.38 360 LEU A CA 1
ATOM 2825 C C . LEU A 1 360 ? 3.252 17.173 28.849 1.00 94.38 360 LEU A C 1
ATOM 2827 O O . LEU A 1 360 ? 2.292 16.650 28.288 1.00 94.38 360 LEU A O 1
ATOM 2831 N N . ALA A 1 361 ? 3.514 18.478 28.758 1.00 94.31 361 ALA A N 1
ATOM 2832 C CA . ALA A 1 361 ? 2.663 19.412 28.024 1.00 94.31 361 ALA A CA 1
ATOM 2833 C C . ALA A 1 361 ? 2.570 19.060 26.529 1.00 94.31 361 ALA A C 1
ATOM 2835 O O . ALA A 1 361 ? 1.491 19.117 25.936 1.00 94.31 361 ALA A O 1
ATOM 2836 N N . GLU A 1 362 ? 3.681 18.651 25.911 1.00 94.19 362 GLU A N 1
ATOM 2837 C CA . GLU A 1 362 ? 3.675 18.218 24.511 1.00 94.19 362 GLU A CA 1
ATOM 2838 C C . GLU A 1 362 ? 2.949 16.877 24.322 1.00 94.19 362 GLU A C 1
ATOM 2840 O O . GLU A 1 362 ? 2.185 16.722 23.367 1.00 94.19 362 GLU A O 1
ATOM 2845 N N . LEU A 1 363 ? 3.125 15.919 25.239 1.00 96.00 363 LEU A N 1
ATOM 2846 C CA . LEU A 1 363 ? 2.368 14.665 25.218 1.00 96.00 363 LEU A CA 1
ATOM 2847 C C . LEU A 1 363 ? 0.866 14.899 25.405 1.00 96.00 363 LEU A C 1
ATOM 2849 O O . LEU A 1 363 ? 0.075 14.245 24.733 1.00 96.00 363 LEU A O 1
ATOM 2853 N N . GLU A 1 364 ? 0.467 15.835 26.266 1.00 97.56 364 GLU A N 1
ATOM 2854 C CA . GLU A 1 364 ? -0.935 16.209 26.480 1.00 97.56 364 GLU A CA 1
ATOM 2855 C C . GLU A 1 364 ? -1.535 16.842 25.222 1.00 97.56 364 GLU A C 1
ATOM 2857 O O . GLU A 1 364 ? -2.618 16.448 24.787 1.00 97.56 364 GLU A O 1
ATOM 2862 N N . ARG A 1 365 ? -0.789 17.725 24.546 1.00 96.31 365 ARG A N 1
ATOM 2863 C CA . ARG A 1 365 ? -1.190 18.281 23.246 1.00 96.31 365 ARG A CA 1
ATOM 2864 C C . ARG A 1 365 ? -1.389 17.186 22.189 1.00 96.31 365 ARG A C 1
ATOM 2866 O O . ARG A 1 365 ? -2.381 17.212 21.459 1.00 96.31 365 ARG A O 1
ATOM 2873 N N . GLN A 1 366 ? -0.461 16.228 22.092 1.00 96.00 366 GLN A N 1
ATOM 2874 C CA . GLN A 1 366 ? -0.573 15.098 21.160 1.00 96.00 366 GLN A CA 1
ATOM 2875 C C . GLN A 1 366 ? -1.726 14.154 21.526 1.00 96.00 366 GLN A C 1
ATOM 2877 O O . GLN A 1 366 ? -2.423 13.676 20.634 1.00 96.00 366 GLN A O 1
ATOM 2882 N N . ALA A 1 367 ? -1.951 13.904 22.818 1.00 97.88 367 ALA A N 1
ATOM 2883 C CA . ALA A 1 367 ? -3.055 13.084 23.301 1.00 97.88 367 ALA A CA 1
ATOM 2884 C C . ALA A 1 367 ? -4.415 13.729 22.993 1.00 97.88 367 ALA A C 1
ATOM 2886 O O . ALA A 1 367 ? -5.331 13.021 22.585 1.00 97.88 367 ALA A O 1
ATOM 2887 N N . GLY A 1 368 ? -4.532 15.057 23.105 1.00 97.62 368 GLY A N 1
ATOM 2888 C CA . GLY A 1 368 ? -5.726 15.803 22.697 1.00 97.62 368 GLY A CA 1
ATOM 2889 C C . GLY A 1 368 ? -6.060 15.613 21.213 1.00 97.62 368 GLY A C 1
ATOM 2890 O O . GLY A 1 368 ? -7.141 15.131 20.884 1.00 97.62 368 GLY A O 1
ATOM 2891 N N . ASP A 1 369 ? -5.106 15.878 20.309 1.00 95.75 369 ASP A N 1
ATOM 2892 C CA . ASP A 1 369 ? -5.319 15.660 18.863 1.00 95.75 369 ASP A CA 1
ATOM 2893 C C . ASP A 1 369 ? -5.611 14.184 18.537 1.00 95.75 369 ASP A C 1
ATOM 2895 O O . ASP A 1 369 ? -6.436 13.877 17.669 1.00 95.75 369 ASP A O 1
ATOM 2899 N N . PHE A 1 370 ? -4.985 13.251 19.260 1.00 97.19 370 PHE A N 1
ATOM 2900 C CA . PHE A 1 370 ? -5.269 11.825 19.144 1.00 97.19 370 PHE A CA 1
ATOM 2901 C C . PHE A 1 370 ? -6.715 11.486 19.538 1.00 97.19 370 PHE A C 1
ATOM 2903 O O . PHE A 1 370 ? -7.386 10.789 18.771 1.00 97.19 370 PHE A O 1
ATOM 2910 N N . ILE A 1 371 ? -7.203 11.969 20.687 1.00 97.25 371 ILE A N 1
ATOM 2911 C CA . ILE A 1 371 ? -8.574 11.732 21.169 1.00 97.25 371 ILE A CA 1
ATOM 2912 C C . ILE A 1 371 ? -9.589 12.267 20.162 1.00 97.25 371 ILE A C 1
ATOM 2914 O O . ILE A 1 371 ? -10.529 11.555 19.812 1.00 97.25 371 ILE A O 1
ATOM 2918 N N . ASP A 1 372 ? -9.371 13.477 19.653 1.00 94.69 372 ASP A N 1
ATOM 2919 C CA . ASP A 1 372 ? -10.336 14.131 18.772 1.00 94.69 372 ASP A CA 1
ATOM 2920 C C . ASP A 1 372 ? -10.368 13.505 17.376 1.00 94.69 372 ASP A C 1
ATOM 2922 O O . ASP A 1 372 ? -11.406 13.497 16.711 1.00 94.69 372 ASP A O 1
ATOM 2926 N N . THR A 1 373 ? -9.229 12.996 16.887 1.00 92.94 373 THR A N 1
ATOM 2927 C CA . THR A 1 373 ? -9.091 12.709 15.449 1.00 92.94 373 THR A CA 1
ATOM 2928 C C . THR A 1 373 ? -8.749 11.269 15.117 1.00 92.94 373 THR A C 1
ATOM 2930 O O . THR A 1 373 ? -9.178 10.771 14.078 1.00 92.94 373 THR A O 1
ATOM 2933 N N . ARG A 1 374 ? -7.996 10.570 15.970 1.00 95.31 374 ARG A N 1
ATOM 2934 C CA . ARG A 1 374 ? -7.502 9.208 15.705 1.00 95.31 374 ARG A CA 1
ATOM 2935 C C . ARG A 1 374 ? -8.263 8.153 16.494 1.00 95.31 374 ARG A C 1
ATOM 2937 O O . ARG A 1 374 ? -8.554 7.089 15.951 1.00 95.31 374 ARG A O 1
ATOM 2944 N N . LEU A 1 375 ? -8.624 8.440 17.740 1.00 96.38 375 LEU A N 1
ATOM 2945 C CA . LEU A 1 375 ? -9.345 7.508 18.601 1.00 96.38 375 LEU A CA 1
ATOM 2946 C C . LEU A 1 375 ? -10.714 7.081 18.026 1.00 96.38 375 LEU A C 1
ATOM 2948 O O . LEU A 1 375 ? -10.986 5.877 18.053 1.00 96.38 375 LEU A O 1
ATOM 2952 N N . PRO A 1 376 ? -11.551 7.971 17.442 1.00 95.81 376 PRO A N 1
ATOM 2953 C CA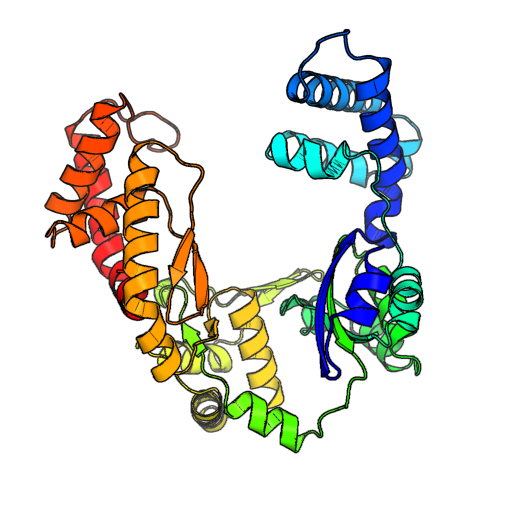 . PRO A 1 376 ? -12.818 7.563 16.831 1.00 95.81 376 PRO A CA 1
ATOM 2954 C C . PRO A 1 376 ? -12.605 6.587 15.670 1.00 95.81 376 PRO A C 1
ATOM 2956 O O . PRO A 1 376 ? -13.280 5.563 15.588 1.00 95.81 376 PRO A O 1
ATOM 2959 N N . LEU A 1 377 ? -11.599 6.854 14.832 1.00 96.00 377 LEU A N 1
ATOM 2960 C CA . LEU A 1 377 ? -11.198 5.985 13.728 1.00 96.00 377 LEU A CA 1
ATOM 2961 C C . LEU A 1 377 ? -10.707 4.617 14.230 1.00 96.00 377 LEU A C 1
ATOM 2963 O O . LEU A 1 377 ? -11.116 3.583 13.710 1.00 96.00 377 LEU A O 1
ATOM 2967 N N . PHE A 1 378 ? -9.852 4.574 15.254 1.00 97.38 378 PHE A N 1
ATOM 2968 C CA . PHE A 1 378 ? -9.335 3.309 15.787 1.00 97.38 378 PHE A CA 1
ATOM 2969 C C . PHE A 1 378 ? -10.404 2.470 16.496 1.00 97.38 378 PHE A C 1
ATOM 2971 O O . PHE A 1 378 ? -10.372 1.242 16.387 1.00 97.38 378 PHE A O 1
ATOM 2978 N N . ARG A 1 379 ? -11.391 3.108 17.138 1.00 97.25 379 ARG A N 1
ATOM 2979 C CA . ARG A 1 379 ? -12.595 2.433 17.653 1.00 97.25 379 ARG A CA 1
ATOM 2980 C C . ARG A 1 379 ? -13.465 1.891 16.522 1.00 97.25 379 ARG A C 1
ATOM 2982 O O . ARG A 1 379 ? -13.875 0.736 16.572 1.00 97.25 379 ARG A O 1
ATOM 2989 N N . ALA A 1 380 ? -13.693 2.682 15.474 1.00 97.06 380 ALA A N 1
ATOM 2990 C CA . ALA A 1 380 ? -14.437 2.246 14.295 1.00 97.06 380 ALA A CA 1
ATOM 2991 C C . ALA A 1 380 ? -13.773 1.049 13.596 1.00 97.06 380 ALA A C 1
ATOM 2993 O O . ALA A 1 380 ? -14.446 0.094 13.220 1.00 97.06 380 ALA A O 1
ATOM 2994 N N . LEU A 1 381 ? -12.440 1.047 13.516 1.00 97.75 381 LEU A N 1
ATOM 2995 C CA . LEU A 1 381 ? -11.636 -0.072 13.021 1.00 97.75 381 LEU A CA 1
ATOM 2996 C C . LEU A 1 381 ? -11.520 -1.231 14.023 1.00 97.75 381 LEU A C 1
ATOM 2998 O O . LEU A 1 381 ? -10.888 -2.235 13.689 1.00 97.75 381 LEU A O 1
ATOM 3002 N N . LYS A 1 382 ? -12.106 -1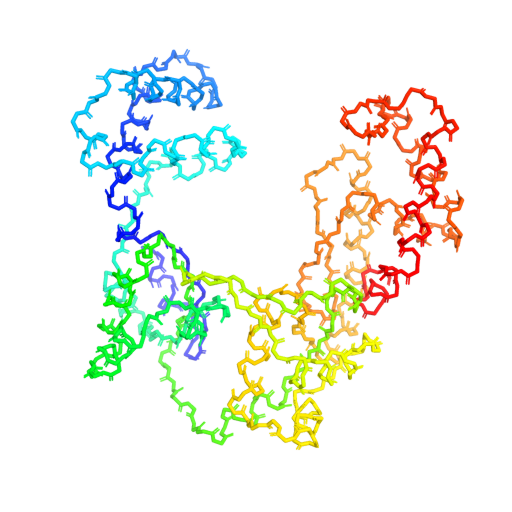.119 15.222 1.00 97.81 382 LYS A N 1
ATOM 3003 C CA . LYS A 1 382 ? -12.058 -2.109 16.311 1.00 97.81 382 LYS A CA 1
ATOM 3004 C C . LYS A 1 382 ? -10.631 -2.559 16.648 1.00 97.81 382 LYS A C 1
ATOM 3006 O O . LYS A 1 382 ? -10.366 -3.748 16.840 1.00 97.81 382 LYS A O 1
ATOM 3011 N N . ILE A 1 383 ? -9.694 -1.610 16.652 1.00 97.62 383 ILE A N 1
ATOM 3012 C CA . ILE A 1 383 ? -8.318 -1.839 17.113 1.00 97.62 383 ILE A CA 1
ATOM 3013 C C . ILE A 1 383 ? -8.293 -2.015 18.636 1.00 97.62 383 ILE A C 1
ATOM 3015 O O . ILE A 1 383 ? -7.522 -2.841 19.138 1.00 97.62 383 ILE A O 1
ATOM 3019 N N . ILE A 1 384 ? -9.147 -1.266 19.338 1.00 95.06 384 ILE A N 1
ATOM 3020 C CA . ILE A 1 384 ? -9.423 -1.379 20.775 1.00 95.06 384 ILE A CA 1
ATOM 3021 C C . ILE A 1 384 ? -10.895 -1.659 21.040 1.00 95.06 384 ILE A C 1
ATOM 3023 O O . ILE A 1 384 ? -11.723 -1.304 20.166 1.00 95.06 384 ILE A O 1
#

Mean predicted aligned error: 5.31 Å

Nearest PDB structures (foldseek):
  5dpl-assembly1_A  TM=6.450E-01  e=6.030E-12  Rickettsia typhi str. Wilmington
  5dpd-assembly1_B  TM=6.745E-01  e=1.767E-11  Rickettsia prowazekii str. Madrid E
  5do0-assembly1_A  TM=6.682E-01  e=5.453E-11  Rickettsia prowazekii str. Madrid E
  5dnk-assembly1_B  TM=6.593E-01  e=6.692E-11  Rickettsia prowazekii str. Madrid E
  5doo-assembly1_B  TM=6.280E-01  e=3.620E-11  Rickettsia typhi str. Wilmington

Radius of gyration: 24.66 Å; Cα contacts (8 Å, |Δi|>4): 499; chains: 1; bounding box: 64×49×63 Å

InterPro domains:
  IPR018773 Methyltransferase regulatory domain, predicted [PF10119] (89-172)

Secondary structure (DSSP, 8-state):
-HHHHHHHHSPTT-EEEEEEE-HHHHTTTHHHHHHHHHHHHHSSPTT--HHHHHHHHHHHHHHHHHT--HHHHH-THHHHHHHHHTTS-HHHHHHHHS-SS-----HHHHHHHHGGGTEEEEEES-GGGG-HHHHS-HHHHHHHHT-S-HHHHHHHHHHHHT--EEEEEEEET--PPPHHHHHHHHHT-EEEE-S-GGG--SEEEETTEEEEPPHHHHHHHHHHTTT---EEHHHHHHHHHHTT--HHHHHHHHHHHHHTTSEEEE--HHHHHHHHHHHHHHHHHHHHHTTT-SS--EEE-TTTSSEEE--HHHHHHHHHHHTT--SHHHHHHHHHHHHHTTT---EETTEE---HHHHHHHHHHHHHHHHHHTHHHHHHTT--

Sequence (384 aa):
MIVDFIRRKLKVGGVLYISYNTQPGWAAMVPMRDLLAEHADLMSAQGAGTLSRIEDAITFAEQLMEVNPEYCNANPQIKNRLAKIKQDNKNYIAHEYFNRDWEPMAFAKMARWLEPAKMDWACSARYADAIESIQLTNEQQALIGNIPNPLFRQSVRDFCENRQFRADYWVKGARRLSGLDKDEMLDGLRVIMGVPRKDVQLKIAGRLGNFDLPSNIYTPLLDALSSYQPIFVSELWQVAKEHGVGRPALNSAIAILASKGVILPAQSDDEISKVAAKTGRLNRFLMSQSRSTTELSYLASPVTGGGIAVSLFHQFFLLATLEGGDDAKTLATFAWRILASQNKCLLKEGKPVSDENENLAELERQAGDFIDTRLPLFRALKII